Protein 7U2S (pdb70)

Organism: Paenibacillus xerothermodurans (NCBI:txid1977292)

B-factor: mean 15.53, std 8.17, range [4.32, 59.69]

CATH classification: 3.60.15.10

InterPro domains:
  IPR001279 Metallo-beta-lactamase [SM00849] (19-220)
  IPR036866 Ribonuclease Z/Hydroxyacylglutathione hydrolase-like [G3DSA:3.60.15.10] (3-243)
  IPR036866 Ribonuclease Z/Hydroxyacylglutathione hydrolase-like [SSF56281] (4-223)

Secondary structure (DSSP, 8-state):
--EEEEEEE-B-TT-SSS-B-EEEEEETTEEEEE---TTHHHHHHHHT--GGG--EEE--S-SHHHHTTHHHHHHIIIIII----EEEEEHHHHHHHIIIIIHHHH-BGGGTB-SGGGTSEEEEE-TTSEEEEETTEEEEEEE--SSTTS--EEEEETTTEEE--S----HHHHHHHHHHSS-SEEEEE-B-SSSPSSS-BHHHHTTS-HHHHTTEEEESB-GGGGGGTT-STT-EEPPTT-EEEE--/-EEEEEE-B-TT-SSS-B-EEEEEETTEEEEE---TTHHHHHHHHT--GGG--EEE--S-SHHHHTTHHHHHHIIIIII----EEEEEHHHHHHHIIIIIHHHH-BGGGTB-SGGGTSEEEEE-TTSEEEEETTEEEEEEE--SSTTS--EEEEETTTEEE--S----HHHHHHHHHHSS-SEEEEE-B-SSSPSSS-BHHHHTTS-HHHHTTEEEESB-GGGGGGTT-STT-EEPPTTPEEE---

Structure (mmCIF, N/CA/C/O backbone):
data_7U2S
#
_entry.id   7U2S
#
_cell.length_a   60.030
_cell.length_b   58.295
_cell.length_c   76.188
_cell.angle_alpha   90.000
_cell.angle_beta   101.900
_cell.angle_gamma   90.000
#
_symmetry.space_group_name_H-M   'P 1 21 1'
#
loop_
_entity.id
_entity.type
_entity.pdbx_description
1 polymer Apyc1
2 non-polymer 'ZINC ION'
3 water water
#
loop_
_atom_site.group_PDB
_atom_site.id
_atom_site.type_symbol
_atom_site.label_atom_id
_atom_site.label_alt_id
_atom_site.label_comp_id
_atom_site.label_asym_id
_atom_site.label_entity_id
_atom_site.label_seq_id
_atom_site.pdbx_PDB_ins_code
_atom_site.Cartn_x
_atom_site.Cartn_y
_atom_site.Cartn_z
_atom_site.occupancy
_atom_site.B_iso_or_equiv
_atom_site.auth_seq_id
_atom_site.auth_comp_id
_atom_site.auth_asym_id
_atom_site.auth_atom_id
_atom_site.pdbx_PDB_model_num
ATOM 1 N N . SER A 1 1 ? 50.97047 21.91524 12.63817 1.000 36.91382 1 SER A N 1
ATOM 2 C CA . SER A 1 1 ? 51.24142 20.50205 12.89831 1.000 27.89746 1 SER A CA 1
ATOM 3 C C . SER A 1 1 ? 49.98540 19.62778 12.75791 1.000 26.38810 1 SER A C 1
ATOM 4 O O . SER A 1 1 ? 50.02384 18.56853 12.14643 1.000 20.67302 1 SER A O 1
ATOM 7 N N . SER A 1 2 ? 48.86775 20.07521 13.32119 1.000 29.81812 2 SER A N 1
ATOM 8 C CA . SER A 1 2 ? 47.65149 19.27835 13.26020 1.000 20.77136 2 SER A CA 1
ATOM 9 C C . SER A 1 2 ? 47.13411 19.17307 11.82295 1.000 24.12321 2 SER A C 1
ATOM 10 O O . SER A 1 2 ? 47.38132 20.03468 10.96308 1.000 24.02672 2 SER A O 1
ATOM 13 N N . LEU A 1 3 ? 46.38947 18.10505 11.57562 1.000 20.21049 3 LEU A N 1
ATOM 14 C CA . LEU A 1 3 ? 45.83109 17.84120 10.26386 1.000 13.82712 3 LEU A CA 1
ATOM 15 C C . LEU A 1 3 ? 44.61038 16.96079 10.45471 1.000 14.33552 3 LEU A C 1
ATOM 16 O O . LEU A 1 3 ? 44.39880 16.37946 11.51809 1.000 14.68391 3 LEU A O 1
ATOM 21 N N . GLN A 1 4 ? 43.78750 16.89752 9.42766 1.000 11.24409 4 GLN A N 1
ATOM 22 C CA . GLN A 1 4 ? 42.67095 15.97462 9.40807 1.000 11.68837 4 GLN A CA 1
ATOM 23 C C . GLN A 1 4 ? 42.79706 15.05901 8.20722 1.000 9.88439 4 GLN A C 1
ATOM 24 O O . GLN A 1 4 ? 43.33597 15.44707 7.16856 1.000 9.26998 4 GLN A O 1
ATOM 30 N N . ILE A 1 5 ? 42.28680 13.83822 8.35385 1.000 8.53986 5 ILE A N 1
ATOM 31 C CA . ILE A 1 5 ? 42.24094 12.87255 7.26815 1.000 8.72038 5 ILE A CA 1
ATOM 32 C C . ILE A 1 5 ? 40.84449 12.27018 7.22240 1.000 8.14510 5 ILE A C 1
ATOM 33 O O . ILE A 1 5 ? 40.29410 11.85575 8.25585 1.000 8.88255 5 ILE A O 1
ATOM 38 N N . GLN A 1 6 ? 40.25657 12.27202 6.03391 1.000 7.45524 6 GLN A N 1
ATOM 39 C CA . GLN A 1 6 ? 38.98568 11.61217 5.76312 1.000 8.08367 6 GLN A CA 1
ATOM 40 C C . GLN A 1 6 ? 39.22729 10.61382 4.64410 1.000 7.59302 6 GLN A C 1
ATOM 41 O O . GLN A 1 6 ? 39.60139 11.00314 3.53672 1.000 7.09975 6 GLN A O 1
ATOM 47 N N . MET A 1 7 ? 39.05489 9.32749 4.93306 1.000 6.32008 7 MET A N 1
ATOM 48 C CA . MET A 1 7 ? 39.28799 8.32905 3.89627 1.000 6.50769 7 MET A CA 1
ATOM 49 C C . MET A 1 7 ? 38.09050 8.34666 2.95723 1.000 6.38541 7 MET A C 1
ATOM 50 O O . MET A 1 7 ? 36.95734 8.09144 3.38518 1.000 7.23756 7 MET A O 1
ATOM 55 N N . ILE A 1 8 ? 38.32167 8.69678 1.69252 1.000 6.87898 8 ILE A N 1
ATOM 56 C CA . ILE A 1 8 ? 37.20557 8.63079 0.75959 1.000 6.76974 8 ILE A CA 1
ATOM 57 C C . ILE A 1 8 ? 36.88782 7.17718 0.41774 1.000 7.24118 8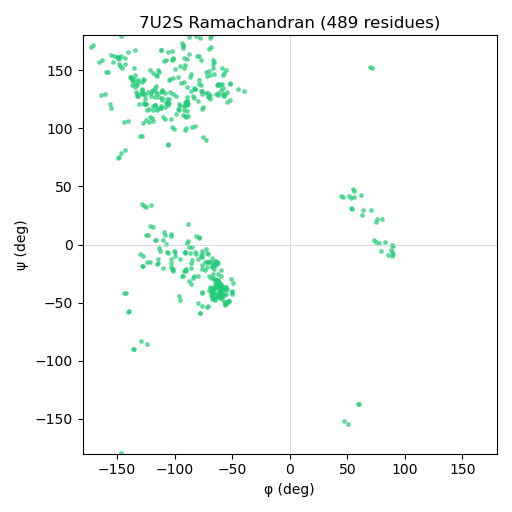 ILE A C 1
ATOM 58 O O . ILE A 1 8 ? 35.75352 6.87122 0.01441 1.000 8.74322 8 ILE A O 1
ATOM 63 N N . GLY A 1 9 ? 37.86133 6.28803 0.59793 1.000 6.69615 9 GLY A N 1
ATOM 64 C CA . GLY A 1 9 ? 37.62382 4.85446 0.61820 1.000 6.64692 9 GLY A CA 1
ATOM 65 C C . GLY A 1 9 ? 38.61369 4.20378 1.55826 1.000 5.53085 9 GLY A C 1
ATOM 66 O O . GLY A 1 9 ? 39.70136 4.73661 1.80802 1.000 4.86091 9 GLY A O 1
ATOM 67 N N . THR A 1 10 ? 38.23743 3.03537 2.08907 1.000 5.93544 10 THR A N 1
ATOM 68 C CA . THR A 1 10 ? 39.08143 2.32230 3.03814 1.000 6.10620 10 THR A CA 1
ATOM 69 C C . THR A 1 10 ? 39.38350 0.89872 2.60003 1.000 5.23223 10 THR A C 1
ATOM 70 O O . THR A 1 10 ? 39.93139 0.12137 3.39866 1.000 6.48028 10 THR A O 1
ATOM 74 N N . GLY A 1 11 ? 39.01670 0.53048 1.38155 1.000 5.84273 11 GLY A N 1
ATOM 75 C CA . GLY A 1 11 ? 39.07168 -0.85949 0.98186 1.000 8.10334 11 GLY A CA 1
ATOM 76 C C . GLY A 1 11 ? 40.36546 -1.30111 0.32626 1.000 6.10613 11 GLY A C 1
ATOM 77 O O . GLY A 1 11 ? 41.17008 -0.51289 -0.19952 1.000 6.03930 11 GLY A O 1
ATOM 78 N N . SER A 1 12 ? 40.55008 -2.62086 0.33951 1.000 7.33081 12 SER A N 1
ATOM 79 C CA . SER A 1 12 ? 41.59400 -3.24313 -0.45880 1.000 6.01977 12 SER A CA 1
ATOM 80 C C . SER A 1 12 ? 41.24053 -3.11678 -1.94145 1.000 7.49683 12 SER A C 1
ATOM 81 O O . SER A 1 12 ? 40.19894 -2.58833 -2.31108 1.000 7.63944 12 SER A O 1
ATOM 84 N N . ALA A 1 13 ? 42.11081 -3.63884 -2.80004 1.000 8.97356 13 ALA A N 1
ATOM 85 C CA . ALA A 1 13 ? 42.07744 -3.23899 -4.20100 1.000 9.99652 13 ALA A CA 1
ATOM 86 C C . ALA A 1 13 ? 40.79690 -3.65058 -4.90534 1.000 12.11062 13 ALA A C 1
ATOM 87 O O . ALA A 1 13 ? 40.38459 -2.97658 -5.85377 1.000 15.25311 13 ALA A O 1
ATOM 89 N N . PHE A 1 14 ? 40.16224 -4.74686 -4.47931 1.000 9.95716 14 PHE A N 1
ATOM 90 C CA . PHE A 1 14 ? 38.95864 -5.24568 -5.13883 1.000 12.75630 14 PHE A CA 1
ATOM 91 C C . PHE A 1 14 ? 37.77252 -5.31559 -4.19306 1.000 14.77687 14 PHE A C 1
ATOM 92 O O . PHE A 1 14 ? 36.78850 -6.00805 -4.48118 1.000 14.45218 14 PHE A O 1
ATOM 100 N N . ALA A 1 15 ? 37.85440 -4.64535 -3.05373 1.000 11.16330 15 ALA A N 1
ATOM 101 C CA . ALA A 1 15 ? 36.71252 -4.63885 -2.14943 1.000 10.92153 15 ALA A CA 1
ATOM 102 C C . ALA A 1 15 ? 35.51101 -4.01258 -2.84363 1.000 12.23833 15 ALA A C 1
ATOM 103 O O . ALA A 1 15 ? 35.63347 -3.01339 -3.56176 1.000 12.83995 15 ALA A O 1
ATOM 105 N N . LYS A 1 16 ? 34.33922 -4.61665 -2.64249 1.000 10.87010 16 LYS A N 1
ATOM 106 C CA . LYS A 1 16 ? 33.13582 -4.12363 -3.28406 1.000 12.24396 16 LYS A CA 1
ATOM 107 C C . LYS A 1 16 ? 32.23737 -3.34774 -2.33404 1.000 13.66950 16 LYS A C 1
ATOM 108 O O . LYS A 1 16 ? 31.33414 -2.65050 -2.79924 1.000 14.66699 16 LYS A O 1
ATOM 114 N N . LYS A 1 17 ? 32.49085 -3.42143 -1.03002 1.000 11.58571 17 LYS A N 1
ATOM 115 C CA . LYS A 1 17 ? 31.72809 -2.67782 -0.03467 1.000 10.05933 17 LYS A CA 1
ATOM 116 C C . LYS A 1 17 ? 32.43235 -1.41560 0.43411 1.000 11.66487 17 LYS A C 1
ATOM 117 O O . LYS A 1 17 ? 31.82436 -0.61371 1.15274 1.000 12.82064 17 LYS A O 1
ATOM 123 N N . PHE A 1 18 ? 33.69527 -1.23193 0.06801 1.000 10.89186 18 PHE A N 1
ATOM 124 C CA . PHE A 1 18 ? 34.46356 -0.04667 0.41226 1.000 9.22237 18 PHE A CA 1
ATOM 125 C C . PHE A 1 18 ? 35.14959 0.46131 -0.84380 1.000 8.65634 18 PHE A C 1
ATOM 126 O O . PHE A 1 18 ? 35.58037 -0.33766 -1.68023 1.000 9.78807 18 PHE A O 1
ATOM 134 N N . TYR A 1 19 ? 35.20320 1.78378 -0.99116 1.000 7.56488 19 TYR A N 1
ATOM 135 C CA . TYR A 1 19 ? 35.92450 2.38463 -2.10589 1.000 8.83801 19 TYR A CA 1
ATOM 136 C C . TYR A 1 19 ? 37.43482 2.20848 -1.92281 1.000 8.05598 19 TYR A C 1
ATOM 137 O O . TYR A 1 19 ? 37.92091 1.82828 -0.84821 1.000 6.47792 19 TYR A O 1
ATOM 146 N N . ASN A 1 20 ? 38.18609 2.49481 -2.99104 1.000 6.12592 20 ASN A N 1
ATOM 147 C CA . ASN A 1 20 ? 39.64105 2.33189 -2.95552 1.000 5.61135 20 ASN A CA 1
ATOM 148 C C . ASN A 1 20 ? 40.24363 3.15653 -1.82025 1.000 5.84056 20 ASN A C 1
ATOM 149 O O . ASN A 1 20 ? 39.78823 4.26471 -1.51778 1.000 5.74073 20 ASN A O 1
ATOM 154 N N . ASN A 1 21 ? 41.33012 2.63542 -1.24927 1.000 5.55891 21 ASN A N 1
ATOM 155 C CA . ASN A 1 21 ? 41.95871 3.25520 -0.08692 1.000 4.64899 21 ASN A CA 1
ATOM 156 C C . ASN A 1 21 ? 42.72666 4.49742 -0.51805 1.000 5.19648 21 ASN A C 1
ATOM 157 O O . ASN A 1 21 ? 43.87925 4.40959 -0.94513 1.000 6.36785 21 ASN A O 1
ATOM 162 N N . ASN A 1 22 ? 42.05015 5.64530 -0.45718 1.000 4.32687 22 ASN A N 1
ATOM 163 C CA . ASN A 1 22 ? 42.56699 6.93544 -0.89053 1.000 6.06717 22 ASN A CA 1
ATOM 164 C C . ASN A 1 22 ? 42.15515 7.92367 0.18339 1.000 6.20367 22 ASN A C 1
ATOM 165 O O . ASN A 1 22 ? 41.01808 7.86528 0.67241 1.000 7.09069 22 ASN A O 1
ATOM 170 N N . ALA A 1 23 ? 43.07064 8.81344 0.56385 1.000 6.82980 23 ALA A N 1
ATOM 171 C CA . ALA A 1 23 ? 42.88976 9.65555 1.74319 1.000 6.83381 23 ALA A CA 1
ATOM 172 C C . ALA A 1 23 ? 42.79147 11.12485 1.36370 1.000 7.56129 23 ALA A C 1
ATOM 173 O O . ALA A 1 23 ? 43.67445 11.64777 0.68042 1.000 8.22877 23 ALA A O 1
ATOM 175 N N . LEU A 1 24 ? 41.76532 11.80462 1.87020 1.000 6.31833 24 LEU A N 1
ATOM 176 C CA . LEU A 1 24 ? 41.66224 13.25676 1.73402 1.000 6.95835 24 LEU A CA 1
ATOM 177 C C . LEU A 1 24 ? 42.28613 13.88467 2.97138 1.000 8.80882 24 LEU A C 1
ATOM 178 O O . LEU A 1 24 ? 41.74954 13.75292 4.07471 1.000 10.23115 24 LEU A O 1
ATOM 183 N N . VAL A 1 25 ? 43.42911 14.54552 2.79288 1.000 7.41108 25 VAL A N 1
ATOM 184 C CA . VAL A 1 25 ? 44.14076 15.21138 3.88094 1.000 7.67925 25 VAL A CA 1
ATOM 185 C C . VAL A 1 25 ? 43.80649 16.69768 3.83544 1.000 9.97239 25 VAL A C 1
ATOM 186 O O . VAL A 1 25 ? 43.96580 17.34253 2.79325 1.000 9.77117 25 VAL A O 1
ATOM 190 N N . LYS A 1 26 ? 43.37396 17.25535 4.96280 1.000 8.24565 26 LYS A N 1
ATOM 191 C CA . LYS A 1 26 ? 43.07687 18.67895 5.06546 1.000 11.18174 26 LYS A CA 1
ATOM 192 C C . LYS A 1 26 ? 44.01928 19.30267 6.08248 1.000 10.60614 26 LYS A C 1
ATOM 193 O O . LYS A 1 26 ? 44.10491 18.82845 7.21754 1.000 13.02065 26 LYS A O 1
ATOM 199 N N . CYS A 1 27 ? 44.71993 20.36781 5.68619 1.000 10.24466 27 CYS A N 1
ATOM 200 C CA . CYS A 1 27 ? 45.68969 20.99809 6.58022 1.000 11.78627 27 CYS A CA 1
ATOM 201 C C . CYS A 1 27 ? 45.88145 22.44749 6.16953 1.000 14.48359 27 CYS A C 1
ATOM 202 O O . CYS A 1 27 ? 46.32616 22.70851 5.04808 1.000 13.16171 27 CYS A O 1
ATOM 205 N N . ASN A 1 28 ? 45.53723 23.37687 7.06744 1.000 13.25424 28 ASN A N 1
ATOM 206 C CA . ASN A 1 28 ? 45.80597 24.80320 6.86741 1.000 13.63356 28 ASN A CA 1
ATOM 207 C C . ASN A 1 28 ? 45.24812 25.28418 5.53006 1.000 16.36830 28 ASN A C 1
ATOM 208 O O . ASN A 1 28 ? 45.88417 26.04845 4.80572 1.000 15.42338 28 ASN A O 1
ATOM 213 N N . GLY A 1 29 ? 44.05639 24.80232 5.18294 1.000 15.94766 29 GLY A N 1
ATOM 214 C CA . GLY A 1 29 ? 43.37768 25.24325 3.98471 1.000 14.67608 29 GLY A CA 1
ATOM 215 C C . GLY A 1 29 ? 43.69969 24.46431 2.72622 1.000 16.91903 29 GLY A C 1
ATOM 216 O O . GLY A 1 29 ? 43.02256 24.66338 1.70763 1.000 19.39938 29 GLY A O 1
ATOM 217 N N . PHE A 1 30 ? 44.69749 23.58575 2.76229 1.000 12.97012 30 PHE A N 1
ATOM 218 C CA . PHE A 1 30 ? 45.09771 22.79364 1.60591 1.000 12.77443 30 PHE A CA 1
ATOM 219 C C . PHE A 1 30 ? 44.39837 21.44430 1.66577 1.000 14.09352 30 PHE A C 1
ATOM 220 O O . PHE A 1 30 ? 44.25342 20.86265 2.74111 1.000 12.83185 30 PHE A O 1
ATOM 228 N N . GLN A 1 31 ? 43.93388 20.95829 0.51707 1.000 10.44851 31 GLN A N 1
ATOM 229 C CA . GLN A 1 31 ? 43.36288 19.61740 0.43164 1.000 11.47914 31 GLN A CA 1
ATOM 230 C C . GLN A 1 31 ? 44.23475 18.75894 -0.46922 1.000 10.36062 31 GLN A C 1
ATOM 231 O O . GLN A 1 31 ? 44.32890 19.01101 -1.67673 1.000 11.27967 31 GLN A O 1
ATOM 237 N N . LEU A 1 32 ? 44.82397 17.72090 0.11560 1.000 8.24860 32 LEU A N 1
ATOM 238 C CA . LEU A 1 32 ? 45.68509 16.77138 -0.57467 1.000 8.36083 32 LEU A CA 1
ATOM 239 C C . LEU A 1 32 ? 44.97236 15.42677 -0.65356 1.000 9.26796 32 LEU A C 1
ATOM 240 O O . LEU A 1 32 ? 44.60673 14.86344 0.37777 1.000 11.19077 32 LEU A O 1
ATOM 245 N N . LEU A 1 33 ? 44.81554 14.88854 -1.85127 1.000 6.45561 33 LEU A N 1
ATOM 246 C CA . LEU A 1 33 ? 44.27505 13.54451 -2.01368 1.000 6.07225 33 LEU A CA 1
ATOM 247 C C . LEU A 1 33 ? 45.44668 12.58672 -2.15140 1.000 7.83536 33 LEU A C 1
ATOM 248 O O . LEU A 1 33 ? 46.19625 12.66741 -3.12760 1.000 8.51520 33 LEU A O 1
ATOM 253 N N . ILE A 1 34 ? 45.60077 11.67658 -1.19005 1.000 5.18638 34 ILE A N 1
ATOM 254 C CA . ILE A 1 34 ? 46.63249 10.65000 -1.27045 1.000 6.36160 34 ILE A CA 1
ATOM 255 C C . ILE A 1 34 ? 46.03519 9.47053 -2.01366 1.000 7.66293 34 ILE A C 1
ATOM 256 O O . ILE A 1 34 ? 45.12280 8.80473 -1.50515 1.000 5.84901 34 ILE A O 1
ATOM 261 N N . ASP A 1 35 ? 46.53798 9.25743 -3.23266 1.000 5.29125 35 ASP A N 1
ATOM 262 C CA . ASP A 1 35 ? 46.13110 8.23952 -4.19441 1.000 6.95755 35 ASP A CA 1
ATOM 263 C C . ASP A 1 35 ? 44.75298 8.49849 -4.78912 1.000 7.53286 35 ASP A C 1
ATOM 264 O O . ASP A 1 35 ? 43.89213 9.14836 -4.19065 1.000 6.44733 35 ASP A O 1
ATOM 269 N N . CYS A 1 36 ? 44.55960 7.99480 -6.00034 1.000 5.61975 36 CYS A N 1
ATOM 270 C CA . CYS A 1 36 ? 43.45206 8.41143 -6.84243 1.000 4.36247 36 CYS A CA 1
ATOM 271 C C . CYS A 1 36 ? 43.06698 7.19495 -7.68963 1.000 7.24739 36 CYS A C 1
ATOM 272 O O . CYS A 1 36 ? 43.35507 7.09848 -8.88050 1.000 7.01301 36 CYS A O 1
ATOM 275 N N . GLY A 1 37 ? 42.39215 6.24330 -7.04585 1.000 5.58741 37 GLY A N 1
ATOM 276 C CA . GLY A 1 37 ? 42.06620 4.98956 -7.69461 1.000 5.98455 37 GLY A CA 1
ATOM 277 C C . GLY A 1 37 ? 40.84036 5.08212 -8.58591 1.000 5.77283 37 GLY A C 1
ATOM 278 O O . GLY A 1 37 ? 40.18420 6.12241 -8.69772 1.000 5.89084 37 GLY A O 1
ATOM 279 N N . VAL A 1 38 ? 40.52442 3.94674 -9.21590 1.000 5.79094 38 VAL A N 1
ATOM 280 C CA . VAL A 1 38 ? 39.35156 3.86757 -10.08866 1.000 6.91982 38 VAL A CA 1
ATOM 281 C C . VAL A 1 38 ? 38.10016 4.42726 -9.41565 1.000 5.11988 38 VAL A C 1
ATOM 282 O O . VAL A 1 38 ? 37.23319 4.98229 -10.09759 1.000 8.08505 38 VAL A O 1
ATOM 286 N N . THR A 1 39 ? 37.97411 4.28578 -8.08809 1.000 6.76613 39 THR A N 1
ATOM 287 C CA . THR A 1 39 ? 36.76335 4.74693 -7.39936 1.000 6.11775 39 THR A CA 1
ATOM 288 C C . THR A 1 39 ? 36.84404 6.17632 -6.90372 1.000 7.21123 39 THR A C 1
ATOM 289 O O . THR A 1 39 ? 35.83345 6.67920 -6.40409 1.000 7.78469 39 THR A O 1
ATOM 293 N N . ALA A 1 40 ? 37.99556 6.84355 -7.00085 1.000 7.02784 40 ALA A N 1
ATOM 294 C CA . ALA A 1 40 ? 38.11893 8.15516 -6.36111 1.000 7.22018 40 ALA A CA 1
ATOM 295 C C . ALA A 1 40 ? 37.09899 9.15506 -6.88544 1.000 7.00348 40 ALA A C 1
ATOM 296 O O . ALA A 1 40 ? 36.47817 9.85241 -6.06209 1.000 7.22607 40 ALA A O 1
ATOM 298 N N . PRO A 1 41 ? 36.86077 9.28380 -8.19817 1.000 7.27549 41 PRO A N 1
ATOM 299 C CA . PRO A 1 41 ? 35.83014 10.24127 -8.64015 1.000 8.34703 41 PRO A CA 1
ATOM 300 C C . PRO A 1 41 ? 34.45705 9.93229 -8.07815 1.000 9.04952 41 PRO A C 1
ATOM 301 O O . PRO A 1 41 ? 33.75273 10.85132 -7.66978 1.000 9.12468 41 PRO A O 1
ATOM 305 N N . ARG A 1 42 ? 34.05987 8.66189 -8.03332 1.000 7.72186 42 ARG A N 1
ATOM 306 C CA . ARG A 1 42 ? 32.75081 8.32227 -7.47998 1.000 8.22243 42 ARG A CA 1
ATOM 307 C C . ARG A 1 42 ? 32.68514 8.57194 -5.98184 1.000 10.04152 42 ARG A C 1
ATOM 308 O O . ARG A 1 42 ? 31.64402 8.99696 -5.46726 1.000 10.27989 42 ARG A O 1
ATOM 316 N N . ALA A 1 43 ? 33.77023 8.30221 -5.26083 1.000 7.48375 43 ALA A N 1
ATOM 317 C CA . ALA A 1 43 ? 33.74240 8.52890 -3.81887 1.000 9.06468 43 ALA A CA 1
ATOM 318 C C . ALA A 1 43 ? 33.67170 10.01657 -3.49738 1.000 8.90436 43 ALA A C 1
ATOM 319 O O . ALA A 1 43 ? 32.91577 10.43030 -2.60951 1.000 9.79748 43 ALA A O 1
ATOM 321 N N . LEU A 1 44 ? 34.45443 10.83587 -4.20538 1.000 7.24931 44 LEU A N 1
ATOM 322 C CA . LEU A 1 44 ? 34.36976 12.28288 -4.00922 1.000 9.13181 44 LEU A CA 1
ATOM 323 C C . LEU A 1 44 ? 32.98430 12.81234 -4.36233 1.000 10.42656 44 LEU A C 1
ATOM 324 O O . LEU A 1 44 ? 32.44564 13.69940 -3.68114 1.000 10.70028 44 LEU A O 1
ATOM 329 N N . HIS A 1 45 ? 32.39567 12.28925 -5.43339 1.000 8.68209 45 HIS A N 1
ATOM 330 C CA . HIS A 1 45 ? 31.04882 12.69534 -5.81150 1.000 11.75444 45 HIS A CA 1
ATOM 331 C C . HIS A 1 45 ? 30.04794 12.37218 -4.70321 1.000 10.46061 45 HIS A C 1
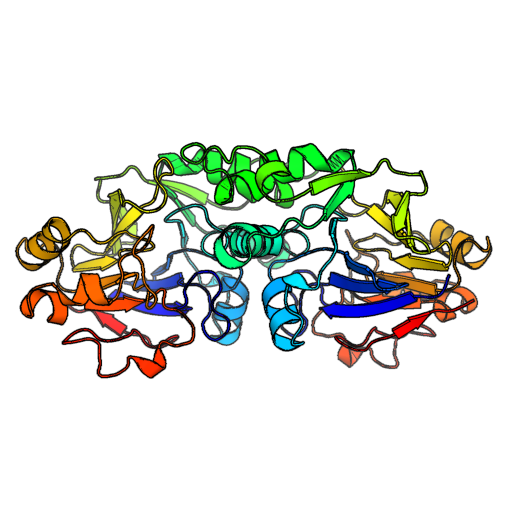ATOM 332 O O . HIS A 1 45 ? 29.20639 13.20491 -4.33688 1.000 13.36791 45 HIS A O 1
ATOM 339 N N . GLU A 1 46 ? 30.13370 11.16089 -4.15076 1.000 12.40914 46 GLU A N 1
ATOM 340 C CA . GLU A 1 46 ? 29.26060 10.76763 -3.04861 1.000 12.63688 46 GLU A CA 1
ATOM 341 C C . GLU A 1 46 ? 29.41181 11.70315 -1.85392 1.000 11.99354 46 GLU A C 1
ATOM 342 O O . GLU A 1 46 ? 28.42548 12.01065 -1.16308 1.000 15.55843 46 GLU A O 1
ATOM 348 N N . LEU A 1 47 ? 30.63497 12.17541 -1.60176 1.000 12.15277 47 LEU A N 1
ATOM 349 C CA . LEU A 1 47 ? 30.89761 13.07730 -0.48632 1.000 11.86897 47 LEU A CA 1
ATOM 350 C C . LEU A 1 47 ? 30.57644 14.53129 -0.79787 1.000 15.54126 47 LEU A C 1
ATOM 351 O O . LEU A 1 47 ? 30.66571 15.37085 0.10333 1.000 15.87755 47 LEU A O 1
ATOM 356 N N . GLY A 1 48 ? 30.22349 14.85258 -2.03590 1.000 12.31755 48 GLY A N 1
ATOM 357 C CA . GLY A 1 48 ? 29.97952 16.23689 -2.39200 1.000 15.52061 48 GLY A CA 1
ATOM 358 C C . GLY A 1 48 ? 31.22629 17.09204 -2.44322 1.000 17.77593 48 GLY A C 1
ATOM 359 O O . GLY A 1 48 ? 31.15451 18.29903 -2.19417 1.000 21.41655 48 GLY A O 1
ATOM 360 N N . VAL A 1 49 ? 32.37195 16.50207 -2.76127 1.000 13.68355 49 VAL A N 1
ATOM 361 C CA . VAL A 1 49 ? 33.62431 17.24598 -2.88834 1.000 15.97717 49 VAL A CA 1
ATOM 362 C C . VAL A 1 49 ? 33.90694 17.42377 -4.37735 1.000 17.49840 49 VAL A C 1
ATOM 363 O O . VAL A 1 49 ? 34.27851 16.44546 -5.04449 1.000 14.50672 49 VAL A O 1
ATOM 367 N N . PRO A 1 50 ? 33.76528 18.62217 -4.93315 1.000 18.47331 50 PRO A N 1
ATOM 368 C CA . PRO A 1 50 ? 34.16346 18.82134 -6.32772 1.000 17.96574 50 PRO A CA 1
ATOM 369 C C . PRO A 1 50 ? 35.66571 18.65864 -6.47852 1.000 14.39946 50 PRO A C 1
ATOM 370 O O . PRO A 1 50 ? 36.44556 18.97933 -5.57695 1.000 15.33910 50 PRO A O 1
ATOM 374 N N . ILE A 1 51 ? 36.07263 18.13886 -7.63656 1.000 13.73556 51 ILE A N 1
ATOM 375 C CA . ILE A 1 51 ? 37.49669 17.91965 -7.83667 1.000 16.00211 51 ILE A CA 1
ATOM 376 C C . ILE A 1 51 ? 38.23855 19.24083 -7.91088 1.000 15.22117 51 ILE A C 1
ATOM 377 O O . ILE A 1 51 ? 39.45239 19.27999 -7.68082 1.000 14.03796 51 ILE A O 1
ATOM 382 N N . THR A 1 52 ? 37.52935 20.33640 -8.18471 1.000 13.33557 52 THR A N 1
ATOM 383 C CA . THR A 1 52 ? 38.14638 21.65331 -8.15237 1.000 13.68499 52 THR A CA 1
ATOM 384 C C . THR A 1 52 ? 38.58980 22.04795 -6.75016 1.000 14.05433 52 THR A C 1
ATOM 385 O O . THR A 1 52 ? 39.38579 22.97844 -6.60858 1.000 15.11608 52 THR A O 1
ATOM 389 N N . GLY A 1 53 ? 38.08401 21.37854 -5.71537 1.000 12.51828 53 GLY A N 1
ATOM 390 C CA . GLY A 1 53 ? 38.53310 21.63291 -4.36361 1.000 14.64771 53 GLY A CA 1
ATOM 391 C C . GLY A 1 53 ? 39.77493 20.88498 -3.94702 1.000 14.80469 53 GLY A C 1
ATOM 392 O O . GLY A 1 53 ? 40.25239 21.06718 -2.82487 1.000 16.16358 53 GLY A O 1
ATOM 393 N N . ILE A 1 54 ? 40.31728 20.04701 -4.81975 1.000 11.25942 54 ILE A N 1
ATOM 394 C CA . ILE A 1 54 ? 41.52062 19.27911 -4.52671 1.000 12.53880 54 ILE A CA 1
ATOM 395 C C . ILE A 1 54 ? 42.71369 20.10671 -4.98983 1.000 11.48186 54 ILE A C 1
ATOM 396 O O . ILE A 1 54 ? 42.80640 20.46714 -6.16777 1.000 12.98753 54 ILE A O 1
ATOM 401 N N . ASP A 1 55 ? 43.61375 20.44072 -4.06150 1.000 9.35839 55 ASP A N 1
ATOM 402 C CA . ASP A 1 55 ? 44.76829 21.25245 -4.43709 1.000 11.47995 55 ASP A CA 1
ATOM 403 C C . ASP A 1 55 ? 45.88500 20.40935 -5.02186 1.000 11.31498 55 ASP A C 1
ATOM 404 O O . ASP A 1 55 ? 46.68471 20.91777 -5.81719 1.000 10.52365 55 ASP A O 1
ATOM 409 N N . GLY A 1 56 ? 45.95826 19.13838 -4.64547 1.000 9.50988 56 GLY A N 1
ATOM 410 C CA . GLY A 1 56 ? 46.96851 18.26908 -5.20667 1.000 8.07889 56 GLY A CA 1
ATOM 411 C C . GLY A 1 56 ? 46.65259 16.82430 -4.92134 1.000 6.88387 56 GLY A C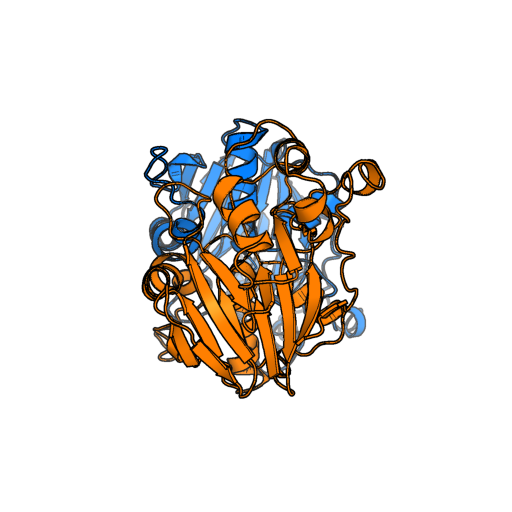 1
ATOM 412 O O . GLY A 1 56 ? 45.91337 16.50649 -3.98892 1.000 8.11073 56 GLY A O 1
ATOM 413 N N . ILE A 1 57 ? 47.21163 15.95531 -5.75531 1.000 7.07819 57 ILE A N 1
ATOM 414 C CA . ILE A 1 57 ? 47.08802 14.50695 -5.63053 1.000 6.14674 57 ILE A CA 1
ATOM 415 C C . ILE A 1 57 ? 48.49005 13.97103 -5.44156 1.000 7.62318 57 ILE A C 1
ATOM 416 O O . ILE A 1 57 ? 49.39440 14.37476 -6.17621 1.000 7.63174 57 ILE A O 1
ATOM 421 N N . LEU A 1 58 ? 48.67938 13.07718 -4.46912 1.000 7.50736 58 LEU A N 1
ATOM 422 C CA . LEU A 1 58 ? 49.96773 12.41768 -4.27691 1.000 6.59172 58 LEU A CA 1
ATOM 423 C C . LEU A 1 58 ? 49.80010 10.92235 -4.52031 1.000 6.36170 58 LEU A C 1
ATOM 424 O O . LEU A 1 58 ? 48.88331 10.29937 -3.97236 1.000 6.98721 58 LEU A O 1
ATOM 429 N N . ILE A 1 59 ? 50.68606 10.34868 -5.33228 1.000 5.83044 59 ILE A N 1
ATOM 430 C CA . ILE A 1 59 ? 50.62249 8.93263 -5.71564 1.000 7.44476 59 ILE A CA 1
ATOM 431 C C . ILE A 1 59 ? 51.68115 8.14869 -4.94292 1.000 7.63687 59 ILE A C 1
ATOM 432 O O . ILE A 1 59 ? 52.84418 8.56003 -4.89208 1.000 7.22381 59 ILE A O 1
ATOM 437 N N . THR A 1 60 ? 51.28950 7.01566 -4.32921 1.000 5.62128 60 THR A N 1
ATOM 438 C CA . THR A 1 60 ? 52.24823 6.22926 -3.55546 1.000 5.30146 60 THR A CA 1
ATOM 439 C C . THR A 1 60 ? 52.76734 5.00663 -4.29524 1.000 7.08197 60 THR A C 1
ATOM 440 O O . THR A 1 60 ? 53.83682 4.51368 -3.93855 1.000 7.77095 60 THR A O 1
ATOM 444 N N . HIS A 1 61 ? 52.05034 4.52451 -5.31166 1.000 6.70451 61 HIS A N 1
ATOM 445 C CA . HIS A 1 61 ? 52.53815 3.44678 -6.17647 1.000 7.58806 61 HIS A CA 1
ATOM 446 C C . HIS A 1 61 ? 51.54845 3.27891 -7.32047 1.000 7.50367 61 HIS A C 1
ATOM 447 O O . HIS A 1 61 ? 50.47999 3.88788 -7.32765 1.000 8.79102 61 HIS A O 1
ATOM 454 N N . ILE A 1 62 ? 51.94295 2.48333 -8.31506 1.000 6.46910 62 ILE A N 1
ATOM 455 C CA . ILE A 1 62 ? 51.16795 2.31674 -9.54103 1.000 7.33495 62 ILE A CA 1
ATOM 456 C C . ILE A 1 62 ? 50.39820 0.99937 -9.44103 1.000 8.41665 62 ILE A C 1
ATOM 457 O O . ILE A 1 62 ? 50.93315 -0.09645 -9.66770 1.000 10.15072 62 ILE A O 1
ATOM 462 N N . HIS A 1 63 ? 49.12790 1.12003 -9.08636 1.000 7.29510 63 HIS A N 1
ATOM 463 C CA . HIS A 1 63 ? 48.12176 0.07940 -9.18715 1.000 8.31304 63 HIS A CA 1
ATOM 464 C C . HIS A 1 63 ? 46.81374 0.80516 -9.45048 1.000 6.09751 63 HIS A C 1
ATOM 465 O O . HIS A 1 63 ? 46.68687 1.99585 -9.15324 1.000 6.71616 63 HIS A O 1
ATOM 472 N N . ALA A 1 64 ? 45.83225 0.08064 -9.99345 1.000 5.81331 64 ALA A N 1
ATOM 473 C CA . ALA A 1 64 ? 44.61335 0.74044 -10.44711 1.000 6.33496 64 ALA A CA 1
ATOM 474 C C . ALA A 1 64 ? 43.84522 1.38582 -9.30518 1.000 5.62424 64 ALA A C 1
ATOM 475 O O . ALA A 1 64 ? 43.18912 2.40666 -9.52180 1.000 5.45329 64 ALA A O 1
ATOM 477 N N . ASP A 1 65 ? 43.92847 0.83326 -8.08428 1.000 5.17302 65 ASP A N 1
ATOM 478 C CA . ASP A 1 65 ? 43.23152 1.43476 -6.94875 1.000 5.35691 65 ASP A CA 1
ATOM 479 C C . ASP A 1 65 ? 43.97377 2.64227 -6.38379 1.000 6.18490 65 ASP A C 1
ATOM 480 O O . ASP A 1 65 ? 43.53311 3.24308 -5.38925 1.000 6.47291 65 ASP A O 1
ATOM 485 N N . HIS A 1 66 ? 45.04194 3.06183 -7.04975 1.000 6.09240 66 HIS A N 1
ATOM 486 C CA . HIS A 1 66 ? 45.77006 4.25996 -6.67251 1.000 4.68739 66 HIS A CA 1
ATOM 487 C C . HIS A 1 66 ? 45.97265 5.22968 -7.81922 1.000 6.13446 66 HIS A C 1
ATOM 488 O O . HIS A 1 66 ? 46.23211 6.40008 -7.55023 1.000 5.85356 66 HIS A O 1
ATOM 495 N N . VAL A 1 67 ? 45.83867 4.80408 -9.07835 1.000 7.06709 67 VAL A N 1
ATOM 496 C CA . VAL A 1 67 ? 46.05955 5.72369 -10.19290 1.000 5.13587 67 VAL A CA 1
ATOM 497 C C . VAL A 1 67 ? 44.91089 5.69801 -11.19608 1.000 4.62711 67 VAL A C 1
ATOM 498 O O . VAL A 1 67 ? 44.89076 6.52173 -12.11056 1.000 6.11894 67 VAL A O 1
ATOM 502 N N . GLY A 1 68 ? 43.96350 4.75970 -11.05658 1.000 5.48471 68 GLY A N 1
ATOM 503 C CA . GLY A 1 68 ? 42.94647 4.56158 -12.10043 1.000 6.15280 68 GLY A CA 1
ATOM 504 C C . GLY A 1 68 ? 41.89473 5.65406 -12.20620 1.000 6.33280 68 GLY A C 1
ATOM 505 O O . GLY A 1 68 ? 41.08332 5.61186 -13.13880 1.000 5.70887 68 GLY A O 1
ATOM 506 N N . GLY A 1 69 ? 41.88054 6.60672 -11.28682 1.000 5.04549 69 GLY A N 1
ATOM 507 C CA . GLY A 1 69 ? 40.98251 7.73776 -11.34652 1.000 6.16452 69 GLY A CA 1
ATOM 508 C C . GLY A 1 69 ? 41.61400 8.99662 -11.89098 1.000 5.19030 69 GLY A C 1
ATOM 509 O O . GLY A 1 69 ? 40.92065 10.00593 -12.07484 1.000 6.20906 69 GLY A O 1
ATOM 510 N N . ILE A 1 70 ? 42.92739 8.98446 -12.12732 1.000 4.31755 70 ILE A N 1
ATOM 511 C CA . ILE A 1 70 ? 43.60820 10.20828 -12.54453 1.000 4.61446 70 ILE A CA 1
ATOM 512 C C . ILE A 1 70 ? 43.11375 10.67658 -13.90863 1.000 8.03543 70 ILE A C 1
ATOM 513 O O . ILE A 1 70 ? 42.94070 11.88046 -14.13087 1.000 6.93093 70 ILE A O 1
ATOM 518 N N . GLU A 1 71 ? 42.84050 9.74297 -14.83096 1.000 6.27528 71 GLU A N 1
ATOM 519 C CA . GLU A 1 71 ? 42.40026 10.13525 -16.16716 1.000 5.85250 71 GLU A CA 1
ATOM 520 C C . GLU A 1 71 ? 41.13607 10.98139 -16.12041 1.000 7.82302 71 GLU A C 1
ATOM 521 O O . GLU A 1 71 ? 41.04418 11.99945 -16.82399 1.000 7.99585 71 GLU A O 1
ATOM 527 N N . GLU A 1 72 ? 40.15005 10.58063 -15.30908 1.000 6.48146 72 GLU A N 1
ATOM 528 C CA . GLU A 1 72 ? 38.91920 11.36538 -15.20586 1.000 6.78125 72 GLU A CA 1
ATOM 529 C C . GLU A 1 72 ? 39.20593 12.74906 -14.63829 1.000 8.77450 72 GLU A C 1
ATOM 530 O O . GLU A 1 72 ? 38.69700 13.75420 -15.14824 1.000 8.01586 72 GLU A O 1
ATOM 536 N N . PHE A 1 73 ? 40.01212 12.81498 -13.57309 1.000 8.00042 73 PHE A N 1
ATOM 537 C CA . PHE A 1 73 ? 40.44074 14.10871 -13.03262 1.000 7.98993 73 PHE A CA 1
ATOM 538 C C . PHE A 1 73 ? 41.06165 14.96458 -14.12561 1.000 8.06019 73 PHE A C 1
ATOM 539 O O . PHE A 1 73 ? 40.75207 16.15058 -14.27113 1.000 8.61573 73 PHE A O 1
ATOM 547 N N . ALA A 1 74 ? 41.97711 14.36688 -14.88662 1.000 6.56056 74 ALA A N 1
ATOM 548 C CA . ALA A 1 74 ? 42.73230 15.11577 -15.87951 1.000 7.24296 74 ALA A CA 1
ATOM 549 C C . ALA A 1 74 ? 41.81050 15.68213 -16.95496 1.000 7.00765 74 ALA A C 1
ATOM 550 O O . ALA A 1 74 ? 41.93562 16.84755 -17.35528 1.000 8.22019 74 ALA A O 1
ATOM 552 N N . PHE A 1 75 ? 40.88630 14.86063 -17.45497 1.000 7.70149 75 PHE A N 1
ATOM 553 C CA . PHE A 1 75 ? 39.99363 15.31866 -18.51133 1.000 8.16581 75 PHE A CA 1
ATOM 554 C C . PHE A 1 75 ? 39.04589 16.39493 -17.99559 1.000 8.61889 75 PHE A C 1
ATOM 555 O O . PHE A 1 75 ? 38.81498 17.41005 -18.66629 1.000 10.54879 75 PHE A O 1
ATOM 563 N N . ARG A 1 76 ? 38.45987 16.18398 -16.81600 1.000 7.86230 76 ARG A N 1
ATOM 564 C CA . ARG A 1 76 ? 37.48642 17.16044 -16.33645 1.000 8.66861 76 ARG A CA 1
ATOM 565 C C . ARG A 1 76 ? 38.16449 18.47559 -15.98122 1.000 9.77738 76 ARG A C 1
ATOM 566 O O . ARG A 1 76 ? 37.64343 19.55303 -16.29429 1.000 10.79591 76 ARG A O 1
ATOM 574 N N . LEU A 1 77 ? 39.33178 18.41263 -15.34071 1.000 9.04803 77 LEU A N 1
ATOM 575 C CA . LEU A 1 77 ? 40.03805 19.64647 -15.00157 1.000 10.38474 77 LEU A CA 1
ATOM 576 C C . LEU A 1 77 ? 40.45537 20.41225 -16.24818 1.000 12.21865 77 LEU A C 1
ATOM 577 O O . LEU A 1 77 ? 40.41197 21.64702 -16.26535 1.000 11.86634 77 LEU A O 1
ATOM 582 N N . LYS A 1 78 ? 40.82840 19.70394 -17.31239 1.000 9.50921 78 LYS A N 1
ATOM 583 C CA . LYS A 1 78 ? 41.23331 20.39537 -18.53427 1.000 11.32809 78 LYS A CA 1
ATOM 584 C C . LYS A 1 78 ? 40.03784 20.94016 -19.30947 1.000 12.49482 78 LYS A C 1
ATOM 585 O O . LYS A 1 78 ? 40.00156 22.12702 -19.65643 1.000 15.29916 78 LYS A O 1
ATOM 591 N N . TYR A 1 79 ? 39.05988 20.08724 -19.61090 1.000 12.44775 79 TYR A N 1
ATOM 592 C CA . TYR A 1 79 ? 38.02510 20.46977 -20.56601 1.000 13.24530 79 TYR A CA 1
ATOM 593 C C . TYR A 1 79 ? 36.79580 21.09062 -19.92069 1.000 16.45163 79 TYR A C 1
ATOM 594 O O . TYR A 1 79 ? 36.10180 21.88072 -20.57609 1.000 19.23366 79 TYR A O 1
ATOM 603 N N . LYS A 1 80 ? 36.49161 20.76417 -18.66460 1.000 13.30154 80 LYS A N 1
ATOM 604 C CA . LYS A 1 80 ? 35.34294 21.39138 -18.02024 1.000 13.94977 80 LYS A CA 1
ATOM 605 C C . LYS A 1 80 ? 35.72794 22.58855 -17.17040 1.000 16.42948 80 LYS A C 1
ATOM 606 O O . LYS A 1 80 ? 35.05731 23.62710 -17.22973 1.000 19.17729 80 LYS A O 1
ATOM 612 N N . TYR A 1 81 ? 36.79233 22.47116 -16.37289 1.000 16.56018 81 TYR A N 1
ATOM 613 C CA . TYR A 1 81 ? 37.10810 23.51219 -15.40609 1.000 15.97566 81 TYR A CA 1
ATOM 614 C C . TYR A 1 81 ? 38.26029 24.41896 -15.82723 1.000 18.19121 81 TYR A C 1
ATOM 615 O O . TYR A 1 81 ? 38.36832 25.53296 -15.30330 1.000 20.09972 81 TYR A O 1
ATOM 624 N N . GLY A 1 82 ? 39.10536 23.98893 -16.75795 1.000 16.71124 82 GLY A N 1
ATOM 625 C CA . GLY A 1 82 ? 40.27152 24.76352 -17.13187 1.000 16.75736 82 GLY A CA 1
ATOM 626 C C . GLY A 1 82 ? 41.13983 25.08786 -15.93383 1.000 20.26830 82 GLY A C 1
ATOM 627 O O . GLY A 1 82 ? 41.54780 26.23912 -15.74869 1.000 22.26089 82 GLY A O 1
ATOM 628 N N . MET A 1 83 ? 41.42880 24.07908 -15.10751 1.000 15.47367 83 MET A N 1
ATOM 629 C CA . MET A 1 83 ? 42.14326 24.28600 -13.85698 1.000 15.65000 83 MET A CA 1
ATOM 630 C C . MET A 1 83 ? 43.34700 23.36341 -13.77370 1.000 13.85037 83 MET A C 1
ATOM 631 O O . MET A 1 83 ? 43.28238 22.20202 -14.19050 1.000 13.34999 83 MET A O 1
ATOM 636 N N . THR A 1 84 ? 44.43663 23.88625 -13.21647 1.000 13.62981 84 THR A N 1
ATOM 637 C CA . THR A 1 84 ? 45.66868 23.13770 -13.00749 1.000 13.58042 84 THR A CA 1
ATOM 638 C C . THR A 1 84 ? 45.82521 22.85988 -11.51627 1.000 14.67043 84 THR A C 1
ATOM 639 O O . THR A 1 84 ? 45.92955 23.80194 -10.72036 1.000 16.85953 84 THR A O 1
ATOM 643 N N . ILE A 1 85 ? 45.84627 21.58223 -11.14175 1.000 12.46381 85 ILE A N 1
ATOM 644 C CA . ILE A 1 85 ? 46.17878 21.17857 -9.78091 1.000 10.33165 85 ILE A CA 1
ATOM 645 C C . ILE A 1 85 ? 47.51660 20.44536 -9.79680 1.000 10.01591 85 ILE A C 1
ATOM 646 O O . ILE A 1 85 ? 48.04271 20.07125 -10.84865 1.000 11.45765 85 ILE A O 1
ATOM 651 N N . LYS A 1 86 ? 48.07022 20.24424 -8.60955 1.000 9.12683 86 LYS A N 1
ATOM 652 C CA . LYS A 1 86 ? 49.38004 19.62694 -8.48511 1.000 10.35757 86 LYS A CA 1
ATOM 653 C C . LYS A 1 86 ? 49.25720 18.11646 -8.44763 1.000 8.89888 86 LYS A C 1
ATOM 654 O O . LYS A 1 86 ? 48.31200 17.56045 -7.88299 1.000 9.75129 86 LYS A O 1
ATOM 660 N N . LEU A 1 87 ? 50.22924 17.45316 -9.05272 1.000 6.67449 87 LEU A N 1
ATOM 661 C CA . LEU A 1 87 ? 50.30070 15.99905 -9.00711 1.000 7.19344 87 LEU A CA 1
ATOM 662 C C . LEU A 1 87 ? 51.67800 15.66032 -8.46741 1.000 8.58156 87 LEU A C 1
ATOM 663 O O . LEU A 1 87 ? 52.68330 15.83832 -9.16569 1.000 9.54518 87 LEU A O 1
ATOM 668 N N . PHE A 1 88 ? 51.71595 15.20907 -7.21994 1.000 6.79961 88 PHE A N 1
ATOM 669 C CA . PHE A 1 88 ? 52.96057 14.88032 -6.52968 1.000 6.15048 88 PHE A CA 1
ATOM 670 C C . PHE A 1 88 ? 53.28885 13.41647 -6.77975 1.000 7.84527 88 PHE A C 1
ATOM 671 O O . PHE A 1 88 ? 52.48647 12.53858 -6.44832 1.000 6.79738 88 PHE A O 1
ATOM 679 N N . VAL A 1 89 ? 54.46520 13.15292 -7.34473 1.000 7.36024 89 VAL A N 1
ATOM 680 C CA . VAL A 1 89 ? 54.85292 11.79845 -7.74093 1.000 6.96682 89 VAL A CA 1
ATOM 681 C C . VAL A 1 89 ? 56.26158 11.51476 -7.23417 1.000 8.79310 89 VAL A C 1
ATOM 682 O O . VAL A 1 89 ? 57.17926 12.31599 -7.48526 1.000 8.07724 89 VAL A O 1
ATOM 686 N N . PRO A 1 90 ? 56.47573 10.40587 -6.52874 1.000 8.09628 90 PRO A N 1
ATOM 687 C CA . PRO A 1 90 ? 57.83961 9.99978 -6.16843 1.000 7.44606 90 PRO A CA 1
ATOM 688 C C . PRO A 1 90 ? 58.71121 9.97114 -7.41609 1.000 8.72344 90 PRO A C 1
ATOM 689 O O . PRO A 1 90 ? 58.26656 9.55923 -8.49060 1.000 8.07589 90 PRO A O 1
ATOM 693 N N . ALA A 1 91 ? 59.95165 10.45426 -7.27341 1.000 8.66296 91 ALA A N 1
ATOM 694 C CA . ALA A 1 91 ? 60.80481 10.65308 -8.44157 1.000 10.58714 91 ALA A CA 1
ATOM 695 C C . ALA A 1 91 ? 60.95698 9.37430 -9.25587 1.000 10.31910 91 ALA A C 1
ATOM 696 O O . ALA A 1 91 ? 60.98453 9.42502 -10.49353 1.000 12.39067 91 ALA A O 1
ATOM 698 N N . ALA A 1 92 ? 61.02818 8.21561 -8.58521 1.000 9.84202 92 ALA A N 1
ATOM 699 C CA . ALA A 1 92 ? 61.19417 6.94222 -9.28098 1.000 9.64419 92 ALA A CA 1
ATOM 700 C C . ALA A 1 92 ? 59.95642 6.52299 -10.05302 1.000 8.68138 92 ALA A C 1
ATOM 701 O O . ALA A 1 92 ? 60.05304 5.62221 -10.90301 1.000 10.50917 92 ALA A O 1
ATOM 703 N N . LEU A 1 93 ? 58.80334 7.14169 -9.78323 1.000 8.06893 93 LEU A N 1
ATOM 704 C CA . LEU A 1 93 ? 57.56160 6.79086 -10.45963 1.000 6.58591 93 LEU A CA 1
ATOM 705 C C . LEU A 1 93 ? 57.10543 7.81534 -11.48658 1.000 7.01534 93 LEU A C 1
ATOM 706 O O . LEU A 1 93 ? 56.16147 7.52931 -12.22918 1.000 8.24206 93 LEU A O 1
ATOM 711 N N . VAL A 1 94 ? 57.77315 8.97186 -11.58871 1.000 8.21702 94 VAL A N 1
ATOM 712 C CA . VAL A 1 94 ? 57.33150 10.01738 -12.51903 1.000 9.66356 94 VAL A CA 1
ATOM 713 C C . VAL A 1 94 ? 57.23678 9.47323 -13.94066 1.000 9.64973 94 VAL A C 1
ATOM 714 O O . VAL A 1 94 ? 56.22305 9.64995 -14.63358 1.000 10.58062 94 VAL A O 1
ATOM 718 N N . ASN A 1 95 ? 58.30312 8.82217 -14.40669 1.000 10.01154 95 ASN A N 1
ATOM 719 C CA . ASN A 1 95 ? 58.30888 8.34455 -15.78848 1.000 12.51158 95 ASN A CA 1
ATOM 720 C C . ASN A 1 95 ? 57.36034 7.17086 -16.00547 1.000 8.84335 95 ASN A C 1
ATOM 721 O O . ASN A 1 95 ? 56.50574 7.26111 -16.90560 1.000 9.83609 95 ASN A O 1
ATOM 726 N N . PRO A 1 96 ? 57.41083 6.07944 -15.23493 1.000 9.86726 96 PRO A N 1
ATOM 727 C CA . PRO A 1 96 ? 56.46535 4.98333 -15.50788 1.000 9.36450 96 PRO A CA 1
ATOM 728 C C . PRO A 1 96 ? 55.00121 5.36484 -15.31730 1.000 8.72933 96 PRO A C 1
ATOM 729 O O . PRO A 1 96 ? 54.14232 4.82203 -16.01741 1.000 8.23666 96 PRO A O 1
ATOM 733 N N . LEU A 1 97 ? 54.68257 6.28552 -14.40846 1.000 7.63494 97 LEU A N 1
ATOM 734 C CA . LEU A 1 97 ? 53.28421 6.67220 -14.23896 1.000 8.66714 97 LEU A CA 1
ATOM 735 C C . LEU A 1 97 ? 52.68172 7.19693 -15.53842 1.000 8.38736 97 LEU A C 1
ATOM 736 O O . LEU A 1 97 ? 51.53717 6.87456 -15.87777 1.000 8.63584 97 LEU A O 1
ATOM 741 N N . TRP A 1 98 ? 53.42112 8.02742 -16.27123 1.000 6.41244 98 TRP A N 1
ATOM 742 C CA . TRP A 1 98 ? 52.96063 8.41134 -17.59805 1.000 6.86767 98 TRP A CA 1
ATOM 743 C C . TRP A 1 98 ? 53.21586 7.29645 -18.60367 1.000 9.28285 98 TRP A C 1
ATOM 744 O O . TRP A 1 98 ? 52.28032 6.78967 -19.23383 1.000 8.75984 98 TRP A O 1
ATOM 755 N N . ASP A 1 99 ? 54.48920 6.90888 -18.75445 1.000 7.65168 99 ASP A N 1
ATOM 756 C CA . ASP A 1 99 ? 54.90997 6.09581 -19.89469 1.000 10.71579 99 ASP A CA 1
ATOM 757 C C . ASP A 1 99 ? 54.11713 4.79742 -19.98967 1.000 8.18703 99 ASP A C 1
ATOM 758 O O . ASP A 1 99 ? 53.81684 4.32683 -21.09250 1.000 10.58484 99 ASP A O 1
ATOM 763 N N . HIS A 1 100 ? 53.81739 4.17598 -18.84343 1.000 7.39910 100 HIS A N 1
ATOM 764 C CA . HIS A 1 100 ? 53.30776 2.80858 -18.81530 1.000 9.42020 100 HIS A CA 1
ATOM 765 C C . HIS A 1 100 ? 51.90545 2.70306 -18.23411 1.000 7.23741 100 HIS A C 1
ATOM 766 O O . HIS A 1 100 ? 51.39771 1.58284 -18.07844 1.000 7.02257 100 HIS A O 1
ATOM 773 N N . SER A 1 101 ? 51.26346 3.82223 -17.90029 1.000 6.65026 101 SER A N 1
ATOM 774 C CA . SER A 1 101 ? 49.96688 3.76059 -17.23894 1.000 6.06564 101 SER A CA 1
ATOM 775 C C . SER A 1 101 ? 49.00061 4.80599 -17.76823 1.000 7.38565 101 SER A C 1
ATOM 776 O O . SER A 1 101 ? 47.90402 4.46295 -18.23208 1.000 6.54504 101 SER A O 1
ATOM 779 N N . LEU A 1 102 ? 49.37798 6.08496 -17.69231 1.000 6.80282 102 LEU A N 1
ATOM 780 C CA . LEU A 1 102 ? 48.42176 7.13081 -18.02330 1.000 6.26709 102 LEU A CA 1
ATOM 781 C C . LEU A 1 102 ? 48.47916 7.54099 -19.48445 1.000 6.60942 102 LEU A C 1
ATOM 782 O O . LEU A 1 102 ? 47.49058 8.07246 -20.01038 1.000 7.33544 102 LEU A O 1
ATOM 787 N N . ARG A 1 103 ? 49.61390 7.30331 -20.14920 1.000 5.91954 103 ARG A N 1
ATOM 788 C CA . ARG A 1 103 ? 49.79852 7.80349 -21.50711 1.000 7.24582 103 ARG A CA 1
ATOM 789 C C . ARG A 1 103 ? 48.75645 7.23414 -22.46416 1.000 7.13379 103 ARG A C 1
ATOM 790 O O . ARG A 1 103 ? 48.24974 7.94803 -23.34082 1.000 6.78358 103 ARG A O 1
ATOM 798 N N . GLY A 1 104 ? 48.41720 5.95305 -22.31362 1.000 6.32225 104 GLY A N 1
ATOM 799 C CA . GLY A 1 104 ? 47.53458 5.32315 -23.28784 1.000 7.54727 104 GLY A CA 1
ATOM 800 C C . GLY A 1 104 ? 46.25480 6.10197 -23.51032 1.000 7.01288 104 GLY A C 1
ATOM 801 O O . GLY A 1 104 ? 45.86897 6.38488 -24.65019 1.000 8.83932 104 GLY A O 1
ATOM 802 N N . GLY A 1 105 ? 45.58733 6.48321 -22.42178 1.000 5.90492 105 GLY A N 1
ATOM 803 C CA . GLY A 1 105 ? 44.33138 7.20576 -22.51644 1.000 6.69937 105 GLY A CA 1
ATOM 804 C C . GLY A 1 105 ? 44.47622 8.71111 -22.61038 1.000 8.15055 105 GLY A C 1
ATOM 805 O O . GLY A 1 105 ? 43.65739 9.37034 -23.25592 1.000 9.37437 105 GLY A O 1
ATOM 806 N N . LEU A 1 106 ? 45.51630 9.26977 -21.98524 1.000 6.89167 106 LEU A N 1
ATOM 807 C CA . LEU A 1 106 ? 45.64539 10.72466 -21.93931 1.000 7.22743 106 LEU A CA 1
ATOM 808 C C . LEU A 1 106 ? 46.45545 11.32113 -23.09077 1.000 8.83580 106 LEU A C 1
ATOM 809 O O . LEU A 1 106 ? 46.28648 12.51212 -23.38945 1.000 9.81229 106 LEU A O 1
ATOM 814 N N . GLU A 1 107 ? 47.31912 10.55179 -23.75122 1.000 7.59202 107 GLU A N 1
ATOM 815 C CA . GLU A 1 107 ? 48.04591 11.11745 -24.88508 1.000 8.02848 107 GLU A CA 1
ATOM 816 C C . GLU A 1 107 ? 47.06414 11.57923 -25.95400 1.000 9.18274 107 GLU A C 1
ATOM 817 O O . GLU A 1 107 ? 46.12390 10.85696 -26.30005 1.000 10.16008 107 GLU A O 1
ATOM 823 N N . ASN A 1 108 ? 47.27436 12.80148 -26.45923 1.000 8.76215 108 ASN A N 1
ATOM 824 C CA . ASN A 1 108 ? 46.45023 13.34563 -27.53306 1.000 9.35493 108 ASN A CA 1
ATOM 825 C C . ASN A 1 108 ? 47.39263 14.22104 -28.35530 1.000 10.51924 108 ASN A C 1
ATOM 826 O O . ASN A 1 108 ? 47.41743 15.44689 -28.22329 1.000 10.60219 108 ASN A O 1
ATOM 831 N N . LYS A 1 109 ? 48.19408 13.55635 -29.19157 1.000 10.80500 109 LYS A N 1
ATOM 832 C CA . LYS A 1 109 ? 49.24816 14.25547 -29.91081 1.000 12.12658 109 LYS A CA 1
ATOM 833 C C . LYS A 1 109 ? 48.68248 15.32776 -30.82198 1.000 13.65129 109 LYS A C 1
ATOM 834 O O . LYS A 1 109 ? 49.31001 16.37313 -31.00503 1.000 14.52449 109 LYS A O 1
ATOM 840 N N . ALA A 1 110 ? 47.50229 15.10031 -31.40085 1.000 12.64030 110 ALA A N 1
ATOM 841 C CA . ALA A 1 110 ? 46.97865 16.08377 -32.34070 1.000 13.56591 110 ALA A CA 1
ATOM 842 C C . ALA A 1 110 ? 46.50882 17.35985 -31.64935 1.000 13.44619 110 ALA A C 1
ATOM 843 O O . ALA A 1 110 ? 46.31781 18.37931 -32.32545 1.000 14.80800 110 ALA A O 1
ATOM 845 N N . GLU A 1 111 ? 46.33386 17.33364 -30.32544 1.000 12.44870 111 GLU A N 1
ATOM 846 C CA . GLU A 1 111 ? 46.03115 18.52727 -29.54603 1.000 12.35168 111 GLU A CA 1
ATOM 847 C C . GLU A 1 111 ? 47.25062 19.03675 -28.78708 1.000 14.63094 111 GLU A C 1
ATOM 848 O O . GLU A 1 111 ? 47.12148 19.94864 -27.96371 1.000 17.86157 111 GLU A O 1
ATOM 854 N N . GLY A 1 112 ? 48.42884 18.47659 -29.05582 1.000 13.06387 112 GLY A N 1
ATOM 855 C CA . GLY A 1 112 ? 49.63155 18.89795 -28.37000 1.000 15.60090 112 GLY A CA 1
ATOM 856 C C . GLY A 1 112 ? 49.73501 18.40242 -26.95099 1.000 17.60424 112 GLY A C 1
ATOM 857 O O . GLY A 1 112 ? 50.50172 18.95947 -26.16041 1.000 19.19468 112 GLY A O 1
ATOM 858 N N . LEU A 1 113 ? 48.99135 17.36628 -26.59900 1.000 12.88621 113 LEU A N 1
ATOM 859 C CA . LEU A 1 113 ? 48.95902 16.87089 -25.22485 1.000 11.14383 113 LEU A CA 1
ATOM 860 C C . LEU A 1 113 ? 49.76343 15.57177 -25.19680 1.000 12.14979 113 LEU A C 1
ATOM 861 O O . LEU A 1 113 ? 49.21762 14.47523 -25.34400 1.000 12.29159 113 LEU A O 1
ATOM 866 N N . GLU A 1 114 ? 51.07687 15.70302 -25.00238 1.000 12.85840 114 GLU A N 1
ATOM 867 C CA . GLU A 1 114 ? 51.99305 14.58128 -25.13071 1.000 11.93990 114 GLU A CA 1
ATOM 868 C C . GLU A 1 114 ? 52.65464 14.17426 -23.82370 1.000 13.60224 114 GLU A C 1
ATOM 869 O O . GLU A 1 114 ? 53.42090 13.20953 -23.81549 1.000 16.04361 114 GLU A O 1
ATOM 875 N N . GLN A 1 115 ? 52.40913 14.88378 -22.72497 1.000 11.33944 115 GLN A N 1
ATOM 876 C CA . GLN A 1 115 ? 53.07443 14.53285 -21.48137 1.000 10.94783 115 GLN A CA 1
ATOM 877 C C . GLN A 1 115 ? 52.13901 14.81913 -20.31404 1.000 10.35667 115 GLN A C 1
ATOM 878 O O . GLN A 1 115 ? 51.16297 15.56583 -20.43731 1.000 10.52240 115 GLN A O 1
ATOM 884 N N . LEU A 1 116 ? 52.46200 14.21088 -19.17042 1.000 10.10445 116 LEU A N 1
ATOM 885 C CA . LEU A 1 116 ? 51.63532 14.35003 -17.97905 1.000 8.60044 116 LEU A CA 1
ATOM 886 C C . LEU A 1 116 ? 51.52621 15.80636 -17.54518 1.000 9.01600 116 LEU A C 1
ATOM 887 O O . LEU A 1 116 ? 50.46533 16.23355 -17.06215 1.000 9.37335 116 LEU A O 1
ATOM 892 N N . ALA A 1 117 ? 52.59249 16.58755 -17.74480 1.000 9.88114 117 ALA A N 1
ATOM 893 C CA . ALA A 1 117 ? 52.60136 18.00335 -17.38598 1.000 11.00803 117 ALA A CA 1
ATOM 894 C C . ALA A 1 117 ? 51.58473 18.81809 -18.17479 1.000 10.82245 117 ALA A C 1
ATOM 895 O O . ALA A 1 117 ? 51.29913 19.96356 -17.79111 1.000 11.25833 117 ALA A O 1
ATOM 897 N N . ASP A 1 118 ? 51.04154 18.27061 -19.26476 1.000 10.14441 118 ASP A N 1
ATOM 898 C CA . ASP A 1 118 ? 49.98767 18.95110 -20.00274 1.000 10.18534 118 ASP A CA 1
ATOM 899 C C . ASP A 1 118 ? 48.64300 18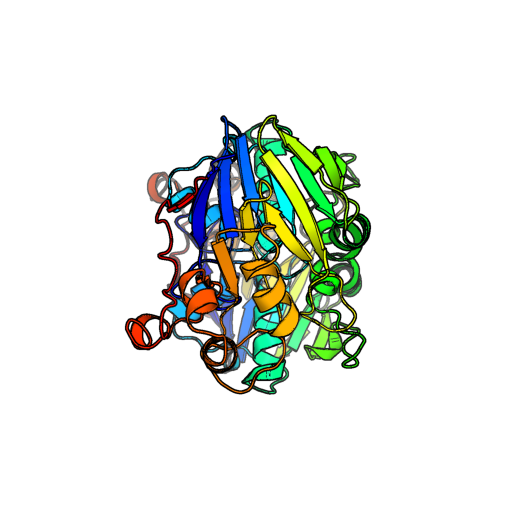.85906 -19.30155 1.000 9.54857 118 ASP A C 1
ATOM 900 O O . ASP A 1 118 ? 47.69118 19.52839 -19.72317 1.000 12.08506 118 ASP A O 1
ATOM 905 N N . TYR A 1 119 ? 48.54918 18.05873 -18.23903 1.000 9.14891 119 TYR A N 1
ATOM 906 C CA . TYR A 1 119 ? 47.30958 17.88407 -17.50655 1.000 7.99619 119 TYR A CA 1
ATOM 907 C C . TYR A 1 119 ? 47.39475 18.24785 -16.03462 1.000 8.59978 119 TYR A C 1
ATOM 908 O O . TYR A 1 119 ? 46.34579 18.37875 -15.39095 1.000 11.02724 119 TYR A O 1
ATOM 917 N N . PHE A 1 120 ? 48.59847 18.38998 -15.48185 1.000 8.71962 120 PHE A N 1
ATOM 918 C CA . PHE A 1 120 ? 48.81377 18.71453 -14.07748 1.000 9.41468 120 PHE A CA 1
ATOM 919 C C . PHE A 1 120 ? 50.10866 19.49914 -13.97052 1.000 9.08080 120 PHE A C 1
ATOM 920 O O . PHE A 1 120 ? 50.96260 19.42593 -14.85716 1.000 10.69146 120 PHE A O 1
ATOM 928 N N . ASP A 1 121 ? 50.27611 20.20328 -12.84115 1.000 10.77142 121 ASP A N 1
ATOM 929 C CA . ASP A 1 121 ? 51.59141 20.68798 -12.41940 1.000 11.60018 121 ASP A CA 1
ATOM 930 C C . ASP A 1 121 ? 52.26333 19.51483 -11.71725 1.000 11.13922 121 ASP A C 1
ATOM 931 O O . ASP A 1 121 ? 51.92659 19.18026 -10.58412 1.000 11.15389 121 ASP A O 1
ATOM 936 N N . VAL A 1 122 ? 53.17835 18.84306 -12.40888 1.000 12.03595 122 VAL A N 1
ATOM 937 C CA . VAL A 1 122 ? 53.81072 17.64384 -11.86835 1.000 9.42040 122 VAL A CA 1
ATOM 938 C C . VAL A 1 122 ? 54.97286 18.03925 -10.97050 1.000 10.09150 122 VAL A C 1
ATOM 939 O O . VAL A 1 122 ? 55.85702 18.80985 -11.36993 1.000 12.33332 122 VAL A O 1
ATOM 943 N N . VAL A 1 123 ? 54.97228 17.51199 -9.74870 1.000 10.22451 123 VAL A N 1
ATOM 944 C CA . VAL A 1 123 ? 55.98094 17.83831 -8.74685 1.000 10.55543 123 VAL A CA 1
ATOM 945 C C . VAL A 1 123 ? 56.62653 16.52460 -8.34821 1.000 9.14774 123 VAL A C 1
ATOM 946 O O . VAL A 1 123 ? 56.00179 15.70424 -7.66712 1.000 8.92222 123 VAL A O 1
ATOM 950 N N . ALA A 1 124 ? 57.84966 16.30203 -8.81391 1.000 11.02060 124 ALA A N 1
ATOM 951 C CA . ALA A 1 124 ? 58.60726 15.10780 -8.47572 1.000 10.79392 124 ALA A CA 1
ATOM 952 C C . ALA A 1 124 ? 59.15527 15.21632 -7.05892 1.000 11.60367 124 ALA A C 1
ATOM 953 O O . ALA A 1 124 ? 59.78410 16.21845 -6.69623 1.000 14.84784 124 ALA A O 1
ATOM 955 N N . LEU A 1 125 ? 58.93103 14.18090 -6.25434 1.000 8.89035 125 LEU A N 1
ATOM 956 C CA . LEU A 1 125 ? 59.36833 14.16764 -4.86135 1.000 9.92146 125 LEU A CA 1
ATOM 957 C C . LEU A 1 125 ? 60.46396 13.12579 -4.66203 1.000 10.43929 125 LEU A C 1
ATOM 958 O O . LEU A 1 125 ? 60.22369 11.93027 -4.83920 1.000 10.47334 125 LEU A O 1
ATOM 963 N N . GLU A 1 126 ? 61.65972 13.57327 -4.27906 1.000 12.35937 126 GLU A N 1
ATOM 964 C CA . GLU A 1 126 ? 62.71349 12.63436 -3.91310 1.000 12.80127 126 GLU A CA 1
ATOM 965 C C . GLU A 1 126 ? 62.38941 11.99131 -2.56857 1.000 12.95556 126 GLU A C 1
ATOM 966 O O . GLU A 1 126 ? 61.81763 12.62971 -1.68484 1.000 12.02256 126 GLU A O 1
ATOM 972 N N . GLU A 1 127 ? 62.75144 10.72209 -2.40766 1.000 15.40855 127 GLU A N 1
ATOM 973 C CA . GLU A 1 127 ? 62.47063 10.08211 -1.12957 1.000 15.57947 127 GLU A CA 1
ATOM 974 C C . GLU A 1 127 ? 63.48312 10.52669 -0.07721 1.000 16.78385 127 GLU A C 1
ATOM 975 O O . GLU A 1 127 ? 64.56627 11.02317 -0.38981 1.000 14.35941 127 GLU A O 1
ATOM 981 N N . ALA A 1 128 ? 63.09367 10.37461 1.19086 1.000 15.82268 128 ALA A N 1
ATOM 982 C CA . ALA A 1 128 ? 63.97818 10.62337 2.33545 1.000 17.68660 128 ALA A CA 1
ATOM 983 C C . ALA A 1 128 ? 64.41126 12.08636 2.41260 1.000 17.71026 128 ALA A C 1
ATOM 984 O O . ALA A 1 128 ? 65.50758 12.40633 2.88175 1.000 20.66067 128 ALA A O 1
ATOM 986 N N . VAL A 1 129 ? 63.54948 12.96477 1.92312 1.000 15.55661 129 VAL A N 1
ATOM 987 C CA . VAL A 1 129 ? 63.68024 14.41502 2.03825 1.000 15.71781 129 VAL A CA 1
ATOM 988 C C . VAL A 1 129 ? 62.33214 14.92219 2.51662 1.000 12.89538 129 VAL A C 1
ATOM 989 O O . VAL A 1 129 ? 61.29640 14.43592 2.05842 1.000 13.07955 129 VAL A O 1
ATOM 993 N N . VAL A 1 130 ? 62.31473 15.89919 3.41764 1.000 10.17655 130 VAL A N 1
ATOM 994 C CA . VAL A 1 130 ? 61.02357 16.45250 3.81919 1.000 10.81125 130 VAL A CA 1
ATOM 995 C C . VAL A 1 130 ? 60.58667 17.49050 2.79485 1.000 9.76210 130 VAL A C 1
ATOM 996 O O . VAL A 1 130 ? 61.37432 18.35209 2.38132 1.000 9.17435 130 VAL A O 1
ATOM 1000 N N . HIS A 1 131 ? 59.32441 17.41532 2.38906 1.000 8.28734 131 HIS A N 1
ATOM 1001 C CA . HIS A 1 131 ? 58.74797 18.31408 1.40406 1.000 8.92298 131 HIS A CA 1
ATOM 1002 C C . HIS A 1 131 ? 57.63599 19.11031 2.05934 1.000 9.24499 131 HIS A C 1
ATOM 1003 O O . HIS A 1 131 ? 56.65153 18.52970 2.52938 1.000 10.81398 131 HIS A O 1
ATOM 1010 N N . GLU A 1 132 ? 57.76578 20.42890 2.06765 1.000 9.98155 132 GLU A N 1
ATOM 1011 C CA . GLU A 1 132 ? 56.67483 21.28022 2.53811 1.000 8.75134 132 GLU A CA 1
ATOM 1012 C C . GLU A 1 132 ? 55.81415 21.60266 1.32988 1.000 13.85157 132 GLU A C 1
ATOM 1013 O O . GLU A 1 132 ? 56.14880 22.48240 0.53425 1.000 18.25976 132 GLU A O 1
ATOM 1019 N N . ILE A 1 133 ? 54.70174 20.89179 1.18057 1.000 10.59499 133 ILE A N 1
ATOM 1020 C CA . ILE A 1 133 ? 53.87902 21.12333 -0.00192 1.000 13.12835 133 ILE A CA 1
ATOM 1021 C C . ILE A 1 133 ? 52.88753 22.26608 0.18900 1.000 15.59471 133 ILE A C 1
ATOM 1022 O O . ILE A 1 133 ? 52.37190 22.79723 -0.80405 1.000 14.11199 133 ILE A O 1
ATOM 1027 N N . HIS A 1 134 ? 52.64921 22.68941 1.42715 1.000 11.55265 134 HIS A N 1
ATOM 1028 C CA . HIS A 1 134 ? 51.86897 23.87935 1.74964 1.000 13.06798 134 HIS A CA 1
ATOM 1029 C C . HIS A 1 134 ? 52.30948 24.29979 3.14215 1.000 13.78467 134 HIS A C 1
ATOM 1030 O O . HIS A 1 134 ? 52.74699 23.44459 3.91647 1.000 12.52161 134 HIS A O 1
ATOM 1037 N N . PRO A 1 135 ? 52.30322 25.59169 3.46370 1.000 12.63614 135 PRO A N 1
ATOM 1038 C CA . PRO A 1 135 ? 52.73047 25.97956 4.81597 1.000 13.46522 135 PRO A CA 1
ATOM 1039 C C . PRO A 1 135 ? 51.99661 25.19185 5.88955 1.000 15.06866 135 PRO A C 1
ATOM 1040 O O . PRO A 1 135 ? 50.76575 25.16489 5.91427 1.000 15.85291 135 PRO A O 1
ATOM 1044 N N . GLY A 1 136 ? 52.75200 24.52313 6.75848 1.000 13.33604 136 GLY A N 1
ATOM 1045 C CA . GLY A 1 136 ? 52.18036 23.68997 7.79078 1.000 15.54607 136 GLY A CA 1
ATOM 1046 C C . GLY A 1 136 ? 51.95217 22.23970 7.40543 1.000 15.84253 136 GLY A C 1
ATOM 1047 O O . GLY A 1 136 ? 51.60262 21.43281 8.27589 1.000 13.79502 136 GLY A O 1
ATOM 1048 N N . LEU A 1 137 ? 52.11896 21.87762 6.13332 1.000 11.69987 137 LEU A N 1
ATOM 1049 C CA . LEU A 1 137 ? 51.86329 20.51762 5.66011 1.000 9.65865 137 LEU A CA 1
ATOM 1050 C C . LEU A 1 137 ? 53.14433 19.95237 5.05004 1.000 10.41891 137 LEU A C 1
ATOM 1051 O O . LEU A 1 137 ? 53.56654 20.37577 3.96934 1.000 9.12034 137 LEU A O 1
ATOM 1056 N N . THR A 1 138 ? 53.75644 18.98355 5.72133 1.000 9.53506 138 THR A N 1
ATOM 1057 C CA . THR A 1 138 ? 54.95293 18.34661 5.19095 1.000 9.08534 138 THR A CA 1
ATOM 1058 C C . THR A 1 138 ? 54.70522 16.87354 4.90565 1.000 7.51531 138 THR A C 1
ATOM 1059 O O . THR A 1 138 ? 53.93950 16.19770 5.60493 1.000 7.27165 138 THR A O 1
ATOM 1063 N N . VAL A 1 139 ? 55.36078 16.38731 3.85483 1.000 7.39471 139 VAL A N 1
ATOM 1064 C CA . VAL A 1 139 ? 55.31600 14.98760 3.45072 1.000 8.40904 139 VAL A CA 1
ATOM 1065 C C . VAL A 1 139 ? 56.74072 14.47995 3.30782 1.000 8.78793 139 VAL A C 1
ATOM 1066 O O . VAL A 1 139 ? 57.59015 15.13031 2.68445 1.000 8.29752 139 VAL A O 1
ATOM 1070 N N . GLU A 1 140 ? 57.01372 13.33458 3.91666 1.000 7.50436 140 GLU A N 1
ATOM 1071 C CA . GLU A 1 140 ? 58.29259 12.66243 3.77191 1.000 8.63502 140 GLU A CA 1
ATOM 1072 C C . GLU A 1 140 ? 58.00567 11.25399 3.29130 1.000 8.74054 140 GLU A C 1
ATOM 1073 O O . GLU A 1 140 ? 57.27479 10.51095 3.95641 1.000 8.70182 140 GLU A O 1
ATOM 1079 N N . LEU A 1 141 ? 58.54282 10.90325 2.12822 1.000 6.10742 141 LEU A N 1
ATOM 1080 C CA . LEU A 1 141 ? 58.38314 9.55873 1.59098 1.000 8.64781 141 LEU A CA 1
ATOM 1081 C C . LEU A 1 141 ? 59.33785 8.58838 2.26762 1.000 9.85962 141 LEU A C 1
ATOM 1082 O O . LEU A 1 141 ? 60.49373 8.91951 2.54513 1.000 11.69713 141 LEU A O 1
ATOM 1087 N N . VAL A 1 142 ? 58.84965 7.37350 2.50746 1.000 7.44961 142 VAL A N 1
ATOM 1088 C CA . VAL A 1 142 ? 59.64837 6.27548 3.03777 1.000 12.46538 142 VAL A CA 1
ATOM 1089 C C . VAL A 1 142 ? 59.38524 5.07176 2.13681 1.000 10.66477 142 VAL A C 1
ATOM 1090 O O . VAL A 1 142 ? 58.24233 4.64225 2.00931 1.000 9.33151 142 VAL A O 1
ATOM 1094 N N . ARG A 1 143 ? 60.42853 4.52652 1.51063 1.000 9.33506 143 ARG A N 1
ATOM 1095 C CA . ARG A 1 143 ? 60.23394 3.35938 0.65796 1.000 10.90457 143 ARG A CA 1
ATOM 1096 C C . ARG A 1 143 ? 59.58270 2.22809 1.44886 1.000 11.69968 143 ARG A C 1
ATOM 1097 O O . ARG A 1 143 ? 60.04133 1.87666 2.53574 1.000 13.94984 143 ARG A O 1
ATOM 1105 N N . SER A 1 144 ? 58.49459 1.68194 0.91477 1.000 9.10682 144 SER A N 1
ATOM 1106 C CA . SER A 1 144 ? 57.81235 0.53272 1.49214 1.000 9.63544 144 SER A CA 1
ATOM 1107 C C . SER A 1 144 ? 58.16746 -0.72192 0.70310 1.000 10.33948 144 SER A C 1
ATOM 1108 O O . SER A 1 144 ? 58.68902 -0.65694 -0.40883 1.000 12.11439 144 SER A O 1
ATOM 1111 N N . GLN A 1 145 ? 57.84189 -1.87730 1.27146 1.000 9.62063 145 GLN A N 1
ATOM 1112 C CA . GLN A 1 145 ? 57.87749 -3.12166 0.51821 1.000 10.75752 145 GLN A CA 1
ATOM 1113 C C . GLN A 1 145 ? 56.43997 -3.53857 0.24488 1.000 10.00801 145 GLN A C 1
ATOM 1114 O O . GLN A 1 145 ? 55.63116 -3.64420 1.17404 1.000 10.90195 145 GLN A O 1
ATOM 1120 N N . HIS A 1 146 ? 56.11260 -3.70041 -1.03051 1.000 10.39517 146 HIS A N 1
ATOM 1121 C CA . HIS A 1 146 ? 54.78028 -4.10160 -1.46300 1.000 9.21583 146 HIS A CA 1
ATOM 1122 C C . HIS A 1 146 ? 54.98855 -5.16534 -2.53359 1.000 9.77755 146 HIS A C 1
ATOM 1123 O O . HIS A 1 146 ? 55.09439 -6.35410 -2.20946 1.000 11.82593 146 HIS A O 1
ATOM 1130 N N . ILE A 1 147 ? 55.09829 -4.76976 -3.79160 1.000 10.17100 147 ILE A N 1
ATOM 1131 C CA . ILE A 1 147 ? 55.48138 -5.69837 -4.84753 1.000 9.45400 147 ILE A CA 1
ATOM 1132 C C . ILE A 1 147 ? 56.99559 -5.63753 -5.00307 1.000 9.55894 147 ILE A C 1
ATOM 1133 O O . ILE A 1 147 ? 57.54831 -4.58043 -5.31158 1.000 9.89563 147 ILE A O 1
ATOM 1138 N N . ALA A 1 148 ? 57.67021 -6.76136 -4.78347 1.000 8.98177 148 ALA A N 1
ATOM 1139 C CA . ALA A 1 148 ? 59.11953 -6.79315 -4.94219 1.000 10.07518 148 ALA A CA 1
ATOM 1140 C C . ALA A 1 148 ? 59.50999 -6.33971 -6.34212 1.000 10.50779 148 ALA A C 1
ATOM 1141 O O . ALA A 1 148 ? 58.95156 -6.80789 -7.33666 1.000 10.88796 148 ALA A O 1
ATOM 1143 N N . GLY A 1 149 ? 60.45072 -5.39869 -6.41630 1.000 9.81894 149 GLY A N 1
ATOM 1144 C CA . GLY A 1 149 ? 60.91480 -4.90689 -7.69661 1.000 11.56465 149 GLY A CA 1
ATOM 1145 C C . GLY A 1 149 ? 60.14878 -3.72079 -8.24623 1.000 12.06530 149 GLY A C 1
ATOM 1146 O O . GLY A 1 149 ? 60.50209 -3.22975 -9.32749 1.000 13.26463 149 GLY A O 1
ATOM 1147 N N . LYS A 1 150 ? 59.12013 -3.25448 -7.54823 1.000 10.98016 150 LYS A N 1
ATOM 1148 C CA . LYS A 1 150 ? 58.32003 -2.10611 -7.95833 1.000 9.65865 150 LYS A CA 1
ATOM 1149 C C . LYS A 1 150 ? 58.34210 -1.07132 -6.84467 1.000 11.98195 150 LYS A C 1
ATOM 1150 O O . LYS A 1 150 ? 58.10774 -1.40539 -5.67972 1.000 13.18311 150 LYS A O 1
ATOM 1156 N N . ALA A 1 151 ? 58.62043 0.17982 -7.20378 1.000 9.22091 151 ALA A N 1
ATOM 1157 C CA . ALA A 1 151 ? 58.74856 1.23701 -6.20804 1.000 8.56953 151 ALA A CA 1
ATOM 1158 C C . ALA A 1 151 ? 57.39657 1.58959 -5.60189 1.000 10.51440 151 ALA A C 1
ATOM 1159 O O . ALA A 1 151 ? 56.44244 1.89775 -6.31734 1.000 10.15796 151 ALA A O 1
ATOM 1161 N N . SER A 1 152 ? 57.32526 1.56441 -4.27603 1.000 8.06283 152 SER A N 1
ATOM 1162 C CA . SER A 1 152 ? 56.13712 1.97024 -3.54583 1.000 7.53826 152 SER A CA 1
ATOM 1163 C C . SER A 1 152 ? 56.57365 2.68566 -2.27923 1.000 7.44042 152 SER A C 1
ATOM 1164 O O . SER A 1 152 ? 57.67225 2.45665 -1.77026 1.000 9.04945 152 SER A O 1
ATOM 1167 N N . TYR A 1 153 ? 55.69279 3.54739 -1.76058 1.000 6.81531 153 TYR A N 1
ATOM 1168 C CA . TYR A 1 153 ? 56.06179 4.44012 -0.67219 1.000 6.99156 153 TYR A CA 1
ATOM 1169 C C . TYR A 1 153 ? 55.00042 4.50723 0.40957 1.000 8.12914 153 TYR A C 1
ATOM 1170 O O . TYR A 1 153 ? 53.79482 4.48436 0.12525 1.000 8.41194 153 TYR A O 1
ATOM 1179 N N . SER A 1 154 ? 55.47940 4.55448 1.65233 1.000 6.35957 154 SER A N 1
ATOM 1180 C CA . SER A 1 154 ? 54.72424 5.06626 2.78501 1.000 6.42753 154 SER A CA 1
ATOM 1181 C C . SER A 1 154 ? 55.05791 6.54596 2.95054 1.000 6.75545 154 SER A C 1
ATOM 1182 O O . SER A 1 154 ? 55.95785 7.07271 2.30523 1.000 6.53785 154 SER A O 1
ATOM 1185 N N . LEU A 1 155 ?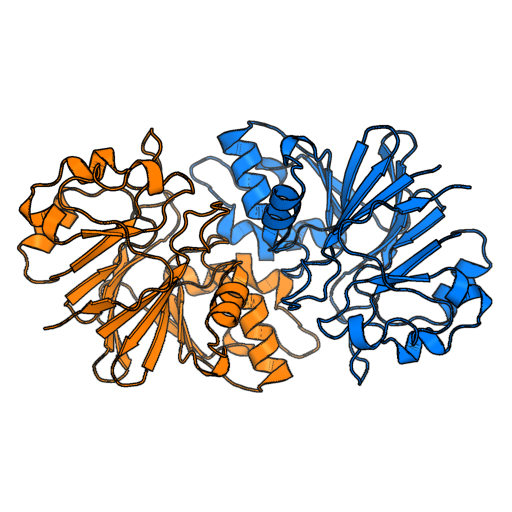 54.32047 7.22859 3.82138 1.000 8.45409 155 LEU A N 1
ATOM 1186 C CA . LEU A 1 155 ? 54.48013 8.67438 3.97230 1.000 9.00350 155 LEU A CA 1
ATOM 1187 C C . LEU A 1 155 ? 54.45963 9.04437 5.44122 1.000 8.18284 155 LEU A C 1
ATOM 1188 O O . LEU A 1 155 ? 53.65308 8.50414 6.20344 1.000 9.31996 155 LEU A O 1
ATOM 1193 N N . LEU A 1 156 ? 55.29254 10.00845 5.82974 1.000 6.51615 156 LEU A N 1
ATOM 1194 C CA . LEU A 1 156 ? 55.16932 10.64189 7.13959 1.000 9.57811 156 LEU A CA 1
ATOM 1195 C C . LEU A 1 156 ? 54.62464 12.04687 6.93270 1.000 7.04595 156 LEU A C 1
ATOM 1196 O O . LEU A 1 156 ? 55.22997 12.84613 6.20659 1.000 7.29078 156 LEU A O 1
ATOM 1201 N N . LEU A 1 157 ? 53.48648 12.33828 7.56100 1.000 6.48603 157 LEU A N 1
ATOM 1202 C CA . LEU A 1 157 ? 52.79175 13.60332 7.39738 1.000 7.30108 157 LEU A CA 1
ATOM 1203 C C . LEU A 1 157 ? 53.01520 14.46277 8.63281 1.000 7.05564 157 LEU A C 1
ATOM 1204 O O . LEU A 1 157 ? 52.72973 14.02754 9.74769 1.000 7.45889 157 LEU A O 1
ATOM 1209 N N . ASN A 1 158 ? 53.51227 15.68404 8.42290 1.000 7.32524 158 ASN A N 1
ATOM 1210 C CA . ASN A 1 158 ? 53.67813 16.67183 9.49960 1.000 7.95629 158 ASN A CA 1
ATOM 1211 C C . ASN A 1 158 ? 54.49195 16.13925 10.67254 1.000 9.62173 158 ASN A C 1
ATOM 1212 O O . ASN A 1 158 ? 54.26567 16.53315 11.81943 1.000 9.77896 158 ASN A O 1
ATOM 1217 N N . ASN A 1 159 ? 55.42845 15.22583 10.40297 1.000 8.46204 159 ASN A N 1
ATOM 1218 C CA . ASN A 1 159 ? 56.20170 14.57443 11.46703 1.000 8.99438 159 ASN A CA 1
ATOM 1219 C C . ASN A 1 159 ? 55.28464 14.10324 12.59753 1.000 8.83597 159 ASN A C 1
ATOM 1220 O O . ASN A 1 159 ? 55.59786 14.25207 13.78279 1.000 10.56391 159 ASN A O 1
ATOM 1225 N N . LEU A 1 160 ? 54.12838 13.54757 12.22646 1.000 7.48970 160 LEU A N 1
ATOM 1226 C CA . LEU A 1 160 ? 53.08458 13.26545 13.20698 1.000 7.98158 160 LEU A CA 1
ATOM 1227 C C . LEU A 1 160 ? 52.33231 11.98125 12.90126 1.000 9.38004 160 LEU A C 1
ATOM 1228 O O . LEU A 1 160 ? 52.02267 11.21033 13.81400 1.000 10.10981 160 LEU A O 1
ATOM 1233 N N . LEU A 1 161 ? 52.00591 11.74545 11.62980 1.000 7.41264 161 LEU A N 1
ATOM 1234 C CA . LEU A 1 161 ? 51.17943 10.60900 11.24145 1.000 7.31099 161 LEU A CA 1
ATOM 1235 C C . LEU A 1 161 ? 51.92029 9.80228 10.18696 1.000 8.40352 161 LEU A C 1
ATOM 1236 O O . LEU A 1 161 ? 52.32547 10.34313 9.15266 1.000 7.80300 161 LEU A O 1
ATOM 1241 N N . PHE A 1 162 ? 52.10030 8.51568 10.44516 1.000 8.13639 162 PHE A N 1
ATOM 1242 C CA . PHE A 1 162 ? 52.71469 7.61986 9.47578 1.000 6.76731 162 PHE A CA 1
ATOM 1243 C C . PHE A 1 162 ? 51.60154 6.91534 8.71412 1.000 7.31874 162 PHE A C 1
ATOM 1244 O O . PHE A 1 162 ? 50.77590 6.21801 9.31501 1.000 7.59657 162 PHE A O 1
ATOM 1252 N N . TYR A 1 163 ? 51.58253 7.09580 7.39926 1.000 6.27825 163 TYR A N 1
ATOM 1253 C CA . TYR A 1 163 ? 50.55680 6.53190 6.52317 1.000 6.58993 163 TYR A CA 1
ATOM 1254 C C . TYR A 1 163 ? 51.23191 5.44414 5.69751 1.000 6.55865 163 TYR A C 1
ATOM 1255 O O . TYR A 1 163 ? 52.06286 5.74788 4.83961 1.000 6.29308 163 TYR A O 1
ATOM 1264 N N . SER A 1 164 ? 50.89659 4.17964 5.96380 1.000 6.33549 164 SER A N 1
ATOM 1265 C CA . SER A 1 164 ? 51.68210 3.09838 5.36570 1.000 6.11952 164 SER A CA 1
ATOM 1266 C C . SER A 1 164 ? 51.45744 2.99081 3.86411 1.000 6.60235 164 SER A C 1
ATOM 1267 O O . SER A 1 164 ? 52.35372 2.54626 3.13074 1.000 7.87835 164 SER A O 1
ATOM 1270 N N . SER A 1 165 ? 50.30213 3.40714 3.38578 1.000 5.92385 165 SER A N 1
ATOM 1271 C CA . SER A 1 165 ? 49.77466 2.95892 2.08565 1.000 4.96324 165 SER A CA 1
ATOM 1272 C C . SER A 1 165 ? 49.89783 1.43100 1.98698 1.000 6.08689 165 SER A C 1
ATOM 1273 O O . SER A 1 165 ? 49.84177 0.72606 2.99963 1.000 6.41022 165 SER A O 1
ATOM 1276 N N . ASP A 1 166 ? 50.02553 0.88285 0.77910 1.000 5.08209 166 ASP A N 1
ATOM 1277 C CA . ASP A 1 166 ? 50.21858 -0.56112 0.64231 1.000 6.60142 166 ASP A CA 1
ATOM 1278 C C . ASP A 1 166 ? 51.60271 -0.93968 1.16743 1.000 7.15212 166 ASP A C 1
ATOM 1279 O O . ASP A 1 166 ? 52.61708 -0.35586 0.76088 1.000 8.78912 166 ASP A O 1
ATOM 1284 N N . ALA A 1 167 ? 51.64495 -1.87515 2.11659 1.000 8.42365 167 ALA A N 1
ATOM 1285 C CA . ALA A 1 167 ? 52.89425 -2.11441 2.82875 1.000 8.12949 167 ALA A CA 1
ATOM 1286 C C . ALA A 1 167 ? 52.88705 -3.48077 3.49562 1.000 6.42477 167 ALA A C 1
ATOM 1287 O O . ALA A 1 167 ? 51.95082 -3.81393 4.22805 1.000 7.91885 167 ALA A O 1
ATOM 1289 N N . ARG A 1 168 ? 53.94932 -4.25121 3.25789 1.000 7.33435 168 ARG A N 1
ATOM 1290 C CA . ARG A 1 168 ? 54.19965 -5.43857 4.05612 1.000 9.08638 168 ARG A CA 1
ATOM 1291 C C . ARG A 1 168 ? 54.52789 -5.06298 5.49484 1.000 9.60972 168 ARG A C 1
ATOM 1292 O O . ARG A 1 168 ? 54.95765 -3.94459 5.79869 1.000 10.74914 168 ARG A O 1
ATOM 1300 N N . PHE A 1 169 ? 54.34844 -6.03698 6.38397 1.000 10.50243 169 PHE A N 1
ATOM 1301 C CA . PHE A 1 169 ? 54.58293 -5.83623 7.80346 1.000 10.05939 169 PHE A CA 1
ATOM 1302 C C . PHE A 1 169 ? 56.07857 -5.70386 8.07575 1.000 14.27724 169 PHE A C 1
ATOM 1303 O O . PHE A 1 169 ? 56.87528 -6.53811 7.63008 1.000 13.13376 169 PHE A O 1
ATOM 1311 N N . ASN A 1 170 ? 56.45746 -4.65606 8.81250 1.000 12.50629 170 ASN A N 1
ATOM 1312 C CA . ASN A 1 170 ? 57.84442 -4.41374 9.23106 1.000 14.31909 170 ASN A CA 1
ATOM 1313 C C . ASN A 1 170 ? 57.81640 -4.13752 10.73147 1.000 15.82848 170 ASN A C 1
ATOM 1314 O O . ASN A 1 170 ? 57.61115 -2.99354 11.14806 1.000 15.96803 170 ASN A O 1
ATOM 1319 N N . TYR A 1 171 ? 58.02063 -5.19578 11.52433 1.000 14.03289 171 TYR A N 1
ATOM 1320 C CA . TYR A 1 171 ? 57.90864 -5.09462 12.98178 1.000 19.47398 171 TYR A CA 1
ATOM 1321 C C . TYR A 1 171 ? 58.84800 -4.03510 13.53523 1.000 16.66879 171 TYR A C 1
ATOM 1322 O O . TYR A 1 171 ? 58.43452 -3.17137 14.31816 1.000 18.07334 171 TYR A O 1
ATOM 1331 N N . ALA A 1 172 ? 60.11924 -4.08063 13.12730 1.000 18.14872 172 ALA A N 1
ATOM 1332 C CA . ALA A 1 172 ? 61.12307 -3.20194 13.72104 1.000 16.93904 172 ALA A CA 1
ATOM 1333 C C . ALA A 1 172 ? 60.88965 -1.74731 13.33689 1.000 19.53526 172 ALA A C 1
ATOM 1334 O O . ALA A 1 172 ? 61.11087 -0.84437 14.15044 1.000 17.35055 172 ALA A O 1
ATOM 1336 N N . GLN A 1 173 ? 60.44433 -1.49972 12.10200 1.000 16.26031 173 GLN A N 1
ATOM 1337 C CA . GLN A 1 173 ? 60.19652 -0.12634 11.67754 1.000 15.49866 173 GLN A CA 1
ATOM 1338 C C . GLN A 1 173 ? 59.03512 0.47895 12.45199 1.000 14.92417 173 GLN A C 1
ATOM 1339 O O . GLN A 1 173 ? 59.10044 1.63855 12.88385 1.000 15.28866 173 GLN A O 1
ATOM 1345 N N . LEU A 1 174 ? 57.96348 -0.29483 12.63992 1.000 15.20136 174 LEU A N 1
ATOM 1346 C CA . LEU A 1 174 ? 56.80707 0.21783 13.36734 1.000 16.41524 174 LEU A CA 1
ATOM 1347 C C . LEU A 1 174 ? 57.13529 0.47252 14.83975 1.000 19.07944 174 LEU A C 1
ATOM 1348 O O . LEU A 1 174 ? 56.74392 1.50967 15.38921 1.000 18.92829 174 LEU A O 1
ATOM 1353 N N . VAL A 1 175 ? 57.87143 -0.43899 15.49351 1.000 15.59332 175 VAL A N 1
ATOM 1354 C CA . VAL A 1 175 ? 58.25437 -0.20083 16.88757 1.000 17.76276 175 VAL A CA 1
ATOM 1355 C C . VAL A 1 175 ? 59.20765 0.98719 16.99006 1.000 18.29385 175 VAL A C 1
ATOM 1356 O O . VAL A 1 175 ? 59.15227 1.76997 17.94657 1.000 21.10542 175 VAL A O 1
ATOM 1360 N N . GLU A 1 176 ? 60.09019 1.14615 16.01036 1.000 16.47395 176 GLU A N 1
ATOM 1361 C CA . GLU A 1 176 ? 60.94654 2.32150 15.98369 1.000 19.13259 176 GLU A CA 1
ATOM 1362 C C . GLU A 1 176 ? 60.12956 3.60479 15.83194 1.000 17.88809 176 GLU A C 1
ATOM 1363 O O . GLU A 1 176 ? 60.40927 4.60312 16.49818 1.000 20.73806 176 GLU A O 1
ATOM 1369 N N . LEU A 1 177 ? 59.10484 3.59542 14.97166 1.000 19.31126 177 LEU A N 1
ATOM 1370 C CA . LEU A 1 177 ? 58.22038 4.75528 14.87063 1.000 22.03475 177 LEU A CA 1
ATOM 1371 C C . LEU A 1 177 ? 57.55637 5.06865 16.20058 1.000 19.55946 177 LEU A C 1
ATOM 1372 O O . LEU A 1 177 ? 57.39574 6.23959 16.56160 1.000 25.78059 177 LEU A O 1
ATOM 1377 N N . SER A 1 178 ? 57.13865 4.03289 16.92852 1.000 23.58113 178 SER A N 1
ATOM 1378 C CA . SER A 1 178 ? 56.40142 4.23926 18.16867 1.000 25.78507 178 SER A CA 1
ATOM 1379 C C . SER A 1 178 ? 57.25667 4.89447 19.24019 1.000 25.71166 178 SER A C 1
ATOM 1380 O O . SER A 1 178 ? 56.72395 5.53836 20.15284 1.000 31.63659 178 SER A O 1
ATOM 1383 N N . THR A 1 179 ? 58.57657 4.73358 19.16070 1.000 21.84617 179 THR A N 1
ATOM 1384 C CA . THR A 1 179 ? 59.46014 5.20269 20.21063 1.000 21.62407 179 THR A CA 1
ATOM 1385 C C . THR A 1 179 ? 60.40858 6.30879 19.77842 1.000 22.42043 179 THR A C 1
ATOM 1386 O O . THR A 1 179 ? 60.97047 6.98408 20.64730 1.000 25.89739 179 THR A O 1
ATOM 1390 N N . SER A 1 180 ? 60.59990 6.52048 18.47606 1.000 20.39708 180 SER A N 1
ATOM 1391 C CA . SER A 1 180 ? 61.53870 7.53817 18.02087 1.000 20.52824 180 SER A CA 1
ATOM 1392 C C . SER A 1 180 ? 60.98660 8.94560 18.16823 1.000 25.14999 180 SER A C 1
ATOM 1393 O O . SER A 1 180 ? 61.76218 9.91011 18.15248 1.000 24.80415 180 SER A O 1
ATOM 1396 N N . GLY A 1 181 ? 59.67130 9.08796 18.32080 1.000 19.09973 181 GLY A N 1
ATOM 1397 C CA . GLY A 1 181 ? 59.06183 10.39002 18.31522 1.000 22.94316 181 GLY A CA 1
ATOM 1398 C C . GLY A 1 181 ? 58.68578 10.89294 16.94370 1.000 19.04772 181 GLY A C 1
ATOM 1399 O O . GLY A 1 181 ? 58.06678 11.95788 16.84719 1.000 24.19434 181 GLY A O 1
ATOM 1400 N N . ARG A 1 182 ? 59.03277 10.16052 15.87943 1.000 17.97227 182 ARG A N 1
ATOM 1401 C CA . ARG A 1 182 ? 58.74614 10.64165 14.53377 1.000 14.26865 182 ARG A CA 1
ATOM 1402 C C . ARG A 1 182 ? 57.25857 10.59025 14.20319 1.000 13.93500 182 ARG A C 1
ATOM 1403 O O . ARG A 1 182 ? 56.82601 11.27157 13.26906 1.000 13.97360 182 ARG A O 1
ATOM 1411 N N . CYS A 1 183 ? 56.46504 9.80657 14.93427 1.000 16.30747 183 CYS A N 1
ATOM 1412 C CA . CYS A 1 183 ? 55.02270 9.88207 14.76003 1.000 14.43628 183 CYS A CA 1
ATOM 1413 C C . CYS A 1 183 ? 54.30611 9.55749 16.06322 1.000 16.13316 183 CYS A C 1
ATOM 1414 O O . CYS A 1 183 ? 54.86737 8.96461 16.99199 1.000 17.15275 183 CYS A O 1
ATOM 1417 N N . LYS A 1 184 ? 53.04036 9.98070 16.10815 1.000 11.29263 184 LYS A N 1
ATOM 1418 C CA . LYS A 1 184 ? 52.12666 9.72676 17.20843 1.000 12.22246 184 LYS A CA 1
ATOM 1419 C C . LYS A 1 184 ? 50.97850 8.83364 16.79020 1.000 12.37301 184 LYS A C 1
ATOM 1420 O O . LYS A 1 184 ? 50.28376 8.28717 17.65711 1.000 14.27244 184 LYS A O 1
ATOM 1426 N N . TYR A 1 185 ? 50.77234 8.68780 15.48229 1.000 10.71010 185 TYR A N 1
ATOM 1427 C CA . TYR A 1 185 ? 49.67050 7.94015 14.90837 1.000 10.76249 185 TYR A CA 1
ATOM 1428 C C . TYR A 1 185 ? 50.19264 7.15199 13.72490 1.000 10.07128 185 TYR A C 1
ATOM 1429 O O . TYR A 1 185 ? 51.04424 7.64664 12.98376 1.000 8.93961 185 TYR A O 1
ATOM 1438 N N . ILE A 1 186 ? 49.64839 5.95280 13.53104 1.000 8.37639 186 ILE A N 1
ATOM 1439 C CA . ILE A 1 186 ? 49.96130 5.10419 12.38626 1.000 7.00460 186 ILE A CA 1
ATOM 1440 C C . ILE A 1 186 ? 48.65271 4.65880 11.75075 1.000 8.48466 186 ILE A C 1
ATOM 1441 O O . ILE A 1 186 ? 47.74626 4.18769 12.44702 1.000 9.08253 186 ILE A O 1
ATOM 1446 N N . LEU A 1 187 ? 48.54934 4.82156 10.43995 1.000 7.44833 187 LEU A N 1
ATOM 1447 C CA . LEU A 1 187 ? 47.45541 4.28474 9.64090 1.000 8.71356 187 LEU A CA 1
ATOM 1448 C C . LEU A 1 187 ? 48.05176 3.19913 8.76654 1.000 7.18750 187 LEU A C 1
ATOM 1449 O O . LEU A 1 187 ? 48.95347 3.48697 7.97028 1.000 6.80393 187 LEU A O 1
ATOM 1454 N N . HIS A 1 188 ? 47.58166 1.95873 8.92628 1.000 6.37171 188 HIS A N 1
ATOM 1455 C CA . HIS A 1 188 ? 48.28928 0.82730 8.34400 1.000 5.85158 188 HIS A CA 1
ATOM 1456 C C . HIS A 1 188 ? 47.39155 -0.06920 7.51178 1.000 6.70556 188 HIS A C 1
ATOM 1457 O O . HIS A 1 188 ? 46.31321 -0.48053 7.96581 1.000 7.73745 188 HIS A O 1
ATOM 1464 N N . ASP A 1 189 ? 47.89904 -0.42275 6.32844 1.000 6.88926 189 ASP A N 1
ATOM 1465 C CA . ASP A 1 189 ? 47.40806 -1.52085 5.49278 1.000 6.49922 189 ASP A CA 1
ATOM 1466 C C . ASP A 1 189 ? 47.14645 -2.76754 6.33027 1.000 7.41596 189 ASP A C 1
ATOM 1467 O O . ASP A 1 189 ? 47.98258 -3.15912 7.14958 1.000 7.82961 189 ASP A O 1
ATOM 1472 N N . CYS A 1 190 ? 45.98944 -3.39787 6.12190 1.000 7.61013 190 CYS A N 1
ATOM 1473 C CA . CYS A 1 190 ? 45.58636 -4.55854 6.91892 1.000 9.65164 190 CYS A CA 1
ATOM 1474 C C . CYS A 1 190 ? 44.82764 -5.55865 6.05167 1.000 9.69940 190 CYS A C 1
ATOM 1475 O O . CYS A 1 190 ? 43.65618 -5.34562 5.71630 1.000 11.40287 190 CYS A O 1
ATOM 1478 N N . GLN A 1 191 ? 45.48746 -6.66049 5.71018 1.000 8.92442 191 GLN A N 1
ATOM 1479 C CA . GLN A 1 191 ? 44.85555 -7.76651 5.00727 1.000 12.34886 191 GLN A CA 1
ATOM 1480 C C . GLN A 1 191 ? 44.26651 -8.72629 6.03012 1.000 14.27345 191 GLN A C 1
ATOM 1481 O O . GLN A 1 191 ? 44.96842 -9.17408 6.94244 1.000 13.75330 191 GLN A O 1
ATOM 1487 N N . LEU A 1 192 ? 42.97491 -9.03511 5.87703 1.000 12.07538 192 LEU A N 1
ATOM 1488 C CA . LEU A 1 192 ? 42.27783 -9.84624 6.87121 1.000 15.13676 192 LEU A CA 1
ATOM 1489 C C . LEU A 1 192 ? 42.48607 -11.33413 6.64617 1.000 20.95807 192 LEU A C 1
ATOM 1490 O O . LEU A 1 192 ? 42.43331 -12.11533 7.60256 1.000 28.84170 192 LEU A O 1
ATOM 1495 N N . ALA A 1 193 ? 42.69961 -11.74637 5.40714 1.000 19.61114 193 ALA A N 1
ATOM 1496 C CA . ALA A 1 193 ? 42.86054 -13.15834 5.10555 1.000 26.88118 193 ALA A CA 1
ATOM 1497 C C . ALA A 1 193 ? 44.33373 -13.54066 5.14872 1.000 27.78580 193 ALA A C 1
ATOM 1498 O O . ALA A 1 193 ? 45.22111 -12.71485 4.91408 1.000 26.98906 193 ALA A O 1
ATOM 1500 N N . GLU A 1 194 ? 44.58083 -14.79554 5.47256 1.000 32.22710 194 GLU A N 1
ATOM 1501 C CA . GLU A 1 194 ? 45.85157 -15.49731 5.44823 1.000 34.19590 194 GLU A CA 1
ATOM 1502 C C . GLU A 1 194 ? 46.03835 -16.16555 4.08984 1.000 38.14325 194 GLU A C 1
ATOM 1503 O O . GLU A 1 194 ? 45.05510 -16.49202 3.41683 1.000 41.09501 194 GLU A O 1
ATOM 1509 N N . PRO A 1 195 ? 47.28531 -16.40712 3.64719 1.000 37.69224 195 PRO A N 1
ATOM 1510 C CA . PRO A 1 195 ? 48.54874 -16.04925 4.29938 1.000 33.28708 195 PRO A CA 1
ATOM 1511 C C . PRO A 1 195 ? 49.08701 -14.69489 3.83979 1.000 29.30449 195 PRO A C 1
ATOM 1512 O O . PRO A 1 195 ? 48.54456 -14.12066 2.89802 1.000 29.42264 195 PRO A O 1
ATOM 1516 N N . ALA A 1 196 ? 50.13875 -14.20665 4.49317 1.000 26.74916 196 ALA A N 1
ATOM 1517 C CA . ALA A 1 196 ? 50.72623 -12.91447 4.15522 1.000 25.06259 196 ALA A CA 1
ATOM 1518 C C . ALA A 1 196 ? 51.56886 -13.00572 2.88808 1.000 26.38599 196 ALA A C 1
ATOM 1519 O O . ALA A 1 196 ? 52.41490 -13.89555 2.75591 1.000 27.30796 196 ALA A O 1
ATOM 1521 N N . ALA A 1 197 ? 51.35205 -12.06777 1.96531 1.000 21.67284 197 ALA A N 1
ATOM 1522 C CA . ALA A 1 197 ? 52.22279 -11.94440 0.80255 1.000 21.66565 197 ALA A CA 1
ATOM 1523 C C . ALA A 1 197 ? 52.69620 -10.50639 0.62495 1.000 17.73025 197 ALA A C 1
ATOM 1524 O O . ALA A 1 197 ? 53.79494 -10.16066 1.07212 1.000 21.04705 197 ALA A O 1
ATOM 1526 N N . VAL A 1 198 ? 51.89152 -9.64988 -0.00755 1.000 13.13201 198 VAL A N 1
ATOM 1527 C CA . VAL A 1 198 ? 52.34475 -8.30099 -0.33360 1.000 12.24628 198 VAL A CA 1
ATOM 1528 C C . VAL A 1 198 ? 51.66023 -7.23484 0.51964 1.000 11.01225 198 VAL A C 1
ATOM 1529 O O . VAL A 1 198 ? 51.82508 -6.03199 0.25457 1.000 10.89281 198 VAL A O 1
ATOM 1533 N N . HIS A 1 199 ? 50.92887 -7.63816 1.56467 1.000 10.08113 199 HIS A N 1
ATOM 1534 C CA . HIS A 1 199 ? 50.29752 -6.72705 2.51316 1.000 10.43071 199 HIS A CA 1
ATOM 1535 C C . HIS A 1 199 ? 50.47652 -7.25772 3.92689 1.000 9.30677 199 HIS A C 1
ATOM 1536 O O . HIS A 1 199 ? 50.36990 -8.46435 4.15560 1.000 12.58872 199 HIS A O 1
ATOM 1543 N N . ALA A 1 200 ? 50.67340 -6.34661 4.87976 1.000 8.75051 200 ALA A N 1
ATOM 1544 C CA . ALA A 1 200 ? 50.62894 -6.73489 6.28683 1.000 10.79735 200 ALA A CA 1
ATOM 1545 C C . ALA A 1 200 ? 49.27300 -7.34111 6.61368 1.000 9.42990 200 ALA A C 1
ATOM 1546 O O . ALA A 1 200 ? 48.23782 -6.85046 6.16965 1.000 10.42966 200 ALA A O 1
ATOM 1548 N N . THR A 1 201 ? 49.26749 -8.41800 7.38190 1.000 10.63383 201 THR A N 1
ATOM 1549 C CA . THR A 1 201 ? 48.00162 -9.00958 7.76812 1.000 11.60872 201 THR A CA 1
ATOM 1550 C C . THR A 1 201 ? 47.64992 -8.60611 9.19423 1.000 14.10824 201 THR A C 1
ATOM 1551 O O . THR A 1 201 ? 48.50583 -8.17708 9.97481 1.000 13.37328 201 THR A O 1
ATOM 1555 N N . LEU A 1 202 ? 46.36140 -8.73594 9.52157 1.000 12.25487 202 LEU A N 1
ATOM 1556 C CA . LEU A 1 202 ? 45.91891 -8.46168 10.88526 1.000 11.50384 202 LEU A CA 1
ATOM 1557 C C . LEU A 1 202 ? 46.69424 -9.29698 11.89916 1.000 15.08025 202 LEU A C 1
ATOM 1558 O O . LEU A 1 202 ? 47.12292 -8.78257 12.94102 1.000 13.57465 202 LEU A O 1
ATOM 1563 N N . ASN A 1 203 ? 46.91660 -10.58193 11.60700 1.000 13.03263 203 ASN A N 1
ATOM 1564 C CA . ASN A 1 203 ? 47.64488 -11.41542 12.56079 1.000 17.09418 203 ASN A CA 1
ATOM 1565 C C . ASN A 1 203 ? 49.07847 -10.93084 12.75174 1.000 15.23739 203 ASN A C 1
ATOM 1566 O O . ASN A 1 203 ? 49.63082 -11.03613 13.85191 1.000 17.42210 203 ASN A O 1
ATOM 1571 N N . GLU A 1 204 ? 49.70969 -10.41967 11.69379 1.000 14.29697 204 GLU A N 1
ATOM 1572 C CA . GLU A 1 204 ? 51.04973 -9.86014 11.85358 1.000 13.64068 204 GLU A CA 1
ATOM 1573 C C . GLU A 1 204 ? 51.01177 -8.62669 12.73966 1.000 14.52292 204 GLU A C 1
ATOM 1574 O O . GLU A 1 204 ? 51.82117 -8.48533 13.66590 1.000 13.82370 204 GLU A O 1
ATOM 1580 N N . LEU A 1 205 ? 50.05942 -7.72935 12.47482 1.000 12.39760 205 LEU A N 1
ATOM 1581 C CA . LEU A 1 205 ? 49.94798 -6.50371 13.25509 1.000 11.69134 205 LEU A CA 1
ATOM 1582 C C . LEU A 1 205 ? 49.63511 -6.79226 14.71877 1.000 13.27866 205 LEU A C 1
ATOM 1583 O O . LEU A 1 205 ? 50.05454 -6.03544 15.59968 1.000 14.61400 205 LEU A O 1
ATOM 1588 N N . LEU A 1 206 ? 48.91630 -7.88383 15.00270 1.000 13.56665 206 LEU A N 1
ATOM 1589 C CA . LEU A 1 206 ? 48.63743 -8.25902 16.38365 1.000 15.65814 206 LEU A CA 1
ATOM 1590 C C . LEU A 1 206 ? 49.86963 -8.77629 17.11948 1.000 15.92499 206 LEU A C 1
ATOM 1591 O O . LEU A 1 206 ? 49.79021 -8.99299 18.33213 1.000 17.39200 206 LEU A O 1
ATOM 1596 N N . THR A 1 207 ? 50.99910 -8.98749 16.43243 1.000 15.26807 207 THR A N 1
ATOM 1597 C CA . THR A 1 207 ? 52.22103 -9.32491 17.15726 1.000 17.10802 207 THR A CA 1
ATOM 1598 C C . THR A 1 207 ? 52.91915 -8.09681 17.72729 1.000 19.19921 207 THR A C 1
ATOM 1599 O O . THR A 1 207 ? 53.87696 -8.25126 18.49841 1.000 20.96402 207 THR A O 1
ATOM 1603 N N . LEU A 1 208 ? 52.46453 -6.89505 17.37474 1.000 16.36729 208 LEU A N 1
ATOM 1604 C CA . LEU A 1 208 ? 53.09128 -5.68169 17.86959 1.000 15.18474 208 LEU A CA 1
ATOM 1605 C C . LEU A 1 208 ? 52.81529 -5.49897 19.35982 1.000 17.24001 208 LEU A C 1
ATOM 1606 O O . LEU A 1 208 ? 51.76117 -5.90067 19.85787 1.000 17.23995 208 LEU A O 1
ATOM 1611 N N . PRO A 1 209 ? 53.73877 -4.87068 20.08715 1.000 16.91386 209 PRO A N 1
ATOM 1612 C CA . PRO A 1 209 ? 53.45042 -4.51283 21.47566 1.000 18.83134 209 PRO A CA 1
ATOM 1613 C C . PRO A 1 209 ? 52.18732 -3.67060 21.57310 1.000 18.95562 209 PRO A C 1
ATOM 1614 O O . PRO A 1 209 ? 51.83718 -2.91714 20.65891 1.000 17.65890 209 PRO A O 1
ATOM 1618 N N . GLU A 1 210 ? 51.51049 -3.80814 22.71661 1.000 20.28126 210 GLU A N 1
ATOM 1619 C CA . GLU A 1 210 ? 50.25623 -3.09605 22.94974 1.000 21.66302 210 GLU A CA 1
ATOM 1620 C C . GLU A 1 210 ? 50.41526 -1.59373 22.74684 1.000 17.42905 210 GLU A C 1
ATOM 1621 O O . GLU A 1 210 ? 49.52527 -0.93748 22.19389 1.000 17.29584 210 GLU A O 1
ATOM 1627 N N . ALA A 1 211 ? 51.55437 -1.03239 23.16893 1.000 19.88787 211 ALA A N 1
ATOM 1628 C CA . ALA A 1 211 ? 51.74792 0.40865 23.04682 1.000 16.87357 211 ALA A CA 1
ATOM 1629 C C . ALA A 1 211 ? 51.75259 0.85078 21.58439 1.000 19.48446 211 ALA A C 1
ATOM 1630 O O . ALA A 1 211 ? 51.25871 1.94109 21.26303 1.000 20.11687 211 ALA A O 1
ATOM 1632 N N . VAL A 1 212 ? 52.27567 0.01024 20.68632 1.000 16.74214 212 VAL A N 1
ATOM 1633 C CA . VAL A 1 212 ? 52.23613 0.31155 19.25876 1.000 16.79132 212 VAL A CA 1
ATOM 1634 C C . VAL A 1 212 ? 50.83982 0.07251 18.69188 1.000 14.02529 212 VAL A C 1
ATOM 1635 O O . VAL A 1 212 ? 50.35235 0.85356 17.86977 1.000 13.60216 212 VAL A O 1
ATOM 1639 N N . GLN A 1 213 ? 50.17136 -1.00674 19.10677 1.000 14.62687 213 GLN A N 1
ATOM 1640 C CA . GLN A 1 213 ? 48.79872 -1.22751 18.65367 1.000 15.50166 213 GLN A CA 1
ATOM 1641 C C . GLN A 1 213 ? 47.91403 -0.03286 18.97329 1.000 15.56596 213 GLN A C 1
ATOM 1642 O O . GLN A 1 213 ? 47.05092 0.34338 18.16912 1.000 13.27968 213 GLN A O 1
ATOM 1648 N N . GLU A 1 214 ? 48.11226 0.56943 20.15143 1.000 13.10917 214 GLU A N 1
ATOM 1649 C CA . GLU A 1 214 ? 47.31739 1.72456 20.56126 1.000 16.28102 214 GLU A CA 1
ATOM 1650 C C . GLU A 1 214 ? 47.49090 2.91849 19.62992 1.000 16.28567 214 GLU A C 1
ATOM 1651 O O . GLU A 1 214 ? 46.68831 3.85868 19.68725 1.000 17.34098 214 GLU A O 1
ATOM 1657 N N . MET A 1 215 ? 48.53114 2.91513 18.80261 1.000 12.33123 215 MET A N 1
ATOM 1658 C CA . MET A 1 215 ? 48.79529 3.99841 17.87159 1.000 13.89848 215 MET A CA 1
ATOM 1659 C C . MET A 1 215 ? 48.15412 3.79230 16.51280 1.000 12.17523 215 MET A C 1
ATOM 1660 O O . MET A 1 215 ? 48.21552 4.70060 15.68139 1.000 12.60257 215 MET A O 1
ATOM 1665 N N . ILE A 1 216 ? 47.55337 2.63339 16.25981 1.000 10.69748 216 ILE A N 1
ATOM 1666 C CA . ILE A 1 216 ? 47.28431 2.17738 14.89925 1.000 9.74397 216 ILE A CA 1
ATOM 1667 C C . ILE A 1 216 ? 45.79056 2.18471 14.62129 1.000 10.51054 216 ILE A C 1
ATOM 1668 O O . ILE A 1 216 ? 44.99245 1.67440 15.42167 1.000 12.37035 216 ILE A O 1
ATOM 1673 N N . MET A 1 217 ? 45.41719 2.73882 13.47070 1.000 8.60657 217 MET A N 1
ATOM 1674 C CA . MET A 1 217 ? 44.14285 2.43260 12.84717 1.000 9.00406 217 MET A CA 1
ATOM 1675 C C . MET A 1 217 ? 44.40112 1.70964 11.53806 1.000 9.50350 217 MET A C 1
ATOM 1676 O O . MET A 1 217 ? 45.44042 1.89950 10.90248 1.000 8.82236 217 MET A O 1
ATOM 1681 N N . LEU A 1 218 ? 43.46163 0.84622 11.16654 1.000 8.82734 218 LEU A N 1
ATOM 1682 C CA . LEU A 1 218 ? 43.63978 -0.09736 10.07299 1.000 7.42230 218 LEU A CA 1
ATOM 1683 C C . LEU A 1 218 ? 42.86050 0.35216 8.84199 1.000 7.70254 218 LEU A C 1
ATOM 1684 O O . LEU A 1 218 ? 41.74561 0.86757 8.95170 1.000 9.01745 218 LEU A O 1
ATOM 1689 N N . MET A 1 219 ? 43.45440 0.16137 7.67223 1.000 6.85588 219 MET A N 1
ATOM 1690 C CA . MET A 1 219 ? 42.85234 0.60754 6.41970 1.000 6.31255 219 MET A CA 1
ATOM 1691 C C . MET A 1 219 ? 43.22506 -0.38408 5.32051 1.000 6.05086 219 MET A C 1
ATOM 1692 O O . MET A 1 219 ? 43.90164 -1.38374 5.56838 1.000 7.07012 219 MET A O 1
ATOM 1697 N N . HIS A 1 220 ? 42.76335 -0.10330 4.09291 1.000 7.46141 220 HIS A N 1
ATOM 1698 C CA . HIS A 1 220 ? 43.01449 -0.97600 2.93575 1.000 6.12847 220 HIS A CA 1
ATOM 1699 C C . HIS A 1 220 ? 42.52516 -2.40339 3.20941 1.000 6.20560 220 HIS A C 1
ATOM 1700 O O . HIS A 1 220 ? 43.17687 -3.38279 2.84290 1.000 8.74365 220 HIS A O 1
ATOM 1707 N N . TYR A 1 221 ? 41.35849 -2.52642 3.83995 1.000 6.41635 221 TYR A N 1
ATOM 1708 C CA . TYR A 1 221 ? 40.85856 -3.81206 4.32083 1.000 7.95487 221 TYR A CA 1
ATOM 1709 C C . TYR A 1 221 ? 39.77682 -4.38595 3.40712 1.000 10.15386 221 TYR A C 1
ATOM 1710 O O . TYR A 1 221 ? 39.12473 -3.67341 2.64397 1.000 7.81815 221 TYR A O 1
ATOM 1719 N N . ASP A 1 222 ? 39.57693 -5.70186 3.50073 1.000 9.52846 222 ASP A N 1
ATOM 1720 C CA A ASP A 1 222 ? 38.64727 -6.35556 2.58705 0.509 11.25167 222 ASP A CA 1
ATOM 1721 C CA B ASP A 1 222 ? 38.66016 -6.37954 2.60483 0.491 11.25889 222 ASP A CA 1
ATOM 1722 C C . ASP A 1 222 ? 37.22701 -6.32047 3.14674 1.000 12.24893 222 ASP A C 1
ATOM 1723 O O . ASP A 1 222 ? 36.96412 -5.83622 4.25449 1.000 10.52615 222 ASP A O 1
ATOM 1732 N N . ASP A 1 223 ? 36.29074 -6.83837 2.34891 1.000 12.49291 223 ASP A N 1
ATOM 1733 C CA . ASP A 1 223 ? 34.87126 -6.67388 2.62892 1.000 12.62619 223 ASP A CA 1
ATOM 1734 C C . ASP A 1 223 ? 34.42830 -7.34076 3.92247 1.000 15.89303 223 ASP A C 1
ATOM 1735 O O . ASP A 1 223 ? 33.35706 -7.00052 4.42760 1.000 16.40643 223 ASP A O 1
ATOM 1740 N N . GLU A 1 224 ? 35.21625 -8.26598 4.46798 1.000 14.59616 224 GLU A N 1
ATOM 1741 C CA . GLU A 1 224 ? 34.87889 -8.94647 5.71851 1.000 14.62800 224 GLU A CA 1
ATOM 1742 C C . GLU A 1 224 ? 35.22317 -8.13102 6.96207 1.000 16.23801 224 GLU A C 1
ATOM 1743 O O . GLU A 1 224 ? 35.09864 -8.65401 8.07384 1.000 14.02014 224 GLU A O 1
ATOM 1749 N N . MET A 1 225 ? 35.63838 -6.87001 6.80998 1.000 12.29743 225 MET A N 1
ATOM 1750 C CA . MET A 1 225 ? 36.12682 -6.09784 7.95113 1.000 10.95547 225 MET A CA 1
ATOM 1751 C C . MET A 1 225 ? 35.17463 -6.13669 9.14338 1.000 13.15014 225 MET A C 1
ATOM 1752 O O . MET A 1 225 ? 35.62324 -6.23522 10.29036 1.000 13.80912 225 MET A O 1
ATOM 1757 N N . GLU A 1 226 ? 33.86028 -6.05182 8.90483 1.000 13.08350 226 GLU A N 1
ATOM 1758 C CA . GLU A 1 226 ? 32.94285 -5.94486 10.03719 1.000 15.73964 226 GLU A CA 1
ATOM 1759 C C . GLU A 1 226 ? 33.01166 -7.16984 10.94706 1.000 14.94057 226 GLU A C 1
ATOM 1760 O O . GLU A 1 226 ? 32.70991 -7.06316 12.14507 1.000 15.85593 226 GLU A O 1
ATOM 1766 N N . GLN A 1 227 ? 33.42866 -8.32682 10.41124 1.000 14.53365 227 GLN A N 1
ATOM 1767 C CA . GLN A 1 227 ? 33.58923 -9.52630 11.22928 1.000 15.32335 227 GLN A CA 1
ATOM 1768 C C . GLN A 1 227 ? 34.70505 -9.38305 12.25692 1.000 15.56675 227 GLN A C 1
ATOM 1769 O O . GLN A 1 227 ? 34.76146 -10.16933 13.20735 1.000 15.86691 227 GLN A O 1
ATOM 1775 N N . PHE A 1 228 ? 35.59437 -8.41000 12.08560 1.000 13.61888 228 PHE A N 1
ATOM 1776 C CA . PHE A 1 228 ? 36.75468 -8.25673 12.94719 1.000 12.85958 228 PHE A CA 1
ATOM 1777 C C . PHE A 1 228 ? 36.65122 -7.06743 13.88368 1.000 12.57401 228 PHE A C 1
ATOM 1778 O O . PHE A 1 228 ? 37.57323 -6.83823 14.67611 1.000 12.94515 228 PHE A O 1
ATOM 1786 N N . ILE A 1 229 ? 35.55161 -6.31053 13.83325 1.000 12.59819 229 ILE A N 1
ATOM 1787 C CA . ILE A 1 229 ? 35.36479 -5.22527 14.78667 1.000 12.67103 229 ILE A CA 1
ATOM 1788 C C . ILE A 1 229 ? 35.30836 -5.81089 16.18948 1.000 13.18975 229 ILE A C 1
ATOM 1789 O O . ILE A 1 229 ? 34.56583 -6.76651 16.45918 1.000 14.34335 229 ILE A O 1
ATOM 1794 N N . GLY A 1 230 ? 36.12424 -5.25643 17.08358 1.000 13.56976 230 GLY A N 1
ATOM 1795 C CA . GLY A 1 230 ? 36.27768 -5.80168 18.41548 1.000 15.00975 230 GLY A CA 1
ATOM 1796 C C . GLY A 1 230 ? 37.24592 -6.95883 18.51781 1.000 16.53958 230 GLY A C 1
ATOM 1797 O O . GLY A 1 230 ? 37.40743 -7.51728 19.61185 1.000 20.23275 230 GLY A O 1
ATOM 1798 N N . LYS A 1 231 ? 37.89032 -7.33884 17.41733 1.000 13.26996 231 LYS A N 1
ATOM 1799 C CA . LYS A 1 231 ? 38.80057 -8.47653 17.35178 1.000 13.84212 231 LYS A CA 1
ATOM 1800 C C . LYS A 1 231 ? 40.12364 -8.05657 16.73522 1.000 14.55498 231 LYS A C 1
ATOM 1801 O O . LYS A 1 231 ? 40.76314 -8.81657 16.00124 1.000 15.60781 231 LYS A O 1
ATOM 1807 N N . SER A 1 232 ? 40.54815 -6.82734 17.01915 1.000 13.98083 232 SER A N 1
ATOM 1808 C CA . SER A 1 232 ? 41.77235 -6.27380 16.45707 1.000 12.79998 232 SER A CA 1
ATOM 1809 C C . SER A 1 232 ? 42.69486 -5.74237 17.55026 1.000 14.16043 232 SER A C 1
ATOM 1810 O O . SER A 1 232 ? 43.41218 -4.75838 17.33774 1.000 13.66438 232 SER A O 1
ATOM 1813 N N . GLY A 1 233 ? 42.69171 -6.38040 18.72053 1.000 14.87455 233 GLY A N 1
ATOM 1814 C CA . GLY A 1 233 ? 43.58147 -5.93600 19.78364 1.000 14.69173 233 GLY A CA 1
ATOM 1815 C C . GLY A 1 233 ? 43.28162 -4.50266 20.17167 1.000 16.89530 233 GLY A C 1
ATOM 1816 O O . GLY A 1 233 ? 42.12105 -4.09032 20.26112 1.000 15.38888 233 GLY A O 1
ATOM 1817 N N . LYS A 1 234 ? 44.34072 -3.71688 20.37500 1.000 13.46881 234 LYS A N 1
ATOM 1818 C CA . LYS A 1 234 ? 44.18099 -2.30795 20.69973 1.000 16.08026 234 LYS A CA 1
ATOM 1819 C C . LYS A 1 234 ? 44.10679 -1.43038 19.45981 1.000 15.75523 234 LYS A C 1
ATOM 1820 O O . LYS A 1 234 ? 44.02155 -0.20350 19.59067 1.000 16.58534 234 LYS A O 1
ATOM 1826 N N . MET A 1 235 ? 44.12773 -2.02840 18.27169 1.000 11.29319 235 MET A N 1
ATOM 1827 C CA . MET A 1 235 ? 43.94413 -1.28990 17.03600 1.000 12.33266 235 MET A CA 1
ATOM 1828 C C . MET A 1 235 ? 42.45848 -1.20298 16.73683 1.000 13.26064 235 MET A C 1
ATOM 1829 O O . MET A 1 235 ? 41.64575 -1.91155 17.33288 1.000 12.83998 235 MET A O 1
ATOM 1834 N N . SER A 1 236 ? 42.09332 -0.28918 15.84275 1.000 11.18283 236 SER A N 1
ATOM 1835 C CA . SER A 1 236 ? 40.72323 -0.26107 15.34634 1.000 9.92679 236 SER A CA 1
ATOM 1836 C C . SER A 1 236 ? 40.73584 0.05647 13.85758 1.000 13.84187 236 SER A C 1
ATOM 1837 O O . SER A 1 236 ? 41.75579 0.46061 13.29559 1.000 11.48986 236 SER A O 1
ATOM 1840 N N . PHE A 1 237 ? 39.59938 -0.17791 13.21286 1.000 10.21862 237 PHE A N 1
ATOM 1841 C CA . PHE A 1 237 ? 39.47221 0.02439 11.77902 1.000 9.58382 237 PHE A CA 1
ATOM 1842 C C . PHE A 1 237 ? 39.03639 1.44901 11.47405 1.000 9.12886 237 PHE A C 1
ATOM 1843 O O . PHE A 1 237 ? 38.13988 1.98844 12.12679 1.000 10.29332 237 PHE A O 1
ATOM 1851 N N . MET A 1 238 ? 39.67805 2.06085 10.48078 1.000 8.72947 238 MET A N 1
ATOM 1852 C CA . MET A 1 238 ? 39.21412 3.36182 10.02054 1.000 8.59617 238 MET A CA 1
ATOM 1853 C C . MET A 1 238 ? 37.81053 3.23747 9.45205 1.000 9.09829 238 MET A C 1
ATOM 1854 O O . MET A 1 238 ? 37.50411 2.29946 8.71140 1.000 10.28651 238 MET A O 1
ATOM 1859 N N . GLN A 1 239 ? 36.96060 4.19325 9.79412 1.000 8.31405 239 GLN A N 1
ATOM 1860 C CA . GLN A 1 239 ? 35.61222 4.23697 9.25437 1.000 11.42751 239 GLN A CA 1
ATOM 1861 C C . GLN A 1 239 ? 35.63109 5.04343 7.96583 1.000 9.01947 239 GLN A C 1
ATOM 1862 O O . GLN A 1 239 ? 36.04654 6.20587 7.96963 1.000 7.44022 239 GLN A O 1
ATOM 1868 N N . GLN A 1 240 ? 35.20525 4.42511 6.86366 1.000 7.91184 240 GLN A N 1
ATOM 1869 C CA . GLN A 1 240 ? 35.13363 5.13603 5.59532 1.000 7.76794 240 GLN A CA 1
ATOM 1870 C C . GLN A 1 240 ? 34.30558 6.40404 5.75130 1.000 9.54117 240 GLN A C 1
ATOM 1871 O O . GLN A 1 240 ? 33.23342 6.38294 6.36090 1.000 9.95416 240 GLN A O 1
ATOM 1877 N N . HIS A 1 241 ? 34.85631 7.51850 5.25739 1.000 7.70138 241 HIS A N 1
ATOM 1878 C CA . HIS A 1 241 ? 34.23809 8.83799 5.18280 1.000 9.91344 241 HIS A CA 1
ATOM 1879 C C . HIS A 1 241 ? 34.17229 9.54930 6.53002 1.000 10.12033 241 HIS A C 1
ATOM 1880 O O . HIS A 1 241 ? 33.65511 10.66679 6.58666 1.000 11.57077 241 HIS A O 1
ATOM 1887 N N . LYS A 1 242 ? 34.69519 8.96619 7.60699 1.000 8.26334 242 LYS A N 1
ATOM 1888 C CA . LYS A 1 242 ? 34.81417 9.69853 8.86361 1.000 11.68133 242 LYS A CA 1
ATOM 1889 C C . LYS A 1 242 ? 35.99801 10.65353 8.79849 1.000 9.55273 242 LYS A C 1
ATOM 1890 O O . LYS A 1 242 ? 37.08160 10.28683 8.33460 1.000 10.54773 242 LYS A O 1
ATOM 1896 N N . THR A 1 243 ? 35.80813 11.87647 9.29144 1.000 10.19252 243 THR A N 1
ATOM 1897 C CA . THR A 1 243 ? 36.91462 12.82360 9.37094 1.000 9.18121 243 THR A CA 1
ATOM 1898 C C . THR A 1 243 ? 37.61878 12.65301 10.71014 1.000 10.27131 243 THR A C 1
ATOM 1899 O O . THR A 1 243 ? 37.02214 12.90298 11.76361 1.000 12.56399 243 THR A O 1
ATOM 1903 N N . TYR A 1 244 ? 38.87174 12.21842 10.66719 1.000 8.65447 244 TYR A N 1
ATOM 1904 C CA . TYR A 1 244 ? 39.68982 12.07116 11.86521 1.000 8.10718 244 TYR A CA 1
ATOM 1905 C C . TYR A 1 244 ? 40.57071 13.29991 12.03637 1.000 11.64582 244 TYR A C 1
ATOM 1906 O O . TYR A 1 244 ? 41.04194 13.87842 11.05285 1.000 10.78534 244 TYR A O 1
ATOM 1915 N N . SER A 1 245 ? 40.79615 13.70279 13.28288 1.000 9.93278 245 SER A N 1
ATOM 1916 C CA . SER A 1 245 ? 41.66918 14.83348 13.56014 1.000 11.38017 245 SER A CA 1
ATOM 1917 C C . SER A 1 245 ? 42.88033 14.37232 14.35291 1.000 12.85912 245 SER A C 1
ATOM 1918 O O . SER A 1 245 ? 42.75167 13.59640 15.30372 1.000 17.02504 245 SER A O 1
ATOM 1921 N N . PHE A 1 246 ? 44.05540 14.86445 13.96061 1.000 11.89561 246 PHE A N 1
ATOM 1922 C CA . PHE A 1 246 ? 45.32079 14.45248 14.54920 1.000 13.39196 246 PHE A CA 1
ATOM 1923 C C . PHE A 1 246 ? 46.06718 15.68219 15.03265 1.000 14.66046 246 PHE A C 1
ATOM 1924 O O . PHE A 1 246 ? 46.22554 16.64880 14.28175 1.000 16.79089 246 PHE A O 1
ATOM 1932 N N . THR A 1 247 ? 46.51276 15.65251 16.28635 1.000 17.85365 247 THR A N 1
ATOM 1933 C CA . THR A 1 247 ? 47.12045 16.81150 16.92292 1.000 18.21567 247 THR A CA 1
ATOM 1934 C C . THR A 1 247 ? 48.39604 16.41786 17.65848 1.000 21.36548 247 THR A C 1
ATOM 1935 O O . THR A 1 247 ? 48.68855 15.23683 17.86469 1.000 21.04011 247 THR A O 1
ATOM 1939 N N . GLU A 1 248 ? 49.15468 17.43925 18.05079 1.000 24.77918 248 GLU A N 1
ATOM 1940 C CA . GLU A 1 248 ? 50.25483 17.30114 19.01278 1.000 33.38570 248 GLU A CA 1
ATOM 1941 C C . GLU A 1 248 ? 51.36162 16.38126 18.51361 1.000 36.88647 248 GLU A C 1
ATOM 1942 O O . GLU A 1 248 ? 52.54685 16.72077 18.60369 1.000 40.74052 248 GLU A O 1
ATOM 1948 N N . LEU B 1 3 ? 21.50305 -13.18849 -30.92654 1.000 22.67289 3 LEU B N 1
ATOM 1949 C CA . LEU B 1 3 ? 22.35542 -12.84795 -29.78939 1.000 17.30827 3 LEU B CA 1
ATOM 1950 C C . LEU B 1 3 ? 21.60790 -11.97690 -28.78530 1.000 15.97833 3 LEU B C 1
ATOM 1951 O O . LEU B 1 3 ? 20.57702 -11.38604 -29.10348 1.000 17.67853 3 LEU B O 1
ATOM 1956 N N . GLN B 1 4 ? 22.11783 -11.94192 -27.55971 1.000 13.46197 4 GLN B N 1
ATOM 1957 C CA . GLN B 1 4 ? 21.58628 -11.10546 -26.49999 1.000 14.89740 4 GLN B CA 1
ATOM 1958 C C . GLN B 1 4 ? 22.65889 -10.12502 -26.06279 1.000 13.45604 4 GLN B C 1
ATOM 1959 O O . GLN B 1 4 ? 23.85193 -10.43222 -26.10961 1.000 13.91243 4 GLN B O 1
ATOM 1965 N N . ILE B 1 5 ? 22.23504 -8.93489 -25.65149 1.000 10.52616 5 ILE B N 1
ATOM 1966 C CA . ILE B 1 5 ? 23.15363 -7.94982 -25.09175 1.000 11.30724 5 ILE B CA 1
ATOM 1967 C C . ILE B 1 5 ? 22.54102 -7.37927 -23.82630 1.000 11.39432 5 ILE B C 1
ATOM 1968 O O . ILE B 1 5 ? 21.37592 -6.96947 -23.82115 1.000 12.97249 5 ILE B O 1
ATOM 1973 N N . GLN B 1 6 ? 23.33174 -7.35096 -22.75947 1.000 9.51520 6 GLN B N 1
ATOM 1974 C CA . GLN B 1 6 ? 22.96366 -6.71420 -21.50384 1.000 10.30392 6 GLN B CA 1
ATOM 1975 C C . GLN B 1 6 ? 24.04127 -5.69406 -21.18722 1.000 8.84830 6 GLN B C 1
ATOM 1976 O O . GLN B 1 6 ? 25.20301 -6.05865 -20.98695 1.000 9.38919 6 GLN B O 1
ATOM 1982 N N . MET B 1 7 ? 23.67495 -4.41924 -21.17080 1.000 7.93915 7 MET B N 1
ATOM 1983 C CA . MET B 1 7 ? 24.66756 -3.40528 -20.84737 1.000 7.91457 7 MET B CA 1
ATOM 1984 C C . MET B 1 7 ? 24.93844 -3.43564 -19.34888 1.000 9.28877 7 MET B C 1
ATOM 1985 O O . MET B 1 7 ? 24.02790 -3.21168 -18.54373 1.000 8.59901 7 MET B O 1
ATOM 1990 N N . ILE B 1 8 ? 26.18038 -3.73284 -18.95836 1.000 6.27405 8 ILE B N 1
ATOM 1991 C CA . ILE B 1 8 ? 26.47079 -3.69964 -17.53246 1.000 7.45150 8 ILE B CA 1
ATOM 1992 C C . ILE B 1 8 ? 26.60698 -2.26565 -17.05352 1.000 8.55331 8 ILE B C 1
ATOM 1993 O O . ILE B 1 8 ? 26.47231 -2.00603 -15.84987 1.000 8.69211 8 ILE B O 1
ATOM 1998 N N . GLY B 1 9 ? 26.88732 -1.35601 -17.97919 1.000 5.76649 9 GLY B N 1
ATOM 1999 C CA . GLY B 1 9 ? 26.75280 0.07460 -17.76144 1.000 6.73633 9 GLY B CA 1
ATOM 2000 C C . GLY B 1 9 ? 26.36708 0.71349 -19.07962 1.000 6.00345 9 GLY B C 1
ATOM 2001 O O . GLY B 1 9 ? 26.63775 0.17285 -20.15952 1.000 5.94320 9 GLY B O 1
ATOM 2002 N N . THR B 1 10 ? 25.68389 1.85663 -18.99065 1.000 8.30399 10 THR B N 1
ATOM 2003 C CA . THR B 1 10 ? 25.22280 2.57761 -20.17222 1.000 7.57981 10 THR B CA 1
ATOM 2004 C C . THR B 1 10 ? 25.74029 4.00779 -20.19451 1.000 7.24988 10 THR B C 1
ATOM 2005 O O . THR B 1 10 ? 25.29929 4.80537 -21.03336 1.000 8.38983 10 THR B O 1
ATOM 2009 N N . GLY B 1 11 ? 26.63406 4.35968 -19.27882 1.000 7.22737 11 GLY B N 1
ATOM 2010 C CA . GLY B 1 11 ? 26.96619 5.74549 -19.07584 1.000 8.17008 11 GLY B CA 1
ATOM 2011 C C . GLY B 1 11 ? 28.10776 6.24421 -19.93436 1.000 8.38467 11 GLY B C 1
ATOM 2012 O O . GLY B 1 11 ? 28.94344 5.48368 -20.44198 1.000 7.91238 11 GLY B O 1
ATOM 2013 N N . SER B 1 12 ? 28.14049 7.56784 -20.06728 1.000 7.25312 12 SER B N 1
ATOM 2014 C CA . SER B 1 12 ? 29.30490 8.24696 -20.60334 1.000 9.03537 12 SER B CA 1
ATOM 2015 C C . SER B 1 12 ? 30.45344 8.14112 -19.59934 1.000 8.74897 12 SER B C 1
ATOM 2016 O O . SER B 1 12 ? 30.29817 7.62826 -18.49221 1.000 8.94744 12 SER B O 1
ATOM 2019 N N . ALA B 1 13 ? 31.60993 8.68744 -19.97489 1.000 8.99163 13 ALA B N 1
ATOM 2020 C CA . ALA B 1 13 ? 32.85335 8.33164 -19.29663 1.000 11.22813 13 ALA B CA 1
ATOM 2021 C C . ALA B 1 13 ? 32.85513 8.71384 -17.82702 1.000 12.67839 13 ALA B C 1
ATOM 2022 O O . ALA B 1 13 ? 33.50191 8.02898 -17.02408 1.000 16.71698 13 ALA B O 1
ATOM 2024 N N . PHE B 1 14 ? 32.16761 9.79696 -17.45466 1.000 9.47591 14 PHE B N 1
ATOM 2025 C CA . PHE B 1 14 ? 32.21476 10.30520 -16.08719 1.000 14.23391 14 PHE B CA 1
ATOM 2026 C C . PHE B 1 14 ? 30.84574 10.28550 -15.43375 1.000 14.79078 14 PHE B C 1
ATOM 2027 O O . PHE B 1 14 ? 30.64537 10.94037 -14.40269 1.000 16.73152 14 PHE B O 1
ATOM 2035 N N . ALA B 1 15 ? 29.89546 9.56428 -16.02599 1.000 13.09023 15 ALA B N 1
ATOM 2036 C CA . ALA B 1 15 ? 28.55633 9.48762 -15.45751 1.000 12.96563 15 ALA B CA 1
ATOM 2037 C C . ALA B 1 15 ? 28.58890 8.85659 -14.07181 1.000 11.30223 15 ALA B C 1
ATOM 2038 O O . ALA B 1 15 ? 29.29056 7.87006 -13.83263 1.000 12.10849 15 ALA B O 1
ATOM 2040 N N . LYS B 1 16 ? 27.80832 9.42361 -13.15326 1.000 11.47380 16 LYS B N 1
ATOM 2041 C CA . LYS B 1 16 ? 27.77649 8.89823 -11.79751 1.000 13.00981 16 LYS B CA 1
ATOM 2042 C C . LYS B 1 16 ? 26.52896 8.07177 -11.49730 1.000 12.27938 16 LYS B C 1
ATOM 2043 O O . LYS B 1 16 ? 26.53536 7.30993 -10.52523 1.000 15.24821 16 LYS B O 1
ATOM 2049 N N . LYS B 1 17 ? 25.48602 8.16054 -12.32174 1.000 11.80249 17 LYS B N 1
ATOM 2050 C CA . LYS B 1 17 ? 24.29113 7.35521 -12.12829 1.000 11.36810 17 LYS B CA 1
ATOM 2051 C C . LYS B 1 17 ? 24.30069 6.08505 -12.95590 1.000 11.83476 17 LYS B C 1
ATOM 2052 O O . LYS B 1 17 ? 23.44453 5.21394 -12.74199 1.000 13.77210 17 LYS B O 1
ATOM 2058 N N . PHE B 1 18 ? 25.22341 5.97683 -13.90999 1.000 9.71021 18 PHE B N 1
ATOM 2059 C CA . PHE B 1 18 ? 25.29822 4.83663 -14.80810 1.000 9.02467 18 PHE B CA 1
ATOM 2060 C C . PHE B 1 18 ? 26.74264 4.37746 -14.86157 1.000 10.87962 18 PHE B C 1
ATOM 2061 O O . PHE B 1 18 ? 27.64979 5.20748 -14.91587 1.000 10.40498 18 PHE B O 1
ATOM 2069 N N . TYR B 1 19 ? 26.94955 3.06202 -14.81856 1.000 7.78637 19 TYR B N 1
ATOM 2070 C CA . TYR B 1 19 ? 28.28658 2.49743 -14.94086 1.000 7.84385 19 TYR B CA 1
ATOM 2071 C C . TYR B 1 19 ? 28.82745 2.70653 -16.35743 1.000 8.38541 19 TYR B C 1
ATOM 2072 O O . TYR B 1 19 ? 28.10156 3.09866 -17.28074 1.000 6.89454 19 TYR B O 1
ATOM 2081 N N . ASN B 1 20 ? 30.12600 2.42170 -16.53050 1.000 6.10490 20 ASN B N 1
ATOM 2082 C CA . ASN B 1 20 ? 30.76818 2.61405 -17.82977 1.000 7.82022 20 ASN B CA 1
ATOM 2083 C C . ASN B 1 20 ? 30.05701 1.80564 -18.91064 1.000 7.51238 20 ASN B C 1
ATOM 2084 O O . ASN B 1 20 ? 29.55594 0.70122 -18.66802 1.000 6.46006 20 ASN B O 1
ATOM 2089 N N . ASN B 1 21 ? 30.03407 2.36671 -20.11827 1.000 6.44396 21 ASN B N 1
ATOM 2090 C CA . ASN B 1 21 ? 29.34052 1.76437 -21.24565 1.000 6.64211 21 ASN B CA 1
ATOM 2091 C C . ASN B 1 21 ? 30.10160 0.53909 -21.73864 1.000 5.74682 21 ASN B C 1
ATOM 2092 O O . ASN B 1 21 ? 31.01967 0.63536 -22.56911 1.000 7.02981 21 ASN B O 1
ATOM 2097 N N . ASN B 1 22 ? 29.74812 -0.60814 -21.16383 1.000 5.91714 22 ASN B N 1
ATOM 2098 C CA . ASN B 1 22 ? 30.37375 -1.89712 -21.42436 1.000 5.96609 22 ASN B CA 1
ATOM 2099 C C . ASN B 1 22 ? 29.25186 -2.91321 -21.60726 1.000 7.81480 22 ASN B C 1
ATOM 2100 O O . ASN B 1 22 ? 28.27434 -2.90847 -20.84749 1.000 8.26937 22 ASN B O 1
ATOM 2105 N N . ALA B 1 23 ? 29.37371 -3.76722 -22.61713 1.000 8.64889 23 ALA B N 1
ATOM 2106 C CA . ALA B 1 23 ? 28.28361 -4.63673 -23.04608 1.000 7.50023 23 ALA B CA 1
ATOM 2107 C C . ALA B 1 23 ? 28.60001 -6.10266 -22.79875 1.000 8.93358 23 ALA B C 1
ATOM 2108 O O . ALA B 1 23 ? 29.63350 -6.60758 -23.25222 1.000 10.14110 23 ALA B O 1
ATOM 2110 N N . LEU B 1 24 ? 27.69284 -6.79342 -22.11767 1.000 7.26573 24 LEU B N 1
ATOM 2111 C CA . LEU B 1 24 ? 27.77511 -8.24412 -21.97164 1.000 8.09350 24 LEU B CA 1
ATOM 2112 C C . LEU B 1 24 ? 27.00521 -8.88720 -23.12044 1.000 9.90729 24 LEU B C 1
ATOM 2113 O O . LEU B 1 24 ? 25.77613 -8.79996 -23.17878 1.000 11.96878 24 LEU B O 1
ATOM 2118 N N . VAL B 1 25 ? 27.72602 -9.53373 -24.03615 1.000 7.95424 25 VAL B N 1
ATOM 2119 C CA . VAL B 1 25 ? 27.13548 -10.17872 -25.20551 1.000 9.77840 25 VAL B CA 1
ATOM 2120 C C . VAL B 1 25 ? 27.05492 -11.67220 -24.93309 1.000 11.07742 25 VAL B C 1
ATOM 2121 O O . VAL B 1 25 ? 28.05011 -12.29222 -24.55160 1.000 11.65918 25 VAL B O 1
ATOM 2125 N N . LYS B 1 26 ? 25.88194 -12.25766 -25.13703 1.000 10.79922 26 LYS B N 1
ATOM 2126 C CA . LYS B 1 26 ? 25.68180 -13.68264 -24.93139 1.000 13.12993 26 LYS B CA 1
ATOM 2127 C C . LYS B 1 26 ? 25.23028 -14.28897 -26.24750 1.000 11.26380 26 LYS B C 1
ATOM 2128 O O . LYS B 1 26 ? 24.26849 -13.81074 -26.84920 1.000 15.73413 26 LYS B O 1
ATOM 2134 N N . CYS B 1 27 ? 25.91573 -15.34218 -26.68974 1.000 12.10057 27 CYS B N 1
ATOM 2135 C CA . CYS B 1 27 ? 25.58111 -15.98437 -27.95930 1.000 14.27285 27 CYS B CA 1
ATOM 2136 C C . CYS B 1 27 ? 26.06990 -17.42102 -27.92747 1.000 15.75375 27 CYS B C 1
ATOM 2137 O O . CYS B 1 27 ? 27.26900 -17.65663 -27.74183 1.000 14.90188 27 CYS B O 1
ATOM 2140 N N . ASN B 1 28 ? 25.14436 -18.37298 -28.09737 1.000 15.32417 28 ASN B N 1
ATOM 2141 C CA . ASN B 1 28 ? 25.48545 -19.79663 -28.21128 1.000 17.60358 28 ASN B CA 1
ATOM 2142 C C . ASN B 1 28 ? 26.37894 -20.25215 -27.05765 1.000 16.81249 28 ASN B C 1
ATOM 2143 O O . ASN B 1 28 ? 27.34574 -20.99386 -27.24861 1.000 20.50626 28 ASN B O 1
ATOM 2148 N N . GLY B 1 29 ? 26.05573 -19.79100 -25.84479 1.000 18.56603 29 GLY B N 1
ATOM 2149 C CA . GLY B 1 29 ? 26.77006 -20.19377 -24.64681 1.000 20.39228 29 GLY B CA 1
ATOM 2150 C C . GLY B 1 29 ? 28.02495 -19.40410 -24.33327 1.000 22.59118 29 GLY B C 1
ATOM 2151 O O . GLY B 1 29 ? 28.58313 -19.57161 -23.23748 1.000 21.17796 29 GLY B O 1
ATOM 2152 N N . PHE B 1 30 ? 28.47716 -18.54681 -25.24690 1.000 15.66695 30 PHE B N 1
ATOM 2153 C CA . PHE B 1 30 ? 29.67064 -17.72966 -25.06378 1.000 12.85759 30 PHE B CA 1
ATOM 2154 C C . PHE B 1 30 ? 29.27320 -16.38881 -24.46694 1.000 15.71056 30 PHE B C 1
ATOM 2155 O O . PHE B 1 30 ? 28.24406 -15.81671 -24.83260 1.000 14.53495 30 PHE B O 1
ATOM 2163 N N . GLN B 1 31 ? 30.07948 -15.88778 -23.53694 1.000 10.69627 31 GLN B N 1
ATOM 2164 C CA . GLN B 1 31 ? 29.84355 -14.56486 -22.96660 1.000 11.30954 31 GLN B CA 1
ATOM 2165 C C . GLN B 1 31 ? 31.04221 -13.68708 -23.27472 1.000 11.70189 31 GLN B C 1
ATOM 2166 O O . GLN B 1 31 ? 32.15139 -13.95829 -22.80464 1.000 9.77189 31 GLN B O 1
ATOM 2172 N N . LEU B 1 32 ? 30.81046 -12.64694 -24.06759 1.000 8.72753 32 LEU B N 1
ATOM 2173 C CA . LEU B 1 32 ? 31.82238 -11.68431 -24.47344 1.000 8.50893 32 LEU B CA 1
ATOM 2174 C C . LEU B 1 32 ? 31.51177 -10.35573 -23.80471 1.000 11.02602 32 LEU B C 1
ATOM 2175 O O . LEU B 1 32 ? 30.39439 -9.84699 -23.92618 1.000 11.03054 32 LEU B O 1
ATOM 2180 N N . LEU B 1 33 ? 32.48542 -9.79478 -23.10337 1.000 8.24158 33 LEU B N 1
ATOM 2181 C CA . LEU B 1 33 ? 32.34916 -8.46331 -22.53002 1.000 6.30405 33 LEU B CA 1
ATOM 2182 C C . LEU B 1 33 ? 33.00089 -7.46639 -23.47656 1.000 7.98057 33 LEU B C 1
ATOM 2183 O O . LEU B 1 33 ? 34.21139 -7.53475 -23.70182 1.000 8.32650 33 LEU B O 1
ATOM 2188 N N . ILE B 1 34 ? 32.21350 -6.54950 -24.03495 1.000 6.57646 34 ILE B N 1
ATOM 2189 C CA . ILE B 1 34 ? 32.75989 -5.50684 -24.89945 1.000 6.66271 34 ILE B CA 1
ATOM 2190 C C . ILE B 1 34 ? 33.11315 -4.33155 -24.00879 1.000 7.48867 34 ILE B C 1
ATOM 2191 O O . ILE B 1 34 ? 32.22317 -3.65357 -23.48291 1.000 6.91195 34 ILE B O 1
ATOM 2196 N N . ASP B 1 35 ? 34.41657 -4.11175 -23.84620 1.000 6.17711 35 ASP B N 1
ATOM 2197 C CA . ASP B 1 35 ? 35.03646 -3.06919 -23.03537 1.000 7.56983 35 ASP B CA 1
ATOM 2198 C C . ASP B 1 35 ? 34.89049 -3.33845 -21.54701 1.000 5.04706 35 ASP B C 1
ATOM 2199 O O . ASP B 1 35 ? 33.96394 -4.01633 -21.08845 1.000 6.54033 35 ASP B O 1
ATOM 2204 N N . CYS B 1 36 ? 35.85044 -2.83381 -20.79325 1.000 6.22825 36 CYS B N 1
ATOM 2205 C CA . CYS B 1 36 ? 36.08771 -3.28922 -19.44266 1.000 4.35858 36 CYS B CA 1
ATOM 2206 C C . CYS B 1 36 ? 36.62990 -2.07726 -18.68436 1.000 6.47974 36 CYS B C 1
ATOM 2207 O O . CYS B 1 36 ? 37.81777 -1.95676 -18.36678 1.000 6.42948 36 CYS B O 1
ATOM 2210 N N . GLY B 1 37 ? 35.71896 -1.14733 -18.38810 1.000 5.70036 37 GLY B N 1
ATOM 2211 C CA . GLY B 1 37 ? 36.07847 0.09972 -17.75328 1.000 6.19696 37 GLY B CA 1
ATOM 2212 C C . GLY B 1 37 ? 36.32220 -0.02194 -16.25979 1.000 5.80392 37 GLY B C 1
ATOM 2213 O O . GLY B 1 37 ? 36.16608 -1.07795 -15.63961 1.000 6.60744 37 GLY B O 1
ATOM 2214 N N . VAL B 1 38 ? 36.70682 1.11221 -15.66857 1.000 6.02195 38 VAL B N 1
ATOM 2215 C CA . VAL B 1 38 ? 36.93470 1.16416 -14.22496 1.000 6.06198 38 VAL B CA 1
ATOM 2216 C C . VAL B 1 38 ? 35.74636 0.60369 -13.43926 1.000 6.01630 38 VAL B C 1
ATOM 2217 O O . VAL B 1 38 ? 35.93010 0.05908 -12.34521 1.000 8.81534 38 VAL B O 1
ATOM 2221 N N . THR B 1 39 ? 34.52547 0.71126 -13.96744 1.000 6.72563 39 THR B N 1
ATOM 2222 C CA . THR B 1 39 ? 33.35303 0.22591 -13.22845 1.000 8.02723 39 THR B CA 1
ATOM 2223 C C . THR B 1 39 ? 32.99174 -1.21985 -13.53090 1.000 6.48666 39 THR B C 1
ATOM 2224 O O . THR B 1 39 ? 32.09096 -1.75904 -12.87044 1.000 9.65403 39 THR B O 1
ATOM 2228 N N . ALA B 1 40 ? 33.63873 -1.85817 -14.50350 1.000 6.47722 40 ALA B N 1
ATOM 2229 C CA . ALA B 1 40 ? 33.14576 -3.16144 -14.94614 1.000 5.84339 40 ALA B CA 1
ATOM 2230 C C . ALA B 1 40 ? 33.15712 -4.19473 -13.82573 1.000 6.76637 40 ALA B C 1
ATOM 2231 O O . ALA B 1 40 ? 32.15226 -4.90838 -13.67381 1.000 8.27424 40 ALA B O 1
ATOM 2233 N N . PRO B 1 41 ? 34.20459 -4.31861 -12.99648 1.000 6.98665 41 PRO B N 1
ATOM 2234 C CA . PRO B 1 41 ? 34.11819 -5.30133 -11.89936 1.000 8.73726 41 PRO B CA 1
ATOM 2235 C C . PRO B 1 41 ? 32.97587 -5.02171 -10.93951 1.000 7.67031 41 PRO B C 1
ATOM 2236 O O . PRO B 1 41 ? 32.28116 -5.95844 -10.53216 1.000 7.56502 41 PRO B O 1
ATOM 2240 N N . ARG B 1 42 ? 32.73573 -3.75713 -10.58191 1.000 8.12480 42 ARG B N 1
ATOM 2241 C CA . ARG B 1 42 ? 31.61972 -3.46533 -9.68653 1.000 6.90697 42 ARG B CA 1
ATOM 2242 C C . ARG B 1 42 ? 30.28483 -3.76713 -10.35252 1.000 9.49658 42 ARG B C 1
ATOM 2243 O O . ARG B 1 42 ? 29.38184 -4.30633 -9.70495 1.000 9.30935 42 ARG B O 1
ATOM 2251 N N . ALA B 1 43 ? 30.15136 -3.45140 -11.63995 1.000 8.04407 43 ALA B N 1
ATOM 2252 C CA . ALA B 1 43 ? 28.89012 -3.70109 -12.33161 1.000 9.89601 43 ALA B CA 1
ATOM 2253 C C . ALA B 1 43 ? 28.60155 -5.19492 -12.42748 1.000 8.59158 43 ALA B C 1
ATOM 2254 O O . ALA B 1 43 ? 27.47497 -5.63541 -12.16656 1.000 10.29349 43 ALA B O 1
ATOM 2256 N N . LEU B 1 44 ? 29.60654 -5.99023 -12.81060 1.000 7.25558 44 LEU B N 1
ATOM 2257 C CA . LEU B 1 44 ? 29.41890 -7.43718 -12.86104 1.000 8.71684 44 LEU B CA 1
ATOM 2258 C C . LEU B 1 44 ? 29.07392 -7.99810 -11.49241 1.000 8.89657 44 LEU B C 1
ATOM 2259 O O . LEU B 1 44 ? 28.22935 -8.89638 -11.37133 1.000 10.00178 44 LEU B O 1
ATOM 2264 N N . HIS B 1 45 ? 29.73925 -7.50238 -10.45174 1.000 9.49809 45 HIS B N 1
ATOM 2265 C CA . HIS B 1 45 ? 29.48326 -8.01234 -9.11343 1.000 9.70928 45 HIS B CA 1
ATOM 2266 C C . HIS B 1 45 ? 28.04979 -7.73323 -8.69806 1.000 9.83536 45 HIS B C 1
ATOM 2267 O O . HIS B 1 45 ? 27.36798 -8.60691 -8.14841 1.000 13.40876 45 HIS B O 1
ATOM 2274 N N . GLU B 1 46 ? 27.56845 -6.52549 -8.98254 1.000 10.13205 46 GLU B N 1
ATOM 2275 C CA . GLU B 1 46 ? 26.18310 -6.17858 -8.68527 1.000 11.44325 46 GLU B CA 1
ATOM 2276 C C . GLU B 1 46 ? 25.20844 -7.07892 -9.44218 1.000 13.54819 46 GLU B C 1
ATOM 2277 O O . GLU B 1 46 ? 24.15630 -7.45500 -8.91023 1.000 13.72751 46 GLU B O 1
ATOM 2283 N N . LEU B 1 47 ? 25.54113 -7.43354 -10.68241 1.000 10.66648 47 LEU B N 1
ATOM 2284 C CA . LEU B 1 47 ? 24.71822 -8.33399 -11.48760 1.000 11.57308 47 LEU B CA 1
ATOM 2285 C C . LEU B 1 47 ? 24.85417 -9.79580 -11.08915 1.000 12.47766 47 LEU B C 1
ATOM 2286 O O . LEU B 1 47 ? 24.05936 -10.61795 -11.55891 1.000 14.84616 47 LEU B O 1
ATOM 2291 N N . GLY B 1 48 ? 25.82177 -10.14312 -10.24522 1.000 11.95899 48 GLY B N 1
ATOM 2292 C CA . GLY B 1 48 ? 25.99765 -11.53466 -9.86966 1.000 13.80305 48 GLY B CA 1
ATOM 2293 C C . GLY B 1 48 ? 26.72931 -12.36462 -10.89436 1.000 15.01853 48 GLY B C 1
ATOM 2294 O O . GLY B 1 48 ? 26.59076 -13.59452 -10.90727 1.000 14.07202 48 GLY B O 1
ATOM 2295 N N . VAL B 1 49 ? 27.50378 -11.72867 -11.77362 1.000 11.24571 49 VAL B N 1
ATOM 2296 C CA . VAL B 1 49 ? 28.23755 -12.42418 -12.81877 1.000 12.05430 49 VAL B CA 1
ATOM 2297 C C . VAL B 1 49 ? 29.67863 -12.59259 -12.34227 1.000 13.28033 49 VAL B C 1
ATOM 2298 O O . VAL B 1 49 ? 30.39446 -11.58679 -12.21342 1.000 11.05252 49 VAL B O 1
ATOM 2302 N N . PRO B 1 50 ? 30.13700 -13.80803 -12.06777 1.000 13.31741 50 PRO B N 1
ATOM 2303 C CA . PRO B 1 50 ? 31.54765 -13.99149 -11.72430 1.000 12.84082 50 PRO B CA 1
ATOM 2304 C C . PRO B 1 50 ? 32.40217 -13.74738 -12.95067 1.000 12.77469 50 PRO B C 1
ATOM 2305 O O . PRO B 1 50 ? 31.99717 -14.04521 -14.07730 1.000 12.38748 50 PRO B O 1
ATOM 2309 N N . ILE B 1 51 ? 33.59675 -13.19596 -12.72726 1.000 13.20678 51 ILE B N 1
ATOM 2310 C CA . ILE B 1 51 ? 34.44934 -12.92449 -13.87940 1.000 12.54923 51 ILE B CA 1
ATOM 2311 C C . ILE B 1 51 ? 34.87803 -14.22057 -14.55072 1.000 10.80181 51 ILE B C 1
ATOM 2312 O O . ILE B 1 51 ? 35.20688 -14.21826 -15.74174 1.000 12.51951 51 ILE B O 1
ATOM 2317 N N . THR B 1 52 ? 34.82491 -15.34347 -13.82887 1.000 11.67307 52 THR B N 1
ATOM 2318 C CA . THR B 1 52 ? 35.08721 -16.65044 -14.41985 1.000 12.36436 52 THR B CA 1
ATOM 2319 C C . THR B 1 52 ? 34.04098 -17.05228 -15.44875 1.000 14.18082 52 THR B C 1
ATOM 2320 O O . THR B 1 52 ? 34.26879 -18.00939 -16.19508 1.000 17.05087 52 THR B O 1
ATOM 2324 N N . GLY B 1 53 ? 32.90603 -16.36628 -15.49476 1.000 11.67334 53 GLY B N 1
ATOM 2325 C CA . GLY B 1 53 ? 31.89276 -16.60438 -16.50451 1.000 14.69144 53 GLY B CA 1
ATOM 2326 C C . GLY B 1 53 ? 32.07772 -15.81684 -17.78048 1.000 13.28948 53 GLY B C 1
ATOM 2327 O O . GLY B 1 53 ? 31.28463 -15.95418 -18.71779 1.000 13.94172 53 GLY B O 1
ATOM 2328 N N . ILE B 1 54 ? 33.09959 -14.97832 -17.84060 1.000 10.65607 54 ILE B N 1
ATOM 2329 C CA . ILE B 1 54 ? 33.39882 -14.18000 -19.02400 1.000 10.93478 54 ILE B CA 1
ATOM 2330 C C . ILE B 1 54 ? 34.38207 -14.97445 -19.87520 1.000 11.29793 54 ILE B C 1
ATOM 2331 O O . ILE B 1 54 ? 35.50052 -15.25920 -19.43427 1.000 13.32175 54 ILE B O 1
ATOM 2336 N N . ASP B 1 55 ? 33.96222 -15.36913 -21.08202 1.000 10.17296 55 ASP B N 1
ATOM 2337 C CA . ASP B 1 55 ? 34.85708 -16.13634 -21.94036 1.000 10.19964 55 ASP B CA 1
ATOM 2338 C C . ASP B 1 55 ? 35.86680 -15.24902 -22.65219 1.000 9.35066 55 ASP B C 1
ATOM 2339 O O . ASP B 1 55 ? 36.96456 -15.71026 -22.97949 1.000 11.12280 55 ASP B O 1
ATOM 2344 N N . GLY B 1 56 ? 35.52549 -13.98853 -22.88975 1.000 8.77176 56 GLY B N 1
ATOM 2345 C CA . GLY B 1 56 ? 36.48068 -13.07340 -23.48109 1.000 7.44225 56 GLY B CA 1
ATOM 2346 C C . GLY B 1 56 ? 36.04469 -11.64579 -23.27223 1.000 8.12334 56 GLY B C 1
ATOM 2347 O O . GLY B 1 56 ? 34.86553 -11.36194 -23.04309 1.000 8.79910 56 GLY B O 1
ATOM 2348 N N . ILE B 1 57 ? 37.02592 -10.75254 -23.36226 1.000 7.98879 57 ILE B N 1
ATOM 2349 C CA . ILE B 1 57 ? 36.86884 -9.30302 -23.29902 1.000 7.78232 57 ILE B CA 1
ATOM 2350 C C . ILE B 1 57 ? 37.38604 -8.76255 -24.61789 1.000 7.03888 57 ILE B C 1
ATOM 2351 O O . ILE B 1 57 ? 38.45938 -9.17690 -25.07048 1.000 9.28070 57 ILE B O 1
ATOM 2356 N N . LEU B 1 58 ? 36.62212 -7.87601 -25.25073 1.000 8.30038 58 LEU B N 1
ATOM 2357 C CA . LEU B 1 58 ? 37.06574 -7.20021 -26.46323 1.000 8.40192 58 LEU B CA 1
ATOM 2358 C C . LEU B 1 58 ? 37.15749 -5.70708 -26.18149 1.000 7.51389 58 LEU B C 1
ATOM 2359 O O . LEU B 1 58 ? 36.23785 -5.13109 -25.59177 1.000 8.26647 58 LEU B O 1
ATOM 2364 N N . ILE B 1 59 ? 38.24823 -5.08047 -26.62129 1.000 5.86026 59 ILE B N 1
ATOM 2365 C CA . ILE B 1 59 ? 38.54734 -3.67738 -26.33287 1.000 6.96481 59 ILE B CA 1
ATOM 2366 C C . ILE B 1 59 ? 38.36249 -2.86672 -27.60868 1.000 8.01466 59 ILE B C 1
ATOM 2367 O O . ILE B 1 59 ? 38.88218 -3.24765 -28.66062 1.000 8.49526 59 ILE B O 1
ATOM 2372 N N . THR B 1 60 ? 37.61798 -1.74908 -27.52492 1.000 5.79272 60 THR B N 1
ATOM 2373 C CA . THR B 1 60 ? 37.36084 -0.94781 -28.72296 1.000 6.78002 60 THR B CA 1
ATOM 2374 C C . THR B 1 60 ? 38.23785 0.29905 -28.82670 1.000 6.93619 60 THR B C 1
ATOM 2375 O O . THR B 1 60 ? 38.44411 0.79812 -29.94072 1.000 7.44586 60 THR B O 1
ATOM 2379 N N . HIS B 1 61 ? 38.76918 0.79987 -27.71414 1.000 7.30735 61 HIS B N 1
ATOM 2380 C CA . HIS B 1 61 ? 39.75366 1.88550 -27.73327 1.000 7.74369 61 HIS B CA 1
ATOM 2381 C C . HIS B 1 61 ? 40.29858 2.03545 -26.31914 1.000 9.03055 61 HIS B C 1
ATOM 2382 O O . HIS B 1 61 ? 39.81078 1.40342 -25.38258 1.000 8.65728 61 HIS B O 1
ATOM 2389 N N . ILE B 1 62 ? 41.32906 2.86449 -26.16971 1.000 7.69256 62 ILE B N 1
ATOM 2390 C CA . ILE B 1 62 ? 42.02204 3.00156 -24.88923 1.000 7.16980 62 ILE B CA 1
ATOM 2391 C C . ILE B 1 62 ? 41.53829 4.28888 -24.23328 1.000 8.93006 62 ILE B C 1
ATOM 2392 O O . ILE B 1 62 ? 41.96295 5.39357 -24.58871 1.000 9.55996 62 ILE B O 1
ATOM 2397 N N . HIS B 1 63 ? 40.63584 4.12465 -23.27693 1.000 7.76783 63 HIS B N 1
ATOM 2398 C CA . HIS B 1 63 ? 40.22411 5.15172 -22.33257 1.000 9.31128 63 HIS B CA 1
ATOM 2399 C C . HIS B 1 63 ? 39.85911 4.41207 -21.05384 1.000 7.59896 63 HIS B C 1
ATOM 2400 O O . HIS B 1 63 ? 39.55998 3.21207 -21.08405 1.000 6.61033 63 HIS B O 1
ATOM 2407 N N . ALA B 1 64 ? 39.83450 5.14439 -19.93628 1.000 5.53794 64 ALA B N 1
ATOM 2408 C CA . ALA B 1 64 ? 39.64262 4.49655 -18.63824 1.000 6.08536 64 ALA B CA 1
ATOM 2409 C C . ALA B 1 64 ? 38.30094 3.78649 -18.53679 1.000 5.95891 64 ALA B C 1
ATOM 2410 O O . ALA B 1 64 ? 38.20708 2.75725 -17.86239 1.000 5.03140 64 ALA B O 1
ATOM 2412 N N . ASP B 1 65 ? 37.25138 4.32583 -19.16830 1.000 5.51732 65 ASP B N 1
ATOM 2413 C CA . ASP B 1 65 ? 35.94278 3.69910 -19.09285 1.000 6.56890 65 ASP B CA 1
ATOM 2414 C C . ASP B 1 65 ? 35.82872 2.50288 -20.02329 1.000 5.68420 65 ASP B C 1
ATOM 2415 O O . ASP B 1 65 ? 34.76359 1.88637 -20.10781 1.000 5.83269 65 ASP B O 1
ATOM 2420 N N . HIS B 1 66 ? 36.92702 2.12392 -20.66751 1.000 5.78813 66 HIS B N 1
ATOM 2421 C CA . HIS B 1 66 ? 36.97263 0.94390 -21.51095 1.000 5.01571 66 HIS B CA 1
ATOM 2422 C C . HIS B 1 66 ? 38.10660 -0.01232 -21.17647 1.000 7.13492 66 HIS B C 1
ATOM 2423 O O . HIS B 1 66 ? 38.00856 -1.18309 -21.55039 1.000 6.68718 66 HIS B O 1
ATOM 2430 N N . VAL B 1 67 ? 39.15588 0.42146 -20.46311 1.000 5.76134 67 VAL B N 1
ATOM 2431 C CA . VAL B 1 67 ? 40.23993 -0.49218 -20.10702 1.000 5.75364 67 VAL B CA 1
ATOM 2432 C C . VAL B 1 67 ? 40.57070 -0.50053 -18.62233 1.000 5.27266 67 VAL B C 1
ATOM 2433 O O . VAL B 1 67 ? 41.36914 -1.33437 -18.19207 1.000 6.48947 67 VAL B O 1
ATOM 2437 N N . GLY B 1 68 ? 40.00788 0.42829 -17.84224 1.000 5.98532 68 GLY B N 1
ATOM 2438 C CA . GLY B 1 68 ? 40.45488 0.60808 -16.45884 1.000 5.84625 68 GLY B CA 1
ATOM 2439 C C . GLY B 1 68 ? 40.03693 -0.49000 -15.49168 1.000 6.29448 68 GLY B C 1
ATOM 2440 O O . GLY B 1 68 ? 40.46236 -0.45984 -14.32992 1.000 6.41966 68 GLY B O 1
ATOM 2441 N N . GLY B 1 69 ? 39.24590 -1.45861 -15.94180 1.000 5.29953 69 GLY B N 1
ATOM 2442 C CA . GLY B 1 69 ? 38.88187 -2.59622 -15.12965 1.000 5.41057 69 GLY B CA 1
ATOM 2443 C C . GLY B 1 69 ? 39.66840 -3.85097 -15.43461 1.000 7.56327 69 GLY B C 1
ATOM 2444 O O . GLY B 1 69 ? 39.51303 -4.86205 -14.73397 1.000 7.09955 69 GLY B O 1
ATOM 2445 N N . ILE B 1 70 ? 40.50812 -3.82108 -16.47060 1.000 5.92486 70 ILE B N 1
ATOM 2446 C CA . ILE B 1 70 ? 41.22656 -5.02755 -16.88744 1.000 5.26621 70 ILE B CA 1
ATOM 2447 C C . ILE B 1 70 ? 42.19526 -5.48441 -15.80702 1.000 6.26905 70 ILE B C 1
ATOM 2448 O O . ILE B 1 70 ? 42.38120 -6.68708 -15.59430 1.000 7.43453 70 ILE B O 1
ATOM 2453 N N . GLU B 1 71 ? 42.83618 -4.54030 -15.11423 1.000 6.96895 71 GLU B N 1
ATOM 2454 C CA . GLU B 1 71 ? 43.81653 -4.91737 -14.10192 1.000 5.24780 71 GLU B CA 1
ATOM 2455 C C . GLU B 1 71 ? 43.19799 -5.79868 -13.02695 1.000 6.17584 71 GLU B C 1
ATOM 2456 O O . GLU B 1 71 ? 43.76552 -6.84045 -12.67945 1.000 7.02775 71 GLU B O 1
ATOM 2462 N N . GLU B 1 72 ? 42.02273 -5.41208 -12.50336 1.000 6.31580 72 GLU B N 1
ATOM 2463 C CA . GLU B 1 72 ? 41.36620 -6.23273 -11.49127 1.000 6.14984 72 GLU B CA 1
ATOM 2464 C C . GLU B 1 72 ? 41.03428 -7.61601 -12.04136 1.000 8.82657 72 GLU B C 1
ATOM 2465 O O . GLU B 1 72 ? 41.28777 -8.62768 -11.37225 1.000 8.54673 72 GLU B O 1
ATOM 2471 N N . PHE B 1 73 ? 40.49589 -7.68183 -13.26260 1.000 7.68229 73 PHE B N 1
ATOM 2472 C CA . PHE B 1 73 ? 40.24408 -8.97391 -13.90728 1.000 11.91580 73 PHE B CA 1
ATOM 2473 C C . PHE B 1 73 ? 41.51091 -9.81080 -13.94577 1.000 8.23241 73 PHE B C 1
ATOM 2474 O O 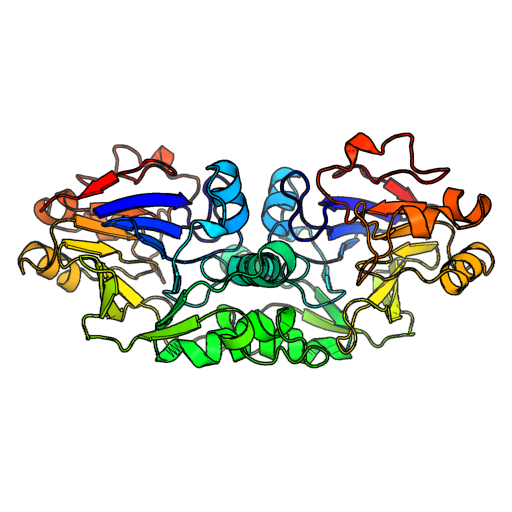. PHE B 1 73 ? 41.50332 -11.00695 -13.61864 1.000 8.69627 73 PHE B O 1
ATOM 2482 N N . ALA B 1 74 ? 42.59980 -9.20334 -14.42558 1.000 7.87460 74 ALA B N 1
ATOM 2483 C CA . ALA B 1 74 ? 43.84343 -9.93615 -14.61466 1.000 8.47045 74 ALA B CA 1
ATOM 2484 C C . ALA B 1 74 ? 44.36380 -10.49645 -13.29830 1.000 10.10205 74 ALA B C 1
ATOM 2485 O O . ALA B 1 74 ? 44.79611 -11.65646 -13.23438 1.000 9.44631 74 ALA B O 1
ATOM 2487 N N . PHE B 1 75 ? 44.33688 -9.68619 -12.23303 1.000 8.41258 75 PHE B N 1
ATOM 2488 C CA . PHE B 1 75 ? 44.85304 -10.14898 -10.94693 1.000 8.26267 75 PHE B CA 1
ATOM 2489 C C . PHE B 1 75 ? 43.97596 -11.25426 -10.37925 1.000 9.76015 75 PHE B C 1
ATOM 2490 O O . PHE B 1 75 ? 44.48165 -12.27567 -9.90393 1.000 9.10780 75 PHE B O 1
ATOM 2498 N N . ARG B 1 76 ? 42.65569 -11.06323 -10.39661 1.000 7.70172 76 ARG B N 1
ATOM 2499 C CA . ARG B 1 76 ? 41.78999 -12.07642 -9.80160 1.000 8.25055 76 ARG B CA 1
ATOM 2500 C C . ARG B 1 76 ? 41.83125 -13.36721 -10.61168 1.000 10.10938 76 ARG B C 1
ATOM 2501 O O . ARG B 1 76 ? 41.90989 -14.46236 -10.04156 1.000 10.59783 76 ARG B O 1
ATOM 2509 N N . LEU B 1 77 ? 41.82541 -13.26378 -11.94097 1.000 8.92306 77 LEU B N 1
ATOM 2510 C CA . LEU B 1 77 ? 41.89132 -14.48331 -12.73800 1.000 9.80302 77 LEU B CA 1
ATOM 2511 C C . LEU B 1 77 ? 43.20027 -15.23272 -12.52048 1.000 11.15878 77 LEU B C 1
ATOM 2512 O O . LEU B 1 77 ? 43.21606 -16.46898 -12.55620 1.000 12.04448 77 LEU B O 1
ATOM 2517 N N . LYS B 1 78 ? 44.30378 -14.52130 -12.28139 1.000 10.87280 78 LYS B N 1
ATOM 2518 C CA . LYS B 1 78 ? 45.57521 -15.21622 -12.09180 1.000 12.08927 78 LYS B CA 1
ATOM 2519 C C . LYS B 1 78 ? 45.70887 -15.79355 -10.68458 1.000 13.64918 78 LYS B C 1
ATOM 2520 O O . LYS B 1 78 ? 46.03825 -16.97600 -10.51959 1.000 13.31693 78 LYS B O 1
ATOM 2526 N N . TYR B 1 79 ? 45.46954 -14.97757 -9.65867 1.000 10.17861 79 TYR B N 1
ATOM 2527 C CA . TYR B 1 79 ? 45.82498 -15.36724 -8.29993 1.000 11.53743 79 TYR B CA 1
ATOM 2528 C C . TYR B 1 79 ? 44.68024 -16.01757 -7.54399 1.000 12.20885 79 TYR B C 1
ATOM 2529 O O . TYR B 1 79 ? 44.92871 -16.82218 -6.63703 1.000 16.24238 79 TYR B O 1
ATOM 2538 N N . LYS B 1 80 ? 43.43567 -15.69621 -7.88625 1.000 11.56101 80 LYS B N 1
ATOM 2539 C CA . LYS B 1 80 ? 42.32668 -16.34649 -7.19787 1.000 14.41697 80 LYS B CA 1
ATOM 2540 C C . LYS B 1 80 ? 41.80202 -17.55503 -7.95648 1.000 14.05417 80 LYS B C 1
ATOM 2541 O O . LYS B 1 80 ? 41.61828 -18.62234 -7.36507 1.000 16.57665 80 LYS B O 1
ATOM 2547 N N . TYR B 1 81 ? 41.56573 -17.41536 -9.26182 1.000 13.68191 81 TYR B N 1
ATOM 2548 C CA . TYR B 1 81 ? 40.89136 -18.47037 -10.00700 1.000 13.51049 81 TYR B CA 1
ATOM 2549 C C . TYR B 1 81 ? 41.82672 -19.33105 -10.83956 1.000 15.79132 81 TYR B C 1
ATOM 2550 O O . TYR B 1 81 ? 41.45707 -20.46258 -11.17720 1.000 18.30854 81 TYR B O 1
ATOM 2559 N N . GLY B 1 82 ? 43.01935 -18.84057 -11.16305 1.000 14.00060 82 GLY B N 1
ATOM 2560 C CA . GLY B 1 82 ? 43.94693 -19.60501 -11.98337 1.000 14.17122 82 GLY B CA 1
ATOM 2561 C C . GLY B 1 82 ? 43.39147 -19.89985 -13.35779 1.000 18.25692 82 GLY B C 1
ATOM 2562 O O . GLY B 1 82 ? 43.51745 -21.02680 -13.84943 1.000 19.77132 82 GLY B O 1
ATOM 2563 N N . MET B 1 83 ? 42.75867 -18.91398 -13.98215 1.000 13.90496 83 MET B N 1
ATOM 2564 C CA . MET B 1 83 ? 42.02332 -19.12769 -15.21760 1.000 12.03235 83 MET B CA 1
ATOM 2565 C C . MET B 1 83 ? 42.48957 -18.16159 -16.29315 1.000 12.91931 83 MET B C 1
ATOM 2566 O O . MET B 1 83 ? 42.77448 -16.99115 -16.01619 1.000 13.01679 83 MET B O 1
ATOM 2571 N N . THR B 1 84 ? 42.56955 -18.66820 -17.51912 1.000 13.74025 84 THR B N 1
ATOM 2572 C CA . THR B 1 84 ? 42.92032 -17.88229 -18.69216 1.000 12.87567 84 THR B CA 1
ATOM 2573 C C . THR B 1 84 ? 41.65917 -17.63888 -19.51556 1.000 12.34908 84 THR B C 1
ATOM 2574 O O . THR B 1 84 ? 41.00643 -18.59551 -19.95306 1.000 15.55128 84 THR B O 1
ATOM 2578 N N . ILE B 1 85 ? 41.30217 -16.36907 -19.70217 1.000 10.64849 85 ILE B N 1
ATOM 2579 C CA . ILE B 1 85 ? 40.25433 -15.99003 -20.64054 1.000 10.80498 85 ILE B CA 1
ATOM 2580 C C . ILE B 1 85 ? 40.89475 -15.23234 -21.80466 1.000 11.73991 85 ILE B C 1
ATOM 2581 O O . ILE B 1 85 ? 42.06141 -14.84460 -21.76232 1.000 12.33038 85 ILE B O 1
ATOM 2586 N N . LYS B 1 86 ? 40.11976 -15.04024 -22.86077 1.000 9.79772 86 LYS B N 1
ATOM 2587 C CA . LYS B 1 86 ? 40.62029 -14.36664 -24.04711 1.000 9.13100 86 LYS B CA 1
ATOM 2588 C C . LYS B 1 86 ? 40.48782 -12.86194 -23.90894 1.000 9.83987 86 LYS B C 1
ATOM 2589 O O . LYS B 1 86 ? 39.54148 -12.34998 -23.30518 1.000 9.99202 86 LYS B O 1
ATOM 2595 N N . LEU B 1 87 ? 41.44411 -12.15061 -24.49638 1.000 8.70436 87 LEU B N 1
ATOM 2596 C CA . LEU B 1 87 ? 41.40549 -10.68890 -24.55013 1.000 7.11106 87 LEU B CA 1
ATOM 2597 C C . LEU B 1 87 ? 41.57832 -10.33457 -26.02062 1.000 8.72108 87 LEU B C 1
ATOM 2598 O O . LEU B 1 87 ? 42.68027 -10.45854 -26.56115 1.000 9.51854 87 LEU B O 1
ATOM 2603 N N . PHE B 1 88 ? 40.47859 -9.937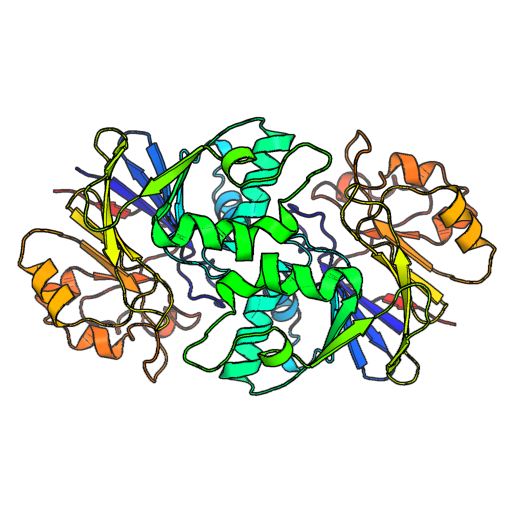26 -26.66235 1.000 7.91978 88 PHE B N 1
ATOM 2604 C CA . PHE B 1 88 ? 40.45790 -9.59920 -28.08050 1.000 7.78642 88 PHE B CA 1
ATOM 2605 C C . PHE B 1 88 ? 40.80085 -8.12509 -28.23492 1.000 7.55972 88 PHE B C 1
ATOM 2606 O O . PHE B 1 88 ? 40.11174 -7.26428 -27.67562 1.000 8.19720 88 PHE B O 1
ATOM 2614 N N . VAL B 1 89 ? 41.86209 -7.83116 -28.97489 1.000 7.59666 89 VAL B N 1
ATOM 2615 C CA . VAL B 1 89 ? 42.36407 -6.46677 -29.08691 1.000 6.46326 89 VAL B CA 1
ATOM 2616 C C . VAL B 1 89 ? 42.59053 -6.13459 -30.55630 1.000 8.67996 89 VAL B C 1
ATOM 2617 O O . VAL B 1 89 ? 43.28405 -6.88275 -31.26139 1.000 8.96836 89 VAL B O 1
ATOM 2621 N N . PRO B 1 90 ? 42.05063 -5.03056 -31.05640 1.000 7.70380 90 PRO B N 1
ATOM 2622 C CA . PRO B 1 90 ? 42.38542 -4.60726 -32.41732 1.000 9.04873 90 PRO B CA 1
ATOM 2623 C C . PRO B 1 90 ? 43.89590 -4.55274 -32.57990 1.000 10.16658 90 PRO B C 1
ATOM 2624 O O . PRO B 1 90 ? 44.61094 -4.10756 -31.68073 1.000 8.66782 90 PRO B O 1
ATOM 2628 N N . ALA B 1 91 ? 44.37112 -5.02906 -33.73756 1.000 10.30939 91 ALA B N 1
ATOM 2629 C CA . ALA B 1 91 ? 45.80377 -5.16244 -33.97935 1.000 10.78328 91 ALA B CA 1
ATOM 2630 C C . ALA B 1 91 ? 46.55141 -3.87569 -33.65837 1.000 11.52590 91 ALA B C 1
ATOM 2631 O O . ALA B 1 91 ? 47.61744 -3.90714 -33.02960 1.000 13.63031 91 ALA B O 1
ATOM 2633 N N . ALA B 1 92 ? 45.99024 -2.72910 -34.05117 1.000 10.37414 92 ALA B N 1
ATOM 2634 C CA . ALA B 1 92 ? 46.67045 -1.45508 -33.85489 1.000 9.89812 92 ALA B CA 1
ATOM 2635 C C . ALA B 1 92 ? 46.74567 -1.05848 -32.38855 1.000 9.82353 92 ALA B C 1
ATOM 2636 O O . ALA B 1 92 ? 47.52106 -0.15711 -32.04139 1.000 11.49294 92 ALA B O 1
ATOM 2638 N N . LEU B 1 93 ? 45.96461 -1.70475 -31.51985 1.000 8.45463 93 LEU B N 1
ATOM 2639 C CA . LEU B 1 93 ? 45.94646 -1.36646 -30.10670 1.000 8.97730 93 LEU B CA 1
ATOM 2640 C C . LEU B 1 93 ? 46.66982 -2.38140 -29.23192 1.000 8.30933 93 LEU B C 1
ATOM 2641 O O . LEU B 1 93 ? 46.87072 -2.10758 -28.04106 1.000 7.96682 93 LEU B O 1
ATOM 2646 N N . VAL B 1 94 ? 47.10189 -3.52053 -29.79511 1.000 8.75482 94 VAL B N 1
ATOM 2647 C CA . VAL B 1 94 ? 47.74025 -4.57421 -28.99985 1.000 11.09486 94 VAL B CA 1
ATOM 2648 C C . VAL B 1 94 ? 48.92926 -4.02496 -28.22086 1.000 10.08676 94 VAL B C 1
ATOM 2649 O O . VAL B 1 94 ? 49.06725 -4.25239 -27.00807 1.000 11.40389 94 VAL B O 1
ATOM 2653 N N . ASN B 1 95 ? 49.81718 -3.30355 -28.91044 1.000 12.36998 95 ASN B N 1
ATOM 2654 C CA . ASN B 1 95 ? 51.01537 -2.79895 -28.24350 1.000 12.23490 95 ASN B CA 1
ATOM 2655 C C . ASN B 1 95 ? 50.71460 -1.65647 -27.27991 1.000 10.51600 95 ASN B C 1
ATOM 2656 O O . ASN B 1 95 ? 51.09587 -1.76777 -26.09936 1.000 10.60259 95 ASN B O 1
ATOM 2661 N N . PRO B 1 96 ? 50.04052 -0.56217 -27.67368 1.000 9.62065 96 PRO B N 1
ATOM 2662 C CA . PRO B 1 96 ? 49.81060 0.51186 -26.69300 1.000 9.48434 96 PRO B CA 1
ATOM 2663 C C . PRO B 1 96 ? 48.97094 0.07928 -25.51146 1.000 8.93917 96 PRO B C 1
ATOM 2664 O O . PRO B 1 96 ? 49.14891 0.61939 -24.41541 1.000 8.68126 96 PRO B O 1
ATOM 2668 N N . LEU B 1 97 ? 48.05419 -0.87028 -25.69220 1.000 7.89864 97 LEU B N 1
ATOM 2669 C CA . LEU B 1 97 ? 47.22587 -1.27162 -24.56144 1.000 8.13968 97 LEU B CA 1
ATOM 2670 C C . LEU B 1 97 ? 48.08473 -1.78046 -23.40819 1.000 8.03579 97 LEU B C 1
ATOM 2671 O O . LEU B 1 97 ? 47.83388 -1.43938 -22.24472 1.000 7.20059 97 LEU B O 1
ATOM 2676 N N . TRP B 1 98 ? 49.10546 -2.59231 -23.70692 1.000 7.60223 98 TRP B N 1
ATOM 2677 C CA . TRP B 1 98 ? 50.06803 -2.98222 -22.67973 1.000 7.92376 98 TRP B CA 1
ATOM 2678 C C . TRP B 1 98 ? 51.06892 -1.86329 -22.39626 1.000 8.76252 98 TRP B C 1
ATOM 2679 O O . TRP B 1 98 ? 51.15737 -1.36906 -21.26655 1.000 8.39788 98 TRP B O 1
ATOM 2690 N N . ASP B 1 99 ? 51.80889 -1.44207 -23.42664 1.000 8.02849 99 ASP B N 1
ATOM 2691 C CA . ASP B 1 99 ? 52.99772 -0.60961 -23.22971 1.000 9.46720 99 ASP B CA 1
ATOM 2692 C C . ASP B 1 99 ? 52.66743 0.68598 -22.49438 1.000 9.95132 99 ASP B C 1
ATOM 2693 O O . ASP B 1 99 ? 53.47214 1.17577 -21.68647 1.000 9.45699 99 ASP B O 1
ATOM 2698 N N . HIS B 1 100 ? 51.50630 1.27693 -22.78730 1.000 8.13816 100 HIS B N 1
ATOM 2699 C CA . HIS B 1 100 ? 51.19542 2.63136 -22.34110 1.000 7.19748 100 HIS B CA 1
ATOM 2700 C C . HIS B 1 100 ? 50.02517 2.70395 -21.37929 1.000 8.46974 100 HIS B C 1
ATOM 2701 O O . HIS B 1 100 ? 49.64279 3.81047 -20.98165 1.000 7.42932 100 HIS B O 1
ATOM 2708 N N . SER B 1 101 ? 49.46056 1.57522 -20.97880 1.000 5.56640 101 SER B N 1
ATOM 2709 C CA . SER B 1 101 ? 48.24483 1.62145 -20.16519 1.000 6.46485 101 SER B CA 1
ATOM 2710 C C . SER B 1 101 ? 48.25166 0.55480 -19.07275 1.000 7.34531 101 SER B C 1
ATOM 2711 O O . SER B 1 101 ? 48.14819 0.88643 -17.88364 1.000 5.81910 101 SER B O 1
ATOM 2714 N N . LEU B 1 102 ? 48.37123 -0.72634 -19.44558 1.000 6.14969 102 LEU B N 1
ATOM 2715 C CA . LEU B 1 102 ? 48.25908 -1.79385 -18.45681 1.000 6.36915 102 LEU B CA 1
ATOM 2716 C C . LEU B 1 102 ? 49.58606 -2.17850 -17.81796 1.000 6.47115 102 LEU B C 1
ATOM 2717 O O . LEU B 1 102 ? 49.58483 -2.72336 -16.70680 1.000 8.78378 102 LEU B O 1
ATOM 2722 N N . ARG B 1 103 ? 50.70973 -1.90768 -18.48888 1.000 5.72666 103 ARG B N 1
ATOM 2723 C CA . ARG B 1 103 ? 52.00772 -2.38462 -18.01551 1.000 6.23641 103 ARG B CA 1
ATOM 2724 C C . ARG B 1 103 ? 52.34045 -1.84611 -16.63060 1.000 7.46652 103 ARG B C 1
ATOM 2725 O O . ARG B 1 103 ? 52.89967 -2.56500 -15.79627 1.000 7.26761 103 ARG B O 1
ATOM 2733 N N . GLY B 1 104 ? 52.04175 -0.56813 -16.37938 1.000 6.10818 104 GLY B N 1
ATOM 2734 C CA . GLY B 1 104 ? 52.46603 0.04205 -15.12578 1.000 7.26601 104 GLY B CA 1
ATOM 2735 C C . GLY B 1 104 ? 52.04420 -0.75667 -13.91075 1.000 6.79160 104 GLY B C 1
ATOM 2736 O O . GLY B 1 104 ? 52.85645 -1.04225 -13.02319 1.000 7.64190 104 GLY B O 1
ATOM 2737 N N . GLY B 1 105 ? 50.76925 -1.14783 -13.86162 1.000 6.92386 105 GLY B N 1
ATOM 2738 C CA . GLY B 1 105 ? 50.24354 -1.89972 -12.74046 1.000 8.23853 105 GLY B CA 1
ATOM 2739 C C . GLY B 1 105 ? 50.43773 -3.39948 -12.83019 1.000 8.62883 105 GLY B C 1
ATOM 2740 O O . GLY B 1 105 ? 50.61546 -4.06154 -11.80415 1.000 9.96331 105 GLY B O 1
ATOM 2741 N N . LEU B 1 106 ? 50.39219 -3.95386 -14.04350 1.000 7.13645 106 LEU B N 1
ATOM 2742 C CA . LEU B 1 106 ? 50.45385 -5.40427 -14.20284 1.000 9.02302 106 LEU B CA 1
ATOM 2743 C C . LEU B 1 106 ? 51.86447 -5.96462 -14.36569 1.000 9.58165 106 LEU B C 1
ATOM 2744 O O . LEU B 1 106 ? 52.05993 -7.16132 -14.11590 1.000 10.39781 106 LEU B O 1
ATOM 2749 N N . GLU B 1 107 ? 52.85613 -5.16571 -14.76620 1.000 7.87153 107 GLU B N 1
ATOM 2750 C CA . GLU B 1 107 ? 54.20471 -5.71726 -14.88458 1.000 9.63339 107 GLU B CA 1
ATOM 2751 C C . GLU B 1 107 ? 54.67489 -6.19752 -13.51941 1.000 9.00120 107 GLU B C 1
ATOM 2752 O O . GLU B 1 107 ? 54.55267 -5.48428 -12.52104 1.000 10.51241 107 GLU B O 1
ATOM 2758 N N . ASN B 1 108 ? 55.17001 -7.41872 -13.47219 1.000 7.59723 108 ASN B N 1
ATOM 2759 C CA . ASN B 1 108 ? 55.76216 -7.96174 -12.25410 1.000 7.88243 108 ASN B CA 1
ATOM 2760 C C . ASN B 1 108 ? 56.93820 -8.81764 -12.71133 1.000 8.93317 108 ASN B C 1
ATOM 2761 O O . ASN B 1 108 ? 56.84062 -10.04297 -12.82826 1.000 10.06978 108 ASN B O 1
ATOM 2766 N N . LYS B 1 109 ? 58.05637 -8.14589 -12.98146 1.000 8.05706 109 LYS B N 1
ATOM 2767 C CA . LYS B 1 109 ? 59.19773 -8.82420 -13.58210 1.000 10.18725 109 LYS B CA 1
ATOM 2768 C C . LYS B 1 109 ? 59.70538 -9.96493 -12.70937 1.000 12.67015 109 LYS B C 1
ATOM 2769 O O . LYS B 1 109 ? 60.15317 -11.00229 -13.22225 1.000 12.71903 109 LYS B O 1
ATOM 2775 N N . ALA B 1 110 ? 59.65186 -9.79172 -11.39037 1.000 10.78611 110 ALA B N 1
ATOM 2776 C CA . ALA B 1 110 ? 60.24458 -10.77958 -10.50411 1.000 10.82523 110 ALA B CA 1
ATOM 2777 C C . ALA B 1 110 ? 59.42236 -12.05844 -10.42102 1.000 9.91174 110 ALA B C 1
ATOM 2778 O O . ALA B 1 110 ? 59.92929 -13.06733 -9.92196 1.000 11.59473 110 ALA B O 1
ATOM 2780 N N . GLU B 1 111 ? 58.17190 -12.03063 -10.87890 1.000 11.16293 111 GLU B N 1
ATOM 2781 C CA . GLU B 1 111 ? 57.35417 -13.22683 -11.01134 1.000 11.85797 111 GLU B CA 1
ATOM 2782 C C . GLU B 1 111 ? 57.26504 -13.68778 -12.45876 1.000 12.10630 111 GLU B C 1
ATOM 2783 O O . GLU B 1 111 ? 56.50462 -14.61123 -12.76166 1.000 14.41728 111 GLU B O 1
ATOM 2789 N N . GLY B 1 112 ? 58.03310 -13.07315 -13.35600 1.000 15.41413 112 GLY B N 1
ATOM 2790 C CA . GLY B 1 112 ? 58.00967 -13.45774 -14.75305 1.000 15.72455 112 GLY B CA 1
ATOM 2791 C C . GLY B 1 112 ? 56.79683 -12.97615 -15.51198 1.000 14.16541 112 GLY B C 1
ATOM 2792 O O . GLY B 1 112 ? 56.45331 -13.55446 -16.54984 1.000 16.27100 112 GLY B O 1
ATOM 2793 N N . LEU B 1 113 ? 56.13742 -11.93139 -15.03095 1.000 13.06230 113 LEU B N 1
ATOM 2794 C CA . LEU B 1 113 ? 54.92216 -11.40895 -15.64602 1.000 11.97708 113 LEU B CA 1
ATOM 2795 C C . LEU B 1 113 ? 55.30484 -10.10889 -16.34681 1.000 12.18206 113 LEU B C 1
ATOM 2796 O O . LEU B 1 113 ? 55.20131 -9.02918 -15.76864 1.000 12.91957 113 LEU B O 1
ATOM 2801 N N . GLU B 1 114 ? 55.77910 -10.21932 -17.59341 1.000 12.97165 114 GLU B N 1
ATOM 2802 C CA . GLU B 1 114 ? 56.31543 -9.07261 -18.32014 1.000 13.93660 114 GLU B CA 1
ATOM 2803 C C . GLU B 1 114 ? 55.46531 -8.66061 -19.50978 1.000 13.53778 114 GLU B C 1
ATOM 2804 O O . GLU B 1 114 ? 55.76967 -7.64704 -20.15147 1.000 16.33470 114 GLU B O 1
ATOM 2810 N N . GLN B 1 115 ? 54.41578 -9.40752 -19.84077 1.000 12.07435 115 GLN B N 1
ATOM 2811 C CA . GLN B 1 115 ? 53.64707 -9.10655 -21.03412 1.000 11.65910 115 GLN B CA 1
ATOM 2812 C C . GLN B 1 115 ? 52.17700 -9.36979 -20.75726 1.000 10.88873 115 GLN B C 1
ATOM 2813 O O . GLN B 1 115 ? 51.81850 -10.09336 -19.82615 1.000 9.48055 115 GLN B O 1
ATOM 2819 N N . LEU B 1 116 ? 51.32798 -8.76479 -21.59373 1.000 10.19304 116 LEU B N 1
ATOM 2820 C CA . LEU B 1 116 ? 49.88659 -8.93599 -21.45175 1.000 9.72319 116 LEU B CA 1
ATOM 2821 C C . LEU B 1 116 ? 49.49893 -10.40561 -21.57838 1.000 10.19857 116 LEU B C 1
ATOM 2822 O O . LEU B 1 116 ? 48.59332 -10.88013 -20.88707 1.000 9.43669 116 LEU B O 1
ATOM 2827 N N . ALA B 1 117 ? 50.19372 -11.14644 -22.43905 1.000 10.21941 117 ALA B N 1
ATOM 2828 C CA . ALA B 1 117 ? 49.90818 -12.56743 -22.62434 1.000 12.68439 117 ALA B CA 1
ATOM 2829 C C . ALA B 1 117 ? 50.16967 -13.39307 -21.36734 1.000 10.80020 117 ALA B C 1
ATOM 2830 O O . ALA B 1 117 ? 49.74525 -14.55907 -21.30376 1.000 13.22692 117 ALA B O 1
ATOM 2832 N N . ASP B 1 118 ? 50.86680 -12.83551 -20.37601 1.000 10.16115 118 ASP B N 1
ATOM 2833 C CA . ASP B 1 118 ? 51.02101 -13.52176 -19.10308 1.000 11.91417 118 ASP B CA 1
ATOM 2834 C C . ASP B 1 118 ? 49.75996 -13.44289 -18.25626 1.000 9.64751 118 ASP B C 1
ATOM 2835 O O . ASP B 1 118 ? 49.70964 -14.05179 -17.18531 1.000 12.86144 118 ASP B O 1
ATOM 2840 N N . TYR B 1 119 ? 48.74741 -12.70220 -18.70068 1.000 9.55983 119 TYR B N 1
ATOM 2841 C CA . TYR B 1 119 ? 47.52310 -12.54131 -17.93361 1.000 9.51323 119 TYR B CA 1
ATOM 2842 C C . TYR B 1 119 ? 46.27246 -12.94889 -18.68952 1.000 9.95034 119 TYR B C 1
ATOM 2843 O O . TYR B 1 119 ? 45.21332 -13.08779 -18.07096 1.000 10.81669 119 TYR B O 1
ATOM 2852 N N . PHE B 1 120 ? 46.36290 -13.10632 -20.00303 1.000 9.06961 120 PHE B N 1
ATOM 2853 C CA . PHE B 1 120 ? 45.23572 -13.42656 -20.86356 1.000 9.12581 120 PHE B CA 1
ATOM 2854 C C . PHE B 1 120 ? 45.76986 -14.17044 -22.07114 1.000 10.80686 120 PHE B C 1
ATOM 2855 O O . PHE B 1 120 ? 46.95529 -14.07812 -22.40285 1.000 11.51400 120 PHE B O 1
ATOM 2863 N N . ASP B 1 121 ? 44.86477 -14.85879 -22.76289 1.000 9.57430 121 ASP B N 1
ATOM 2864 C CA . ASP B 1 121 ? 45.13090 -15.33524 -24.11843 1.000 12.20991 121 ASP B CA 1
ATOM 2865 C C . ASP B 1 121 ? 44.79830 -14.16655 -25.03770 1.000 11.30189 121 ASP B C 1
ATOM 2866 O O . ASP B 1 121 ? 43.62683 -13.89527 -25.30636 1.000 10.74297 121 ASP B O 1
ATOM 2871 N N . VAL B 1 122 ? 45.82594 -13.44977 -25.49965 1.000 12.29878 122 VAL B N 1
ATOM 2872 C CA . VAL B 1 122 ? 45.61826 -12.23595 -26.28738 1.000 10.47870 122 VAL B CA 1
ATOM 2873 C C . VAL B 1 122 ? 45.38466 -12.61997 -27.73881 1.000 12.29768 122 VAL B C 1
ATOM 2874 O O . VAL B 1 122 ? 46.18887 -13.33650 -28.34618 1.000 14.14167 122 VAL B O 1
ATOM 2878 N N . VAL B 1 123 ? 44.27569 -12.14649 -28.29748 1.000 10.39164 123 VAL B N 1
ATOM 2879 C CA . VAL B 1 123 ? 43.88634 -12.45372 -29.67020 1.000 9.97552 123 VAL B CA 1
ATOM 2880 C C . VAL B 1 123 ? 43.83684 -11.12943 -30.41559 1.000 11.25302 123 VAL B C 1
ATOM 2881 O O . VAL B 1 123 ? 42.93059 -10.31724 -30.19232 1.000 9.61430 123 VAL B O 1
ATOM 2885 N N . ALA B 1 124 ? 44.82567 -10.89123 -31.27357 1.000 12.50606 124 ALA B N 1
ATOM 2886 C CA . ALA B 1 124 ? 44.84914 -9.67716 -32.07581 1.000 11.82000 124 ALA B CA 1
ATOM 2887 C C . ALA B 1 124 ? 43.86966 -9.80309 -33.23881 1.000 11.51735 124 ALA B C 1
ATOM 2888 O O . ALA B 1 124 ? 43.88939 -10.80109 -33.97014 1.000 13.76747 124 ALA B O 1
ATOM 2890 N N . LEU B 1 125 ? 43.04965 -8.77273 -33.44720 1.000 10.04303 125 LEU B N 1
ATOM 2891 C CA . LEU B 1 125 ? 42.02883 -8.77624 -34.49743 1.000 10.36368 125 LEU B CA 1
ATOM 2892 C C . LEU B 1 125 ? 42.34031 -7.70288 -35.53179 1.000 11.35826 125 LEU B C 1
ATOM 2893 O O . LEU B 1 125 ? 42.32822 -6.50769 -35.21996 1.000 11.41808 125 LEU B O 1
ATOM 2898 N N . GLU B 1 126 ? 42.59269 -8.12116 -36.77094 1.000 12.95905 126 GLU B N 1
ATOM 2899 C CA . GLU B 1 126 ? 42.74693 -7.15329 -37.84748 1.000 14.15192 126 GLU B CA 1
ATOM 2900 C C . GLU B 1 126 ? 41.39111 -6.55514 -38.20743 1.000 14.93962 126 GLU B C 1
ATOM 2901 O O . GLU B 1 126 ? 40.35574 -7.21156 -38.09878 1.000 13.65338 126 GLU B O 1
ATOM 2907 N N . GLU B 1 127 ? 41.39771 -5.29966 -38.64455 1.000 17.17147 127 GLU B N 1
ATOM 2908 C CA . GLU B 1 127 ? 40.12520 -4.69848 -39.00697 1.000 18.11401 127 GLU B CA 1
ATOM 2909 C C . GLU B 1 127 ? 39.69120 -5.17466 -40.39050 1.000 21.84240 127 GLU B C 1
ATOM 2910 O O . GLU B 1 127 ? 40.48267 -5.71459 -41.16764 1.000 18.14968 127 GLU B O 1
ATOM 2916 N N . ALA B 1 128 ? 38.39886 -4.99692 -40.67528 1.000 20.21089 128 ALA B N 1
ATOM 2917 C CA . ALA B 1 128 ? 37.82723 -5.26547 -41.99590 1.000 20.72718 128 ALA B CA 1
ATOM 2918 C C . ALA B 1 128 ? 37.95491 -6.73572 -42.38262 1.000 23.51073 128 ALA B C 1
ATOM 2919 O O . ALA B 1 128 ? 37.99127 -7.08073 -43.56489 1.000 25.93879 128 ALA B O 1
ATOM 2921 N N . VAL B 1 129 ? 38.04669 -7.59810 -41.37892 1.000 19.85433 129 VAL B N 1
ATOM 2922 C CA . VAL B 1 129 ? 38.02397 -9.04563 -41.53978 1.000 18.31318 129 VAL B CA 1
ATOM 2923 C C . VAL B 1 129 ? 36.96513 -9.56460 -40.58337 1.000 14.90172 129 VAL B C 1
ATOM 2924 O O . VAL B 1 129 ? 36.87452 -9.08315 -39.45175 1.000 15.59969 129 VAL B O 1
ATOM 2928 N N . VAL B 1 130 ? 36.17336 -10.54549 -41.00774 1.000 12.57870 130 VAL B N 1
ATOM 2929 C CA . VAL B 1 130 ? 35.21491 -11.12592 -40.07272 1.000 11.05352 130 VAL B CA 1
ATOM 2930 C C . VAL B 1 130 ? 35.92409 -12.16391 -39.21005 1.000 12.34517 130 VAL B C 1
ATOM 2931 O O . VAL B 1 130 ? 36.65604 -13.02371 -39.71762 1.000 13.83833 130 VAL B O 1
ATOM 2935 N N . HIS B 1 131 ? 35.67966 -12.10528 -37.90240 1.000 11.41248 131 HIS B N 1
ATOM 2936 C CA . HIS B 1 131 ? 36.27051 -13.03240 -36.94353 1.000 11.28482 131 HIS B CA 1
ATOM 2937 C C . HIS B 1 131 ? 35.16248 -13.83466 -36.28932 1.000 12.69000 131 HIS B C 1
ATOM 2938 O O . HIS B 1 131 ? 34.28684 -13.26108 -35.63494 1.000 13.32617 131 HIS B O 1
ATOM 2945 N N . GLU B 1 132 ? 35.21082 -15.15057 -36.43728 1.000 12.21769 132 GLU B N 1
ATOM 2946 C CA . GLU B 1 132 ? 34.29129 -16.02540 -35.71770 1.000 11.70788 132 GLU B CA 1
ATOM 2947 C C . GLU B 1 132 ? 34.97519 -16.39098 -34.40952 1.000 17.22561 132 GLU B C 1
ATOM 2948 O O . GLU B 1 132 ? 35.81538 -17.29401 -34.36639 1.000 20.12151 132 GLU B O 1
ATOM 2954 N N . ILE B 1 133 ? 34.61500 -15.69408 -33.33060 1.000 13.27141 133 ILE B N 1
ATOM 2955 C CA . ILE B 1 133 ? 35.30579 -15.95371 -32.07003 1.000 15.42227 133 ILE B CA 1
ATOM 2956 C C . ILE B 1 133 ? 34.70559 -17.12041 -31.30512 1.000 16.63033 133 ILE B C 1
ATOM 2957 O O . ILE B 1 133 ? 35.33916 -17.62926 -30.36920 1.000 15.75083 133 ILE B O 1
ATOM 2962 N N . HIS B 1 134 ? 33.51412 -17.56677 -31.69484 1.000 13.77132 134 HIS B N 1
ATOM 2963 C CA . HIS B 1 134 ? 32.82447 -18.72937 -31.14961 1.000 14.05196 134 HIS B CA 1
ATOM 2964 C C . HIS B 1 134 ? 31.80227 -19.14669 -32.19531 1.000 16.71729 134 HIS B C 1
ATOM 2965 O O . HIS B 1 134 ? 31.33079 -18.28930 -32.94913 1.000 14.92493 134 HIS B O 1
ATOM 2972 N N . PRO B 1 135 ? 31.47459 -20.44603 -32.31523 1.000 16.05710 135 PRO B N 1
ATOM 2973 C CA . PRO B 1 135 ? 30.50328 -20.83702 -33.34961 1.000 17.91025 135 PRO B CA 1
ATOM 2974 C C . PRO B 1 135 ? 29.20472 -20.05530 -33.23401 1.000 16.56359 135 PRO B C 1
ATOM 2975 O O . PRO B 1 135 ? 28.56985 -20.04897 -32.17427 1.000 18.53762 135 PRO B O 1
ATOM 2979 N N . GLY B 1 136 ? 28.82741 -19.36147 -34.31084 1.000 16.64540 136 GLY B N 1
ATOM 2980 C CA . GLY B 1 136 ? 27.64657 -18.52824 -34.31990 1.000 17.14785 136 GLY B CA 1
ATOM 2981 C C . GLY B 1 136 ? 27.85257 -17.09206 -33.88381 1.000 16.48943 136 GLY B C 1
ATOM 2982 O O . GLY B 1 136 ? 26.91167 -16.29513 -33.97638 1.000 15.11513 136 GLY B O 1
ATOM 2983 N N . LEU B 1 137 ? 29.04090 -16.73314 -33.40173 1.000 13.32892 137 LEU B N 1
ATOM 2984 C CA . LEU B 1 137 ? 29.33326 -15.37964 -32.93695 1.000 12.37626 137 LEU B CA 1
ATOM 2985 C C . LEU B 1 137 ? 30.46629 -14.79514 -33.77788 1.000 14.01855 137 LEU B C 1
ATOM 2986 O O . LEU B 1 137 ? 31.62491 -15.21052 -33.65165 1.000 13.71116 137 LEU B O 1
ATOM 2991 N N . THR B 1 138 ? 30.14178 -13.82691 -34.63088 1.000 11.70283 138 THR B N 1
ATOM 2992 C CA . THR B 1 138 ? 31.15044 -13.16035 -35.44105 1.000 10.32996 138 THR B CA 1
ATOM 2993 C C . THR B 1 138 ? 31.25615 -11.69095 -35.05806 1.000 11.02223 138 THR B C 1
ATOM 2994 O O . THR B 1 138 ? 30.25772 -11.04827 -34.71556 1.000 11.78554 138 THR B O 1
ATOM 2998 N N . VAL B 1 139 ? 32.47761 -11.16834 -35.13043 1.000 10.47488 139 VAL B N 1
ATOM 2999 C CA . VAL B 1 139 ? 32.77698 -9.76891 -34.85953 1.000 12.29534 139 VAL B CA 1
ATOM 3000 C C . VAL B 1 139 ? 33.56150 -9.21625 -36.03967 1.000 11.19326 139 VAL B C 1
ATOM 3001 O O . VAL B 1 139 ? 34.51812 -9.83803 -36.51058 1.000 11.43450 139 VAL B O 1
ATOM 3005 N N . GLU B 1 140 ? 33.15742 -8.05172 -36.51968 1.000 10.37629 140 GLU B N 1
ATOM 3006 C CA . GLU B 1 140 ? 33.89095 -7.36615 -37.57028 1.000 10.63670 140 GLU B CA 1
ATOM 3007 C C . GLU B 1 140 ? 34.18202 -5.96195 -37.07906 1.000 11.41399 140 GLU B C 1
ATOM 3008 O O . GLU B 1 140 ? 33.24924 -5.22512 -36.74874 1.000 12.30973 140 GLU B O 1
ATOM 3014 N N . LEU B 1 141 ? 35.46105 -5.59949 -37.02123 1.000 9.49006 141 LEU B N 1
ATOM 3015 C CA . LEU B 1 141 ? 35.85247 -4.26011 -36.60331 1.000 10.69366 141 LEU B CA 1
ATOM 3016 C C . LEU B 1 141 ? 35.66685 -3.28270 -37.74568 1.000 11.98842 141 LEU B C 1
ATOM 3017 O O . LEU B 1 141 ? 36.01872 -3.57172 -38.89094 1.000 13.29949 141 LEU B O 1
ATOM 3022 N N . VAL B 1 142 ? 35.13536 -2.10740 -37.41773 1.000 10.77061 142 VAL B N 1
ATOM 3023 C CA . VAL B 1 142 ? 35.01338 -1.00038 -38.35212 1.000 14.16644 142 VAL B CA 1
ATOM 3024 C C . VAL B 1 142 ? 35.67060 0.19802 -37.68108 1.000 12.14183 142 VAL B C 1
ATOM 3025 O O . VAL B 1 142 ? 35.25797 0.59484 -36.58973 1.000 11.80309 142 VAL B O 1
ATOM 3029 N N . ARG B 1 143 ? 36.69049 0.76661 -38.31739 1.000 11.77795 143 ARG B N 1
ATOM 3030 C CA . ARG B 1 143 ? 37.35354 1.92494 -37.73820 1.000 11.91679 143 ARG B CA 1
ATOM 3031 C C . ARG B 1 143 ? 36.34345 3.04479 -37.52242 1.000 12.14077 143 ARG B C 1
ATOM 3032 O O . ARG B 1 143 ? 35.57607 3.38615 -38.42427 1.000 15.19424 143 ARG B O 1
ATOM 3040 N N . SER B 1 144 ? 36.32362 3.58969 -36.31417 1.000 10.66295 144 SER B N 1
ATOM 3041 C CA . SER B 1 144 ? 35.45617 4.70681 -35.97285 1.000 10.86730 144 SER B CA 1
ATOM 3042 C C . SER B 1 144 ? 36.28712 5.97563 -35.87316 1.000 11.59605 144 SER B C 1
ATOM 3043 O O . SER B 1 144 ? 37.51629 5.93906 -35.78664 1.000 12.95202 144 SER B O 1
ATOM 3046 N N . GLN B 1 145 ? 35.60675 7.11203 -35.86235 1.000 11.25189 145 GLN B N 1
ATOM 3047 C CA . GLN B 1 145 ? 36.24026 8.37706 -35.51998 1.000 12.92844 145 GLN B CA 1
ATOM 3048 C C . GLN B 1 145 ? 35.80190 8.77002 -34.11613 1.000 10.72530 145 GLN B C 1
ATOM 3049 O O . GLN B 1 145 ? 34.60068 8.88419 -33.84333 1.000 12.11094 145 GLN B O 1
ATOM 3055 N N . HIS B 1 146 ? 36.77503 8.94350 -33.22640 1.000 9.80729 146 HIS B N 1
ATOM 3056 C CA . HIS B 1 146 ? 36.52892 9.34593 -31.84374 1.000 10.44972 146 HIS B CA 1
ATOM 3057 C C . HIS B 1 146 ? 37.55666 10.41274 -31.48460 1.000 11.24195 146 HIS B C 1
ATOM 3058 O O . HIS B 1 146 ? 37.30730 11.60029 -31.71267 1.000 10.63558 146 HIS B O 1
ATOM 3065 N N . ILE B 1 147 ? 38.72193 10.03065 -30.97011 1.000 11.34268 147 ILE B N 1
ATOM 3066 C CA . ILE B 1 147 ? 39.81351 10.98137 -30.78687 1.000 10.81438 147 ILE B CA 1
ATOM 3067 C C . ILE B 1 147 ? 40.65570 10.95683 -32.05018 1.000 10.12783 147 ILE B C 1
ATOM 3068 O O . ILE B 1 147 ? 41.16352 9.89846 -32.43208 1.000 10.70637 147 ILE B O 1
ATOM 3073 N N . ALA B 1 148 ? 40.81019 12.11407 -32.69674 1.000 9.92790 148 ALA B N 1
ATOM 3074 C CA . ALA B 1 148 ? 41.62533 12.17008 -33.90382 1.000 12.31201 148 ALA B CA 1
ATOM 3075 C C . ALA B 1 148 ? 43.04399 11.69943 -33.60463 1.000 11.48867 148 ALA B C 1
ATOM 3076 O O . ALA B 1 148 ? 43.67988 12.15605 -32.64555 1.000 11.27694 148 ALA B O 1
ATOM 3078 N N . GLY B 1 149 ? 43.52497 10.75220 -34.41555 1.000 10.51256 149 GLY B N 1
ATOM 3079 C CA . GLY B 1 149 ? 44.87105 10.25310 -34.28740 1.000 14.97559 149 GLY B CA 1
ATOM 3080 C C . GLY B 1 149 ? 45.02823 9.08399 -33.34718 1.000 13.90319 149 GLY B C 1
ATOM 3081 O O . GLY B 1 149 ? 46.15449 8.60478 -33.17286 1.000 14.35364 149 GLY B O 1
ATOM 3082 N N . LYS B 1 150 ? 43.94587 8.63064 -32.72000 1.000 12.56629 150 LYS B N 1
ATOM 3083 C CA . LYS B 1 150 ? 43.94905 7.47846 -31.82766 1.000 11.87034 150 LYS B CA 1
ATOM 3084 C C . LYS B 1 150 ? 42.99036 6.43877 -32.37562 1.000 11.21776 150 LYS B C 1
ATOM 3085 O O . LYS B 1 150 ? 41.84465 6.75828 -32.70748 1.000 15.31173 150 LYS B O 1
ATOM 3091 N N . ALA B 1 151 ? 43.46041 5.20206 -32.47821 1.000 9.37569 151 ALA B N 1
ATOM 3092 C CA . ALA B 1 151 ? 42.66807 4.17135 -33.12686 1.000 9.53451 151 ALA B CA 1
ATOM 3093 C C . ALA B 1 151 ? 41.50767 3.76860 -32.23362 1.000 10.82914 151 ALA B C 1
ATOM 3094 O O . ALA B 1 151 ? 41.69352 3.46960 -31.05247 1.000 11.52495 151 ALA B O 1
ATOM 3096 N N . SER B 1 152 ? 40.31283 3.74673 -32.80814 1.000 9.12016 152 SER B N 1
ATOM 3097 C CA . SER B 1 152 ? 39.10917 3.35712 -32.09861 1.000 8.43399 152 SER B CA 1
ATOM 3098 C C . SER B 1 152 ? 38.19744 2.63438 -33.07461 1.000 8.78808 152 SER B C 1
ATOM 3099 O O . SER B 1 152 ? 38.25378 2.87406 -34.28445 1.000 9.73753 152 SER B O 1
ATOM 3102 N N . TYR B 1 153 ? 37.36583 1.73527 -32.55130 1.000 9.26715 153 TYR B N 1
ATOM 3103 C CA . TYR B 1 153 ? 36.60046 0.85882 -33.42346 1.000 8.94164 153 TYR B CA 1
ATOM 3104 C C . TYR B 1 153 ? 35.15159 0.74419 -32.99791 1.000 9.53454 153 TYR B C 1
ATOM 3105 O O . TYR B 1 153 ? 34.83304 0.72043 -31.80072 1.000 9.94704 153 TYR B O 1
ATOM 3114 N N . SER B 1 154 ? 34.29183 0.68631 -34.01163 1.000 7.85531 154 SER B N 1
ATOM 3115 C CA . SER B 1 154 ? 32.94265 0.16081 -33.91251 1.000 8.53965 154 SER B CA 1
ATOM 3116 C C . SER B 1 154 ? 32.96011 -1.32083 -34.27930 1.000 8.36367 154 SER B C 1
ATOM 3117 O O . SER B 1 154 ? 33.95728 -1.84533 -34.78693 1.000 8.01944 154 SER B O 1
ATOM 3120 N N . LEU B 1 155 ? 31.84269 -2.00508 -34.02315 1.000 8.68887 155 LEU B N 1
ATOM 3121 C CA . LEU B 1 155 ? 31.76341 -3.45128 -34.22415 1.000 10.18204 155 LEU B CA 1
ATOM 3122 C C . LEU B 1 155 ? 30.47334 -3.82006 -34.93730 1.000 10.12600 155 LEU B C 1
ATOM 3123 O O . LEU B 1 155 ? 29.40108 -3.31457 -34.59060 1.000 11.67939 155 LEU B O 1
ATOM 3128 N N . LEU B 1 156 ? 30.56395 -4.74757 -35.88736 1.000 9.88252 156 LEU B N 1
ATOM 3129 C CA . LEU B 1 156 ? 29.37813 -5.39636 -36.42618 1.000 11.40884 156 LEU B CA 1
ATOM 3130 C C . LEU B 1 156 ? 29.32950 -6.80699 -35.86084 1.000 11.55230 156 LEU B C 1
ATOM 3131 O O . LEU B 1 156 ? 30.26241 -7.58892 -36.06575 1.000 10.25243 156 LEU B O 1
ATOM 3136 N N . LEU B 1 157 ? 28.24248 -7.12804 -35.16780 1.000 8.83555 157 LEU B N 1
ATOM 3137 C CA . LEU B 1 157 ? 28.07552 -8.40653 -34.48657 1.000 10.93561 157 LEU B CA 1
ATOM 3138 C C . LEU B 1 157 ? 27.08445 -9.28006 -35.24900 1.000 12.51354 157 LEU B C 1
ATOM 3139 O O . LEU B 1 157 ? 25.94066 -8.86926 -35.48619 1.000 10.01496 157 LEU B O 1
ATOM 3144 N N . ASN B 1 158 ? 27.51838 -10.49639 -35.59663 1.000 10.79202 158 ASN B N 1
ATOM 3145 C CA . ASN B 1 158 ? 26.67875 -11.49502 -36.27261 1.000 10.97746 158 ASN B CA 1
ATOM 3146 C C . ASN B 1 158 ? 26.02379 -10.96270 -37.54059 1.000 10.97922 158 ASN B C 1
ATOM 3147 O O . ASN B 1 158 ? 24.93023 -11.40597 -37.90790 1.000 11.75788 158 ASN B O 1
ATOM 3152 N N . ASN B 1 159 ? 26.68809 -10.03162 -38.23326 1.000 11.09550 159 ASN B N 1
ATOM 3153 C CA . ASN B 1 159 ? 26.10716 -9.36170 -39.40338 1.000 10.58611 159 ASN B CA 1
ATOM 3154 C C . ASN B 1 159 ? 24.66868 -8.94202 -39.12413 1.000 12.50174 159 ASN B C 1
ATOM 3155 O O . ASN B 1 159 ? 23.77936 -9.10714 -39.96249 1.000 13.53069 159 ASN B O 1
ATOM 3160 N N . LEU B 1 160 ? 24.43137 -8.42783 -37.91784 1.000 12.38164 160 LEU B N 1
ATOM 3161 C CA . LEU B 1 160 ? 23.06969 -8.15560 -37.47210 1.000 12.16389 160 LEU B CA 1
ATOM 3162 C C . LEU B 1 160 ? 22.99008 -6.87511 -36.64749 1.000 12.53316 160 LEU B C 1
ATOM 3163 O O . LEU B 1 160 ? 22.06651 -6.07894 -36.82632 1.000 13.35306 160 LEU B O 1
ATOM 3168 N N . LEU B 1 161 ? 23.95133 -6.64873 -35.75433 1.000 10.61613 161 LEU B N 1
ATOM 3169 C CA . LEU B 1 161 ? 23.89601 -5.55494 -34.78576 1.000 11.31237 161 LEU B CA 1
ATOM 3170 C C . LEU B 1 161 ? 25.16240 -4.72088 -34.92676 1.000 11.53354 161 LEU B C 1
ATOM 3171 O O . LEU B 1 161 ? 26.27557 -5.24421 -34.77935 1.000 10.05185 161 LEU B O 1
ATOM 3176 N N . PHE B 1 162 ? 24.99649 -3.43221 -35.22493 1.000 10.42818 162 PHE B N 1
ATOM 3177 C CA . PHE B 1 162 ? 26.11340 -2.50292 -35.29182 1.000 10.41737 162 PHE B CA 1
ATOM 3178 C C . PHE B 1 162 ? 26.23405 -1.79821 -33.94522 1.000 9.88210 162 PHE B C 1
ATOM 3179 O O . PHE B 1 162 ? 25.30440 -1.11455 -33.51158 1.000 10.24964 162 PHE B O 1
ATOM 3187 N N . TYR B 1 163 ? 27.38024 -1.97319 -33.29490 1.000 8.45156 163 TYR B N 1
ATOM 3188 C CA . TYR B 1 163 ? 27.68104 -1.42190 -31.97824 1.000 8.91690 163 TYR B CA 1
ATOM 3189 C C . TYR B 1 163 ? 28.70023 -0.31409 -32.19369 1.000 7.67342 163 TYR B C 1
ATOM 3190 O O . TYR B 1 163 ? 29.85445 -0.59145 -32.53249 1.000 9.19439 163 TYR B O 1
ATOM 3199 N N . SER B 1 164 ? 28.27125 0.94211 -32.03642 1.000 9.22479 164 SER B N 1
ATOM 3200 C CA . SER B 1 164 ? 29.14933 2.04367 -32.41340 1.000 8.84983 164 SER B CA 1
ATOM 3201 C C . SER B 1 164 ? 30.35540 2.16195 -31.49163 1.000 7.83884 164 SER B C 1
ATOM 3202 O O . SER B 1 164 ? 31.41397 2.62880 -31.93092 1.000 8.32611 164 SER B O 1
ATOM 3205 N N . SER B 1 165 ? 30.22106 1.75719 -30.23203 1.000 7.32937 165 SER B N 1
ATOM 3206 C CA . SER B 1 165 ? 31.13746 2.16514 -29.15738 1.000 6.09937 165 SER B CA 1
ATOM 3207 C C . SER B 1 165 ? 31.27062 3.69408 -29.21035 1.000 7.76154 165 SER B C 1
ATOM 3208 O O . SER B 1 165 ? 30.34522 4.38047 -29.65304 1.000 9.25092 165 SER B O 1
ATOM 3211 N N . ASP B 1 166 ? 32.38377 4.26030 -28.73175 1.000 8.02567 166 ASP B N 1
ATOM 3212 C CA . ASP B 1 166 ? 32.55314 5.71113 -28.79904 1.000 10.10857 166 ASP B CA 1
ATOM 3213 C C . ASP B 1 166 ? 32.76222 6.12953 -30.25176 1.000 7.91320 166 ASP B C 1
ATOM 3214 O O . ASP B 1 166 ? 33.60507 5.56654 -30.95468 1.000 10.55890 166 ASP B O 1
ATOM 3219 N N . ALA B 1 167 ? 31.97248 7.09562 -30.72408 1.000 7.65695 167 ALA B N 1
ATOM 3220 C CA . ALA B 1 167 ? 31.91466 7.32029 -32.16607 1.000 8.92889 167 ALA B CA 1
ATOM 3221 C C . ALA B 1 167 ? 31.30160 8.67272 -32.48154 1.000 9.37252 167 ALA B C 1
ATOM 3222 O O . ALA B 1 167 ? 30.19776 8.97424 -32.01910 1.000 10.53654 167 ALA B O 1
ATOM 3224 N N . ARG B 1 168 ? 32.00009 9.45685 -33.29991 1.000 9.43127 168 ARG B N 1
ATOM 3225 C CA . ARG B 1 168 ? 31.40574 10.64820 -33.88295 1.000 10.59601 168 ARG B CA 1
ATOM 3226 C C . ARG B 1 168 ? 30.28182 10.26459 -34.83494 1.000 10.06383 168 ARG B C 1
ATOM 3227 O O . ARG B 1 168 ? 30.22334 9.14851 -35.35534 1.000 12.56015 168 ARG B O 1
ATOM 3235 N N . PHE B 1 169 ? 29.36984 11.21479 -35.04680 1.000 11.18428 169 PHE B N 1
ATOM 3236 C CA . PHE B 1 169 ? 28.22742 11.00844 -35.92820 1.000 14.27837 169 PHE B CA 1
ATOM 3237 C C . PHE B 1 169 ? 28.67558 10.91051 -37.38130 1.000 15.91524 169 PHE B C 1
ATOM 3238 O O . PHE B 1 169 ? 29.37278 11.79793 -37.88600 1.000 15.48709 169 PHE B O 1
ATOM 3246 N N . ASN B 1 170 ? 28.23518 9.84625 -38.06552 1.000 16.19341 170 ASN B N 1
ATOM 3247 C CA . ASN B 1 170 ? 28.50194 9.63411 -39.49210 1.000 16.04119 170 ASN B CA 1
ATOM 3248 C C . ASN B 1 170 ? 27.15882 9.35619 -40.16790 1.000 16.77283 170 ASN B C 1
ATOM 3249 O O . ASN B 1 170 ? 26.69872 8.21403 -40.18822 1.000 16.85247 170 ASN B O 1
ATOM 3254 N N . TYR B 1 171 ? 26.53305 10.41500 -40.68943 1.000 16.61457 171 TYR B N 1
ATOM 3255 C CA . TYR B 1 171 ? 25.21711 10.29689 -41.31669 1.000 20.48177 171 TYR B CA 1
ATOM 3256 C C . TYR B 1 171 ? 25.22528 9.26714 -42.43761 1.000 17.75548 171 TYR B C 1
ATOM 3257 O O . TYR B 1 171 ? 24.38660 8.36015 -42.46858 1.000 19.01116 171 TYR B O 1
ATOM 3266 N N . ALA B 1 172 ? 26.17043 9.39112 -43.37009 1.000 21.33743 172 ALA B N 1
ATOM 3267 C CA . ALA B 1 172 ? 26.15215 8.52661 -44.54612 1.000 21.45944 172 ALA B CA 1
ATOM 3268 C C . ALA B 1 172 ? 26.40438 7.07367 -44.17187 1.000 21.00883 172 ALA B C 1
ATOM 3269 O O . ALA B 1 172 ? 25.79529 6.16604 -44.74701 1.000 19.36341 172 ALA B O 1
ATOM 3271 N N . GLN B 1 173 ? 27.29277 6.82795 -43.20595 1.000 19.31435 173 GLN B N 1
ATOM 3272 C CA . GLN B 1 173 ? 27.57048 5.44836 -42.82503 1.000 20.05236 173 GLN B CA 1
ATOM 3273 C C . GLN B 1 173 ? 26.35775 4.81138 -42.17170 1.000 18.53151 173 GLN B C 1
ATOM 3274 O O . GLN B 1 173 ? 26.05535 3.63838 -42.42311 1.000 20.76951 173 GLN B O 1
ATOM 3280 N N . LEU B 1 174 ? 25.66279 5.56923 -41.31594 1.000 20.48772 174 LEU B N 1
ATOM 3281 C CA . LEU B 1 174 ? 24.50002 5.03521 -40.61678 1.000 19.13392 174 LEU B CA 1
ATOM 3282 C C . LEU B 1 174 ? 23.33327 4.80508 -41.57083 1.000 22.02612 174 LEU B C 1
ATOM 3283 O O . LEU B 1 174 ? 22.61343 3.80812 -41.44384 1.000 21.94839 174 LEU B O 1
ATOM 3288 N N . VAL B 1 175 ? 23.12478 5.70884 -42.53282 1.000 18.03423 175 VAL B N 1
ATOM 3289 C CA . VAL B 1 175 ? 22.05520 5.48413 -43.49859 1.000 19.37433 175 VAL B CA 1
ATOM 3290 C C . VAL B 1 175 ? 22.38630 4.28808 -44.38173 1.000 22.39285 175 VAL B C 1
ATOM 3291 O O . VAL B 1 175 ? 21.51029 3.47439 -44.70614 1.000 25.03063 175 VAL B O 1
ATOM 3295 N N . GLU B 1 176 ? 23.65755 4.14559 -44.76271 1.000 22.73497 176 GLU B N 1
ATOM 3296 C CA . GLU B 1 176 ? 24.05651 2.99397 -45.56178 1.000 24.22871 176 GLU B CA 1
ATOM 3297 C C . GLU B 1 176 ? 23.88560 1.69449 -44.78387 1.000 24.52264 176 GLU B C 1
ATOM 3298 O O . GLU B 1 176 ? 23.52147 0.67046 -45.36556 1.000 25.65310 176 GLU B O 1
ATOM 3304 N N . LEU B 1 177 ? 24.10997 1.71936 -43.46602 1.000 19.68277 177 LEU B N 1
ATOM 3305 C CA . LEU B 1 177 ? 23.82012 0.54091 -42.65777 1.000 25.54136 177 LEU B CA 1
ATOM 3306 C C . LEU B 1 177 ? 22.34851 0.17100 -42.72156 1.000 21.90114 177 LEU B C 1
ATOM 3307 O O . LEU B 1 177 ? 21.99953 -1.01480 -42.69162 1.000 25.99646 177 LEU B O 1
ATOM 3312 N N . SER B 1 178 ? 21.46684 1.17229 -42.77945 1.000 26.47747 178 SER B N 1
ATOM 3313 C CA . SER B 1 178 ? 20.03761 0.88039 -42.73362 1.000 30.52638 178 SER B CA 1
ATOM 3314 C C . SER B 1 178 ? 19.57499 0.13454 -43.97733 1.000 30.87175 178 SER B C 1
ATOM 3315 O O . SER B 1 178 ? 18.62984 -0.65882 -43.90586 1.000 36.96097 178 SER B O 1
ATOM 3318 N N . THR B 1 179 ? 20.23469 0.34962 -45.11398 1.000 26.38184 179 THR B N 1
ATOM 3319 C CA . THR B 1 179 ? 19.77404 -0.19476 -46.38271 1.000 29.06312 179 THR B CA 1
ATOM 3320 C C . THR B 1 179 ? 20.70644 -1.22755 -46.99663 1.000 24.99482 179 THR B C 1
ATOM 3321 O O . THR B 1 179 ? 20.30853 -1.89269 -47.95894 1.000 28.82958 179 THR B O 1
ATOM 3325 N N . SER B 1 180 ? 21.93536 -1.36566 -46.50103 1.000 26.89850 180 SER B N 1
ATOM 3326 C CA . SER B 1 180 ? 22.84649 -2.34156 -47.08415 1.000 27.96162 180 SER B CA 1
ATOM 3327 C C . SER B 1 180 ? 22.53736 -3.76633 -46.65030 1.000 29.96401 180 SER B C 1
ATOM 3328 O O . SER B 1 180 ? 23.10736 -4.70397 -47.21926 1.000 30.93077 180 SER B O 1
ATOM 3331 N N . GLY B 1 181 ? 21.64816 -3.94996 -45.67405 1.000 26.00491 181 GLY B N 1
ATOM 3332 C CA . GLY B 1 181 ? 21.37479 -5.25675 -45.11984 1.000 24.67483 181 GLY B CA 1
ATOM 3333 C C . GLY B 1 181 ? 22.39282 -5.74873 -44.11437 1.000 25.70206 181 GLY B C 1
ATOM 3334 O O . GLY B 1 181 ? 22.17996 -6.81071 -43.51389 1.000 29.99799 181 GLY B O 1
ATOM 3335 N N . ARG B 1 182 ? 23.49488 -5.02191 -43.91090 1.000 22.07547 182 ARG B N 1
ATOM 3336 C CA . ARG B 1 182 ? 24.54139 -5.49281 -43.01237 1.000 18.54060 182 ARG B CA 1
ATOM 3337 C C . ARG B 1 182 ? 24.11862 -5.44707 -41.54832 1.000 18.83548 182 ARG B C 1
ATOM 3338 O O . ARG B 1 182 ? 24.77917 -6.07142 -40.71233 1.000 16.02125 182 ARG B O 1
ATOM 3346 N N . CYS B 1 183 ? 23.04616 -4.73093 -41.20802 1.000 22.53822 183 CYS B N 1
ATOM 3347 C CA . CYS B 1 183 ? 22.55853 -4.78513 -39.83723 1.000 17.83537 183 CYS B CA 1
ATOM 3348 C C . CYS B 1 183 ? 21.06861 -4.48420 -39.79396 1.000 20.68492 183 CYS B C 1
ATOM 3349 O O . CYS B 1 183 ? 20.50198 -3.87441 -40.70643 1.000 21.42325 183 CYS B O 1
ATOM 3352 N N . LYS B 1 184 ? 20.43896 -4.96585 -38.72056 1.000 17.94678 184 LYS B N 1
ATOM 3353 C CA . LYS B 1 184 ? 19.04585 -4.69635 -38.39718 1.000 16.19591 184 LYS B CA 1
ATOM 3354 C C . LYS B 1 184 ? 18.89468 -3.80192 -37.17954 1.000 16.45701 184 LYS B C 1
ATOM 3355 O O . LYS B 1 184 ? 17.83537 -3.18910 -37.00297 1.000 19.14103 184 LYS B O 1
ATOM 3361 N N . TYR B 1 185 ? 19.92314 -3.71624 -36.34722 1.000 13.72691 185 TYR B N 1
ATOM 3362 C CA . TYR B 1 185 ? 19.90494 -2.93581 -35.12328 1.000 14.95047 185 TYR B CA 1
ATOM 3363 C C . TYR B 1 185 ? 21.18896 -2.13130 -35.03123 1.000 13.24250 185 TYR B C 1
ATOM 3364 O O . TYR B 1 185 ? 22.25192 -2.58800 -35.46278 1.000 11.95519 185 TYR B O 1
ATOM 3373 N N . ILE B 1 186 ? 21.07735 -0.93517 -34.45757 1.000 12.39445 186 ILE B N 1
ATOM 3374 C CA . ILE B 1 186 ? 22.21156 -0.05828 -34.19242 1.000 11.08453 186 ILE B CA 1
ATOM 3375 C C . ILE B 1 186 ? 22.15468 0.36196 -32.73269 1.000 11.52591 186 ILE B C 1
ATOM 3376 O O . ILE B 1 186 ? 21.11471 0.83571 -32.26667 1.000 11.87148 186 ILE B O 1
ATOM 3381 N N . LEU B 1 187 ? 23.27276 0.20703 -32.02527 1.000 10.24857 187 LEU B N 1
ATOM 3382 C CA . LEU B 1 187 ? 23.45497 0.72641 -30.67321 1.000 9.85374 187 LEU B CA 1
ATOM 3383 C C . LEU B 1 187 ? 24.48621 1.83772 -30.77820 1.000 9.23671 187 LEU B C 1
ATOM 3384 O O . LEU B 1 187 ? 25.61273 1.59050 -31.22330 1.000 8.72201 187 LEU B O 1
ATOM 3389 N N . HIS B 1 188 ? 24.08479 3.06718 -30.44679 1.000 9.05940 188 HIS B N 1
ATOM 3390 C CA . HIS B 1 188 ? 24.89927 4.22704 -30.78574 1.000 7.99456 188 HIS B CA 1
ATOM 3391 C C . HIS B 1 188 ? 25.17841 5.12076 -29.58904 1.000 8.92741 188 HIS B C 1
ATOM 3392 O O . HIS B 1 188 ? 24.25908 5.49553 -28.84741 1.000 8.65071 188 HIS B O 1
ATOM 3399 N N . ASP B 1 189 ? 26.46216 5.45607 -29.42800 1.000 8.98426 189 ASP B N 1
ATOM 3400 C CA . ASP B 1 189 ? 26.95044 6.56619 -28.60809 1.000 8.49515 189 ASP B CA 1
ATOM 3401 C C . ASP B 1 189 ? 26.04766 7.79062 -28.73407 1.000 9.45706 189 ASP B C 1
ATOM 3402 O O . ASP B 1 189 ? 25.69777 8.19688 -29.84496 1.000 9.90413 189 ASP B O 1
ATOM 3407 N N . CYS B 1 190 ? 25.66933 8.38371 -27.59714 1.000 9.09472 190 CYS B N 1
ATOM 3408 C CA . CYS B 1 190 ? 24.74325 9.52061 -27.60084 1.000 9.41248 190 CYS B CA 1
ATOM 3409 C C . CYS B 1 190 ? 25.17024 10.54950 -26.55806 1.000 10.69390 190 CYS B C 1
ATOM 3410 O O . CYS B 1 190 ? 24.99483 10.32936 -25.35397 1.000 11.92376 190 CYS B O 1
ATOM 3413 N N . GLN B 1 191 ? 25.73019 11.66846 -27.01467 1.000 10.51154 191 GLN B N 1
ATOM 3414 C CA . GLN B 1 191 ? 26.09430 12.77439 -26.13666 1.000 11.88123 191 GLN B CA 1
ATOM 3415 C C . GLN B 1 191 ? 24.90374 13.71775 -26.02102 1.000 12.53688 191 GLN B C 1
ATOM 3416 O O . GLN B 1 191 ? 24.39781 14.21315 -27.03473 1.000 16.29864 191 GLN B O 1
ATOM 3422 N N . LEU B 1 192 ? 24.45891 13.96727 -24.78849 1.000 12.44542 192 LEU B N 1
ATOM 3423 C CA . LEU B 1 192 ? 23.25712 14.75858 -24.55749 1.000 13.62755 192 LEU B CA 1
ATOM 3424 C C . LEU B 1 192 ? 23.51784 16.25757 -24.52461 1.000 19.41247 192 LEU B C 1
ATOM 3425 O O . LEU B 1 192 ? 22.57625 17.03839 -24.69880 1.000 21.47037 192 LEU B O 1
ATOM 3430 N N . ALA B 1 193 ? 24.75589 16.67695 -24.29478 1.000 18.10368 193 ALA B N 1
ATOM 3431 C CA . ALA B 1 193 ? 25.10264 18.08813 -24.27181 1.000 20.00712 193 ALA B CA 1
ATOM 3432 C C . ALA B 1 193 ? 25.72710 18.50366 -25.59589 1.000 24.11723 193 ALA B C 1
ATOM 3433 O O . ALA B 1 193 ? 26.34994 17.70006 -26.29332 1.000 24.06266 193 ALA B O 1
ATOM 3435 N N . GLU B 1 194 ? 25.54574 19.74113 -25.92908 1.000 25.08422 194 GLU B N 1
ATOM 3436 C CA . GLU B 1 194 ? 26.18688 20.39843 -27.05062 1.000 27.31149 194 GLU B CA 1
ATOM 3437 C C . GLU B 1 194 ? 27.43255 21.13766 -26.57878 1.000 28.62635 194 GLU B C 1
ATOM 3438 O O . GLU B 1 194 ? 27.51167 21.54827 -25.41600 1.000 30.97254 194 GLU B O 1
ATOM 3444 N N . PRO B 1 195 ? 28.43153 21.34654 -27.45381 1.000 30.95298 195 PRO B N 1
ATOM 3445 C CA . PRO B 1 195 ? 28.48088 21.03165 -28.88808 1.000 27.97199 195 PRO B CA 1
ATOM 3446 C C . PRO B 1 195 ? 29.10584 19.67778 -29.21985 1.000 28.33646 195 PRO B C 1
ATOM 3447 O O . PRO B 1 195 ? 29.63564 19.02143 -28.32828 1.000 28.22638 195 PRO B O 1
ATOM 3451 N N . ALA B 1 196 ? 29.04897 19.27983 -30.49212 1.000 27.54109 196 ALA B N 1
ATOM 3452 C CA . ALA B 1 196 ? 29.60127 17.99995 -30.92425 1.000 25.69344 196 ALA B CA 1
ATOM 3453 C C . ALA B 1 196 ? 31.11217 18.10443 -31.09804 1.000 26.12375 196 ALA B C 1
ATOM 3454 O O . ALA B 1 196 ? 31.60483 18.94464 -31.86297 1.000 28.32849 196 ALA B O 1
ATOM 3456 N N . ALA B 1 197 ? 31.84146 17.24386 -30.39094 1.000 22.76204 197 ALA B N 1
ATOM 3457 C CA . ALA B 1 197 ? 33.28660 17.13703 -30.54034 1.000 23.58637 197 ALA B CA 1
ATOM 3458 C C . ALA B 1 197 ? 33.68197 15.70422 -30.88365 1.000 18.42160 197 ALA B C 1
ATOM 3459 O O . ALA B 1 197 ? 33.82831 15.37053 -32.06523 1.000 20.88763 197 ALA B O 1
ATOM 3461 N N . VAL B 1 198 ? 33.85145 14.83999 -29.87976 1.000 14.37404 198 VAL B N 1
ATOM 3462 C CA . VAL B 1 198 ? 34.36900 13.49691 -30.13241 1.000 12.20815 198 VAL B CA 1
ATOM 3463 C C . VAL B 1 198 ? 33.29212 12.42015 -29.98365 1.000 11.14859 198 VAL B C 1
ATOM 3464 O O . VAL B 1 198 ? 33.60425 11.22359 -30.04099 1.000 10.59819 198 VAL B O 1
ATOM 3468 N N . HIS B 1 199 ? 32.02685 12.81255 -29.82201 1.000 11.37473 199 HIS B N 1
ATOM 3469 C CA . HIS B 1 199 ? 30.91409 11.87205 -29.71721 1.000 10.58419 199 HIS B CA 1
ATOM 3470 C C . HIS B 1 199 ? 29.73393 12.37645 -30.52927 1.000 11.17726 199 HIS B C 1
ATOM 3471 O O . HIS B 1 199 ? 29.46368 13.57935 -30.55041 1.000 12.79997 199 HIS B O 1
ATOM 3478 N N . ALA B 1 200 ? 29.00631 11.45195 -31.14972 1.000 10.68176 200 ALA B N 1
ATOM 3479 C CA . ALA B 1 200 ? 27.74700 11.81673 -31.78881 1.000 11.28779 200 ALA B CA 1
ATOM 3480 C C . ALA B 1 200 ? 26.78528 12.37697 -30.75048 1.000 11.59347 200 ALA B C 1
ATOM 3481 O O . ALA B 1 200 ? 26.67874 11.85923 -29.63782 1.000 11.97092 200 ALA B O 1
ATOM 3483 N N . THR B 1 201 ? 26.09378 13.44999 -31.09785 1.000 12.68384 201 THR B N 1
ATOM 3484 C CA . THR B 1 201 ? 25.14871 14.02157 -30.15509 1.000 14.99145 201 THR B CA 1
ATOM 3485 C C . THR B 1 201 ? 23.71463 13.62016 -30.50140 1.000 15.17082 201 THR B C 1
ATOM 3486 O O . THR B 1 201 ? 23.40375 13.19794 -31.62048 1.000 14.47572 201 THR B O 1
ATOM 3490 N N . LEU B 1 202 ? 22.83842 13.73102 -29.50164 1.000 13.58970 202 LEU B N 1
ATOM 3491 C CA . LEU B 1 202 ? 21.43223 13.41463 -29.73574 1.000 13.07546 202 LEU B CA 1
ATOM 3492 C C . LEU B 1 202 ? 20.85729 14.26700 -30.85914 1.000 15.43776 202 LEU B C 1
ATOM 3493 O O . LEU B 1 202 ? 20.13419 13.75679 -31.72497 1.000 15.62753 202 LEU B O 1
ATOM 3498 N N . ASN B 1 203 ? 21.17533 15.56779 -30.87092 1.000 13.91846 203 ASN B N 1
ATOM 3499 C CA . ASN B 1 203 ? 20.69801 16.43114 -31.94734 1.000 17.04173 203 ASN B CA 1
ATOM 3500 C C . ASN B 1 203 ? 21.19103 15.95096 -33.30682 1.000 17.27538 203 ASN B C 1
ATOM 3501 O O . ASN B 1 203 ? 20.45191 16.00486 -34.29524 1.000 19.54266 203 ASN B O 1
ATOM 3506 N N . GLU B 1 204 ? 22.43397 15.47396 -33.38447 1.000 15.92058 204 GLU B N 1
ATOM 3507 C CA . GLU B 1 204 ? 22.92056 14.93661 -34.65050 1.000 16.43309 204 GLU B CA 1
ATOM 3508 C C . GLU B 1 204 ? 22.13870 13.69211 -35.03694 1.000 15.20150 204 GLU B C 1
ATOM 3509 O O . GLU B 1 204 ? 21.67058 13.56753 -36.17260 1.000 16.08734 204 GLU B O 1
ATOM 3515 N N . LEU B 1 205 ? 21.95939 12.76993 -34.09146 1.000 14.75232 205 LEU B N 1
ATOM 3516 C CA . LEU B 1 205 ? 21.22284 11.54852 -34.39533 1.000 16.20512 205 LEU B CA 1
ATOM 3517 C C . LEU B 1 205 ? 19.78520 11.84169 -34.80724 1.000 18.95889 205 LEU B C 1
ATOM 3518 O O . LEU B 1 205 ? 19.22155 11.12404 -35.63782 1.000 19.53042 205 LEU B O 1
ATOM 3523 N N . LEU B 1 206 ? 19.18317 12.89598 -34.25389 1.000 18.45301 206 LEU B N 1
ATOM 3524 C CA . LEU B 1 206 ? 17.82435 13.28113 -34.61641 1.000 18.27105 206 LEU B CA 1
ATOM 3525 C C . LEU B 1 206 ? 17.71670 13.79059 -36.05042 1.000 21.69416 206 LEU B C 1
ATOM 3526 O O . LEU B 1 206 ? 16.59760 13.91611 -36.56531 1.000 21.99571 206 LEU B O 1
ATOM 3531 N N . THR B 1 207 ? 18.84313 14.06306 -36.71517 1.000 20.47326 207 THR B N 1
ATOM 3532 C CA . THR B 1 207 ? 18.80038 14.43459 -38.12382 1.000 21.52327 207 THR B CA 1
ATOM 3533 C C . THR B 1 207 ? 18.63642 13.22986 -39.04326 1.000 20.39503 207 THR B C 1
ATOM 3534 O O . THR B 1 207 ? 18.34065 13.41505 -40.23020 1.000 23.09384 207 THR B O 1
ATOM 3538 N N . LEU B 1 208 ? 18.80939 12.01071 -38.52679 1.000 18.94758 208 LEU B N 1
ATOM 3539 C CA . LEU B 1 208 ? 18.67301 10.81984 -39.34817 1.000 20.22136 208 LEU B CA 1
ATOM 3540 C C . LEU B 1 208 ? 17.22585 10.63851 -39.80469 1.000 20.00376 208 LEU B C 1
ATOM 3541 O O . LEU B 1 208 ? 16.29076 11.08153 -39.13060 1.000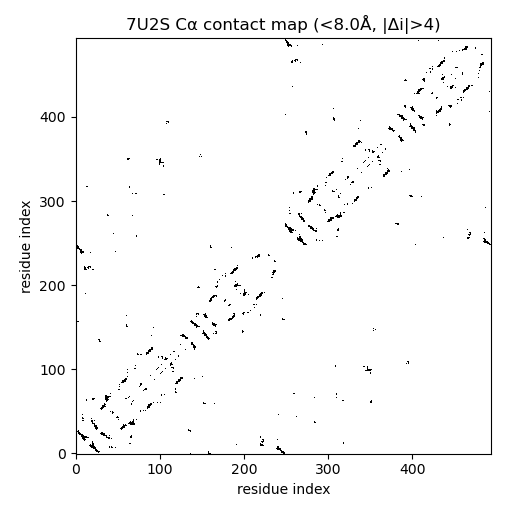 21.02952 208 LEU B O 1
ATOM 3546 N N . PRO B 1 209 ? 17.01677 9.99723 -40.95557 1.000 23.12746 209 PRO B N 1
ATOM 3547 C CA . PRO B 1 209 ? 15.65382 9.62740 -41.35258 1.000 24.27074 209 PRO B CA 1
ATOM 3548 C C . PRO B 1 209 ? 14.99824 8.73031 -40.31098 1.000 23.71580 209 PRO B C 1
ATOM 3549 O O . PRO B 1 209 ? 15.66370 7.97920 -39.59526 1.000 22.19435 209 PRO B O 1
ATOM 3553 N N . GLU B 1 210 ? 13.66469 8.80741 -40.24773 1.000 24.52090 210 GLU B N 1
ATOM 3554 C CA . GLU B 1 210 ? 12.91842 8.04023 -39.25377 1.000 24.67570 210 GLU B CA 1
ATOM 3555 C C . GLU B 1 210 ? 13.21110 6.54803 -39.35080 1.000 24.09931 210 GLU B C 1
ATOM 3556 O O . GLU B 1 210 ? 13.26861 5.85574 -38.32583 1.000 22.84611 210 GLU B O 1
ATOM 3562 N N . ALA B 1 211 ? 13.40075 6.03413 -40.57106 1.000 24.28524 211 ALA B N 1
ATOM 3563 C CA . ALA B 1 211 ? 13.64715 4.60476 -40.73788 1.000 25.11642 211 ALA B CA 1
ATOM 3564 C C . ALA B 1 211 ? 14.96713 4.18442 -40.10226 1.000 23.67595 211 ALA B C 1
ATOM 3565 O O . ALA B 1 211 ? 15.09194 3.05404 -39.61881 1.000 24.36271 211 ALA B O 1
ATOM 3567 N N . VAL B 1 212 ? 15.95905 5.07138 -40.09030 1.000 20.66911 212 VAL B N 1
ATOM 3568 C CA . VAL B 1 212 ? 17.20075 4.75674 -39.39227 1.000 18.08422 212 VAL B CA 1
ATOM 3569 C C . VAL B 1 212 ? 17.01785 4.89727 -37.88473 1.000 19.14528 212 VAL B C 1
ATOM 3570 O O . VAL B 1 212 ? 17.49795 4.06157 -37.11343 1.000 17.97663 212 VAL B O 1
ATOM 3574 N N . GLN B 1 213 ? 16.31152 5.94224 -37.44208 1.000 20.32677 213 GLN B N 1
ATOM 3575 C CA . GLN B 1 213 ? 16.05311 6.11613 -36.01306 1.000 18.41956 213 GLN B CA 1
ATOM 3576 C C . GLN B 1 213 ? 15.33848 4.90828 -35.42242 1.000 19.96296 213 GLN B C 1
ATOM 3577 O O . GLN B 1 213 ? 15.60516 4.52581 -34.27598 1.000 17.27200 213 GLN B O 1
ATOM 3583 N N . GLU B 1 214 ? 14.41180 4.30571 -36.18447 1.000 19.25430 214 GLU B N 1
ATOM 3584 C CA . GLU B 1 214 ? 13.70547 3.11942 -35.71158 1.000 22.93358 214 GLU B CA 1
ATOM 3585 C C . GLU B 1 214 ? 14.64816 1.96803 -35.39646 1.000 20.47514 214 GLU B C 1
ATOM 3586 O O . GLU B 1 214 ? 14.27420 1.05746 -34.64901 1.000 25.57877 214 GLU B O 1
ATOM 3592 N N . MET B 1 215 ? 15.84527 1.97652 -35.96647 1.000 18.78103 215 MET B N 1
ATOM 3593 C CA . MET B 1 215 ? 16.81322 0.91707 -35.73354 1.000 18.00235 215 MET B CA 1
ATOM 3594 C C . MET B 1 215 ? 17.67938 1.13731 -34.50748 1.000 15.18896 215 MET B C 1
ATOM 3595 O O . MET B 1 215 ? 18.43663 0.23174 -34.15238 1.000 15.95082 215 MET B O 1
ATOM 3600 N N . ILE B 1 216 ? 17.60467 2.30007 -33.86265 1.000 14.56144 216 ILE B N 1
ATOM 3601 C CA . ILE B 1 216 ? 18.67501 2.77764 -32.99087 1.000 14.15870 216 ILE B CA 1
ATOM 3602 C C . ILE B 1 216 ? 18.21909 2.75921 -31.54188 1.000 13.59981 216 ILE B C 1
ATOM 3603 O O . ILE B 1 216 ? 17.12375 3.23273 -31.21677 1.000 15.29035 216 ILE B O 1
ATOM 3608 N N . MET B 1 217 ? 19.06183 2.20714 -30.67525 1.000 12.12161 217 MET B N 1
ATOM 3609 C CA . MET B 1 217 ? 18.99479 2.47713 -29.25096 1.000 14.53627 217 MET B CA 1
ATOM 3610 C C . MET B 1 217 ? 20.24540 3.24095 -28.85628 1.000 12.17887 217 MET B C 1
ATOM 3611 O O . MET B 1 217 ? 21.31236 3.06705 -29.45476 1.000 12.84825 217 MET B O 1
ATOM 3616 N N . LEU B 1 218 ? 20.09846 4.10062 -27.85674 1.000 13.91704 218 LEU B N 1
ATOM 3617 C CA . LEU B 1 218 ? 21.14122 5.04139 -27.47382 1.000 9.62119 218 LEU B CA 1
ATOM 3618 C C . LEU B 1 218 ? 21.84436 4.58425 -26.20207 1.000 10.31676 218 LEU B C 1
ATOM 3619 O O . LEU B 1 218 ? 21.20639 4.07796 -25.27287 1.000 10.44238 218 LEU B O 1
ATOM 3624 N N . MET B 1 219 ? 23.15495 4.81089 -26.15268 1.000 8.44177 219 MET B N 1
ATOM 3625 C CA . MET B 1 219 ? 24.00304 4.35425 -25.05355 1.000 7.96404 219 MET B CA 1
ATOM 3626 C C . MET B 1 219 ? 25.11890 5.37079 -24.83115 1.000 7.98153 219 MET B C 1
ATOM 3627 O O . MET B 1 219 ? 25.20149 6.39518 -25.51924 1.000 8.92320 219 MET B O 1
ATOM 3632 N N . HIS B 1 220 ? 25.97694 5.09241 -23.84022 1.000 7.79683 220 HIS B N 1
ATOM 3633 C CA . HIS B 1 220 ? 27.08723 5.98050 -23.48157 1.000 7.54361 220 HIS B CA 1
ATOM 3634 C C . HIS B 1 220 ? 26.57615 7.38813 -23.15628 1.000 9.42044 220 HIS B C 1
ATOM 3635 O O . HIS B 1 220 ? 27.12283 8.38738 -23.60803 1.000 8.99418 220 HIS B O 1
ATOM 3642 N N . TYR B 1 221 ? 25.52129 7.46009 -22.34996 1.000 8.01225 221 TYR B N 1
ATOM 3643 C CA . TYR B 1 221 ? 24.83367 8.72178 -22.09313 1.000 8.85805 221 TYR B CA 1
ATOM 3644 C C . TYR B 1 221 ? 25.08193 9.21812 -20.66991 1.000 9.39197 221 TYR B C 1
ATOM 3645 O O . TYR B 1 221 ? 25.41509 8.45457 -19.76124 1.000 8.96675 221 TYR B O 1
ATOM 3654 N N . ASP B 1 222 ? 24.90953 10.53037 -20.48476 1.000 10.47382 222 ASP B N 1
ATOM 3655 C CA . ASP B 1 222 ? 25.23355 11.16977 -19.21765 1.000 10.18618 222 ASP B CA 1
ATOM 3656 C C . ASP B 1 222 ? 24.03800 11.10344 -18.27168 1.000 11.14019 222 ASP B C 1
ATOM 3657 O O . ASP B 1 222 ? 22.96637 10.59059 -18.61060 1.000 11.04222 222 ASP B O 1
ATOM 3662 N N . ASP B 1 223 ? 24.23877 11.63255 -17.06155 1.000 10.67761 223 ASP B N 1
ATOM 3663 C CA . ASP B 1 223 ? 23.31576 11.40978 -15.95447 1.000 11.47223 223 ASP B CA 1
ATOM 3664 C C . ASP B 1 223 ? 21.96188 12.07233 -16.15841 1.000 13.02418 223 ASP B C 1
ATOM 3665 O O . ASP B 1 223 ? 21.00023 11.68552 -15.48450 1.000 15.47483 223 ASP B O 1
ATOM 3670 N N . GLU B 1 224 ? 21.85546 13.04932 -17.05714 1.000 12.50280 224 GLU B N 1
ATOM 3671 C CA . GLU B 1 224 ? 20.57953 13.71312 -17.29441 1.000 13.05083 224 GLU B CA 1
ATOM 3672 C C . GLU B 1 224 ? 19.74908 13.00684 -18.36706 1.000 14.31387 224 GLU B C 1
ATOM 3673 O O . GLU B 1 224 ? 18.77850 13.58468 -18.87323 1.000 14.05688 224 GLU B O 1
ATOM 3679 N N . MET B 1 225 ? 20.08036 11.74833 -18.67839 1.000 13.46499 225 MET B N 1
ATOM 3680 C CA . MET B 1 225 ? 19.35188 10.99494 -19.69769 1.000 13.32308 225 MET B CA 1
ATOM 3681 C C . MET B 1 225 ? 17.84546 11.03355 -19.48339 1.000 15.01047 225 MET B C 1
ATOM 3682 O O . MET B 1 225 ? 17.08077 11.12371 -20.45174 1.000 16.27286 225 MET B O 1
ATOM 3687 N N . GLU B 1 226 ? 17.39505 10.94194 -18.22727 1.000 15.46138 226 GLU B N 1
ATOM 3688 C CA . GLU B 1 226 ? 15.95710 10.86643 -17.97119 1.000 16.63678 226 GLU B CA 1
ATOM 3689 C C . GLU B 1 226 ? 15.22419 12.09154 -18.50740 1.000 18.11280 226 GLU B C 1
ATOM 3690 O O . GLU B 1 226 ? 14.04104 12.00170 -18.86361 1.000 19.61187 226 GLU B O 1
ATOM 3696 N N . GLN B 1 227 ? 15.91433 13.23534 -18.58999 1.000 16.95721 227 GLN B N 1
ATOM 3697 C CA . GLN B 1 227 ? 15.30294 14.45637 -19.10559 1.000 20.43198 227 GLN B CA 1
ATOM 3698 C C . GLN B 1 227 ? 14.93369 14.34143 -20.57562 1.000 18.98442 227 GLN B C 1
ATOM 3699 O O . GLN B 1 227 ? 14.15123 15.15751 -21.07372 1.000 21.92265 227 GLN B O 1
ATOM 3705 N N . PHE B 1 228 ? 15.49817 13.37024 -21.28512 1.000 19.05784 228 PHE B N 1
ATOM 3706 C CA . PHE B 1 228 ? 15.31504 13.24455 -22.72115 1.000 17.50410 228 PHE B CA 1
ATOM 3707 C C . PHE B 1 228 ? 14.46231 12.04709 -23.10726 1.000 19.18093 228 PHE B C 1
ATOM 3708 O O . PHE B 1 228 ? 14.27779 11.79299 -24.30105 1.000 20.35623 228 PHE B O 1
ATOM 3716 N N . ILE B 1 229 ? 13.92675 11.31154 -22.13222 1.000 20.04880 229 ILE B N 1
ATOM 3717 C CA . ILE B 1 229 ? 13.00879 10.22243 -22.44609 1.000 19.34768 229 ILE B CA 1
ATOM 3718 C C . ILE B 1 229 ? 11.75924 10.79655 -23.09888 1.000 20.64246 229 ILE B C 1
ATOM 3719 O O . ILE B 1 229 ? 11.15628 11.75529 -22.59948 1.000 21.98420 229 ILE B O 1
ATOM 3724 N N . GLY B 1 230 ? 11.37915 10.22638 -24.24113 1.000 21.66110 230 GLY B N 1
ATOM 3725 C CA . GLY B 1 230 ? 10.30725 10.77752 -25.04107 1.000 21.80963 230 GLY B CA 1
ATOM 3726 C C . GLY B 1 230 ? 10.68810 11.98984 -25.86401 1.000 23.13901 230 GLY B C 1
ATOM 3727 O O . GLY B 1 230 ? 9.81606 12.56074 -26.53813 1.000 26.94951 230 GLY B O 1
ATOM 3728 N N . LYS B 1 231 ? 11.95253 12.41767 -25.81161 1.000 22.57350 231 LYS B N 1
ATOM 3729 C CA . LYS B 1 231 ? 12.46282 13.51135 -26.62777 1.000 21.61323 231 LYS B CA 1
ATOM 3730 C C . LYS B 1 231 ? 13.61125 13.02884 -27.50730 1.000 21.24883 231 LYS B C 1
ATOM 3731 O O . LYS B 1 231 ? 14.55729 13.77226 -27.77178 1.000 21.31630 231 LYS B O 1
ATOM 3737 N N . SER B 1 232 ? 13.54664 11.77484 -27.95585 1.000 20.03641 232 SER B N 1
ATOM 3738 C CA . SER B 1 232 ? 14.61324 11.17586 -28.75174 1.000 19.60545 232 SER B CA 1
ATOM 3739 C C . SER B 1 232 ? 14.07852 10.63588 -30.07162 1.000 20.10013 232 SER B C 1
ATOM 3740 O O . SER B 1 232 ? 14.58786 9.63803 -30.59275 1.000 19.10868 232 SER B O 1
ATOM 3743 N N . GLY B 1 233 ? 13.05495 11.28161 -30.62095 1.000 21.39201 233 GLY B N 1
ATOM 3744 C CA . GLY B 1 233 ? 12.49882 10.82666 -31.88247 1.000 20.89927 233 GLY B CA 1
ATOM 3745 C C . GLY B 1 233 ? 12.00239 9.40336 -31.77386 1.000 22.60620 233 GLY B C 1
ATOM 3746 O O . GLY B 1 233 ? 11.35995 9.01418 -30.79006 1.000 23.21433 233 GLY B O 1
ATOM 3747 N N . LYS B 1 234 ? 12.29877 8.61086 -32.79944 1.000 21.57152 234 LYS B N 1
ATOM 3748 C CA . LYS B 1 234 ? 11.94398 7.19976 -32.79790 1.000 23.86357 234 LYS B CA 1
ATOM 3749 C C . LYS B 1 234 ? 13.03316 6.33061 -32.18444 1.000 21.18246 234 LYS B C 1
ATOM 3750 O O . LYS B 1 234 ? 12.88094 5.10460 -32.13108 1.000 21.97296 234 LYS B O 1
ATOM 3756 N N . MET B 1 235 ? 14.12036 6.93851 -31.72162 1.000 18.00045 235 MET B N 1
ATOM 3757 C CA . MET B 1 235 ? 15.15767 6.22908 -30.99154 1.000 16.52688 235 MET B CA 1
ATOM 3758 C C . MET B 1 235 ? 14.73462 6.04942 -29.53739 1.000 19.99817 235 MET B C 1
ATOM 3759 O O . MET B 1 235 ? 13.80025 6.69631 -29.04961 1.000 17.48777 235 MET B O 1
ATOM 3764 N N . SER B 1 236 ? 15.40594 5.12307 -28.86138 1.000 16.63674 236 SER B N 1
ATOM 3765 C CA . SER B 1 236 ? 15.13878 4.80060 -27.46834 1.000 16.70095 236 SER B CA 1
ATOM 3766 C C . SER B 1 236 ? 16.46324 4.69514 -26.73126 1.000 14.94268 236 SER B C 1
ATOM 3767 O O . SER B 1 236 ? 17.48766 4.36143 -27.32850 1.000 14.74303 236 SER B O 1
ATOM 3770 N N . PHE B 1 237 ? 16.43769 4.97648 -25.43015 1.000 15.91200 237 PHE B N 1
ATOM 3771 C CA . PHE B 1 237 ? 17.61172 4.81260 -24.58176 1.000 13.01734 237 PHE B CA 1
ATOM 3772 C C . PHE B 1 237 ? 17.69155 3.37600 -24.08518 1.000 13.09616 237 PHE B C 1
ATOM 3773 O O . PHE B 1 237 ? 16.69096 2.82577 -23.61314 1.000 14.31402 237 PHE B O 1
ATOM 3781 N N . MET B 1 238 ? 18.87535 2.76790 -24.20701 1.000 12.27432 238 MET B N 1
ATOM 3782 C CA . MET B 1 238 ? 19.08257 1.45811 -23.60093 1.000 11.19877 238 MET B CA 1
ATOM 3783 C C . MET B 1 238 ? 18.93654 1.56354 -22.09527 1.000 11.43157 238 MET B C 1
ATOM 3784 O O . MET B 1 238 ? 19.42680 2.51333 -21.47622 1.000 14.05021 238 MET B O 1
ATOM 3789 N N . GLN B 1 239 ? 18.25724 0.58337 -21.50664 1.000 11.69155 239 GLN B N 1
ATOM 3790 C CA . GLN B 1 239 ? 18.09637 0.50995 -20.06113 1.000 11.88154 239 GLN B CA 1
ATOM 3791 C C . GLN B 1 239 ? 19.26391 -0.27891 -19.47966 1.000 12.12687 239 GLN B C 1
ATOM 3792 O O . GLN B 1 239 ? 19.52067 -1.41467 -19.89725 1.000 11.84718 239 GLN B O 1
ATOM 3798 N N . GLN B 1 240 ? 19.99050 0.32829 -18.54254 1.000 12.45103 240 GLN B N 1
ATOM 3799 C CA . GLN B 1 240 ? 21.10675 -0.36329 -17.91977 1.000 10.11558 240 GLN B CA 1
ATOM 3800 C C . GLN B 1 240 ? 20.61943 -1.65292 -17.26370 1.000 10.84822 240 GLN B C 1
ATOM 3801 O O . GLN B 1 240 ? 19.57513 -1.67265 -16.60411 1.000 12.40232 240 GLN B O 1
ATOM 3807 N N . HIS B 1 241 ? 21.36231 -2.73795 -17.49010 1.000 10.75763 241 HIS B N 1
ATOM 3808 C CA . HIS B 1 241 ? 21.17295 -4.07248 -16.91812 1.000 10.65899 241 HIS B CA 1
ATOM 3809 C C . HIS B 1 241 ? 19.97972 -4.81478 -17.50144 1.000 13.96519 241 HIS B C 1
ATOM 3810 O O . HIS B 1 241 ? 19.69552 -5.93754 -17.06451 1.000 13.38558 241 HIS B O 1
ATOM 3817 N N . LYS B 1 242 ? 19.29021 -4.25529 -18.49004 1.000 11.70742 242 LYS B N 1
ATOM 3818 C CA . LYS B 1 242 ? 18.24557 -5.00260 -19.17899 1.000 12.72485 242 LYS B CA 1
ATOM 3819 C C . LYS B 1 242 ? 18.86595 -5.88248 -20.25883 1.000 12.41309 242 LYS B C 1
ATOM 3820 O O . LYS B 1 242 ? 19.73062 -5.43973 -21.01433 1.000 12.99947 242 LYS B O 1
ATOM 3826 N N . THR B 1 243 ? 18.42949 -7.13077 -20.33356 1.000 14.47290 243 THR B N 1
ATOM 3827 C CA . THR B 1 243 ? 18.90302 -8.02931 -21.37722 1.000 14.32593 243 THR B CA 1
ATOM 3828 C C . THR B 1 243 ? 17.98986 -7.88844 -22.59216 1.000 16.36306 243 THR B C 1
ATOM 3829 O O . THR B 1 243 ? 16.77478 -8.10659 -22.49956 1.000 17.45906 243 THR B O 1
ATOM 3833 N N . TYR B 1 244 ? 18.57295 -7.49067 -23.71729 1.000 13.93093 244 TYR B N 1
ATOM 3834 C CA . TYR B 1 244 ? 17.86530 -7.38065 -24.98531 1.000 14.19124 244 TYR B CA 1
ATOM 3835 C C . TYR B 1 244 ? 18.18250 -8.58933 -25.85305 1.000 15.67654 244 TYR B C 1
ATOM 3836 O O . TYR B 1 244 ? 19.31381 -9.07955 -25.85905 1.000 15.09798 244 TYR B O 1
ATOM 3845 N N . SER B 1 245 ? 17.18702 -9.05884 -26.59791 1.000 15.88823 245 SER B N 1
ATOM 3846 C CA . SER B 1 245 ? 17.36489 -10.15745 -27.53372 1.000 19.40610 245 SER B CA 1
ATOM 3847 C C . SER B 1 245 ? 17.22451 -9.62397 -28.95089 1.000 21.32135 245 SER B C 1
ATOM 3848 O O . SER B 1 245 ? 16.28670 -8.87872 -29.25017 1.000 23.32363 245 SER B O 1
ATOM 3851 N N . PHE B 1 246 ? 18.17257 -9.98219 -29.80837 1.000 20.56614 246 PHE B N 1
ATOM 3852 C CA . PHE B 1 246 ? 18.20870 -9.51431 -31.18655 1.000 19.42061 246 PHE B CA 1
ATOM 3853 C C . PHE B 1 246 ? 18.09329 -10.72463 -32.09519 1.000 22.57901 246 PHE B C 1
ATOM 3854 O O . PHE B 1 246 ? 18.93530 -11.62762 -32.04028 1.000 24.21311 246 PHE B O 1
ATOM 3862 N N . THR B 1 247 ? 17.03870 -10.75516 -32.90264 1.000 26.24537 247 THR B N 1
ATOM 3863 C CA . THR B 1 247 ? 16.69417 -11.92817 -33.68812 1.000 29.53079 247 THR B CA 1
ATOM 3864 C C . THR B 1 247 ? 16.98743 -11.69288 -35.16140 1.000 30.11906 247 THR B C 1
ATOM 3865 O O . THR B 1 247 ? 17.06289 -10.55172 -35.62260 1.000 27.53236 247 THR B O 1
ATOM 3869 N N . GLU B 1 248 ? 17.13337 -12.81106 -35.87576 1.000 32.22119 248 GLU B N 1
ATOM 3870 C CA . GLU B 1 248 ? 17.44704 -12.93064 -37.30859 1.000 37.99893 248 GLU B CA 1
ATOM 3871 C C . GLU B 1 248 ? 18.95016 -12.93764 -37.53523 1.000 38.31611 248 GLU B C 1
ATOM 3872 O O . GLU B 1 248 ? 19.51417 -13.96226 -37.92031 1.000 39.63432 248 GLU B O 1
#

Sequence (494 aa):
SSLQIQMIGTGSAFAKKFYNNNALVKCNGFQLLIDCGVTAPRALHELGVPITGIDGILITHIHADHVGGIEEFAFRLKYKYGMTIKLFVPAALVNPLWDHSLRGGLENKAEGLEQLADYFDVVALEEAVVHEIHPGLTVELVRSQHIAGKASYSLLLNNLLFYSSDARFNYAQLVELSTSGRCKYILHDCQLAEPAAVHATLNELLTLPEAVQEMIMLMHYDDDEMEQFIGKSGKMSFMQQHKTYSFTELQIQMIGTGSAFAKKFYNNNALVKCNGFQLLIDCGVTAPRALHELGVPITGIDGILITHIHADHVGGIEEFAFRLKYKYGMTIKLFVPAALVNPLWDHSLRGGLENKAEGLEQLADYFDVVALEEAVVHEIHPGLTVELVRSQHIAGKASYSLLLNNLLFYSSDARFNYAQLVELSTSGRCKYILHDCQLAEPAAVHATLNELLTLPEAVQEMIMLMHYDDEMEQFIGKSGKMSFMQQHKTYSFTE

Foldseek 3Di:
DKKKKAFLWFAAPPFPVTAQGWIFIGDPQATEIEFAALCNVVSCVVVVHDLVSHQEYEAFFDDRSGQVRVQVSQVCCVPPVVDAHEYEYAQVCQCCCCPPPVVVRQPDVVVPRRHPCSRYNYHHDYAPDWDDPDVQWIKHWDFAFAPPPGTGTWIQISLEETEGPFHADDQVVLVCSLPVSSYQAYEAEEEDDDDDDRHHHLVSVVVHPLSSQLRYEYGNYHPCQVVCAVPRRNYYYDDHRDMGMTDD/DKKAFLWFAADPADVTAQGWIFDDDPQATEIEFAALCNVVSCVVVVHDLVSHQEYEAFFDDRSGQVRVQVSQVCCVPPVNDAHEYEYAQVCQVCCCPPPVVVRQPDVVVPRRHPCSRYNYHYDYAPDWDDPDVQWIKHWDFAFAPPPGTGTWIQISLEETEGPFHADDQVVLVCSLPVSSYQAYEAEEEDDDDGDRHHHLVNVVVHPLSSQLRYEYGNYHPCVVVCAVVRRNYHHDDHRDMDDTDD

Radius of gyration: 23.46 Å; Cα contacts (8 Å, |Δi|>4): 1210; chains: 2; bounding box: 54×47×70 Å

Solvent-accessible surface area: 18829 Å² total; per-residue (Å²): 88,59,6,67,0,20,0,0,0,0,0,24,30,68,3,35,136,33,35,4,1,0,0,0,0,61,8,105,78,14,36,0,0,0,0,0,0,27,7,0,6,50,0,1,111,105,48,60,27,78,2,43,31,1,57,0,0,0,0,0,6,12,18,19,5,1,7,18,2,0,18,22,0,0,34,41,0,76,123,147,77,67,72,103,7,76,0,4,0,1,34,60,9,35,100,33,0,6,53,42,17,11,61,6,5,1,28,13,126,78,98,45,16,97,87,2,67,51,10,4,64,40,44,59,5,105,76,79,76,86,34,120,18,52,86,36,0,33,0,29,1,46,86,9,96,4,23,50,77,41,26,2,4,4,0,10,0,13,77,6,0,6,1,0,2,3,6,90,44,71,102,73,58,2,42,114,18,33,108,57,56,98,10,80,45,0,1,4,1,0,46,14,62,133,113,50,67,38,32,0,9,7,89,52,0,61,86,5,54,92,65,4,16,115,32,6,32,0,0,4,0,56,28,74,20,109,114,53,111,78,143,4,50,108,7,57,24,0,114,38,42,96,54,31,70,6,68,152,32,69,0,20,0,0,0,0,0,22,30,69,4,37,136,32,35,5,1,0,0,1,0,52,16,102,79,15,38,0,0,0,0,0,0,28,6,0,5,54,0,1,112,106,48,59,28,76,2,44,27,1,60,0,0,0,0,0,6,14,16,19,5,1,7,18,2,0,18,23,0,0,32,40,0,70,120,149,78,65,72,100,9,73,0,5,0,1,32,61,9,37,99,32,0,18,55,42,17,10,68,7,5,1,34,14,131,79,99,48,16,41,114,10,69,50,9,4,60,39,41,61,5,103,77,82,75,86,34,116,25,50,87,49,0,34,0,29,2,44,86,9,96,3,21,49,77,42,24,2,5,4,0,10,0,36,78,18,0,6,1,0,2,3,6,89,41,68,99,74,58,2,41,102,18,30,104,49,57,99,9,78,49,0,1,4,0,0,44,16,56,93,112,50,67,39,29,0,2,8,95,53,0,64,82,6,55,129,66,2,12,107,31,5,33,0,0,5,1,56,31,53,20,115,118,50,110,77,135,4,58,116,9,59,21,1,112,39,43,96,52,35,72,11,86,180

Nearest PDB structures (foldseek):
  7u2s-assembly1_B  TM=1.004E+00  e=2.648E-56  Paenibacillus xerothermodurans
  7u2r-assembly1_A-2  TM=9.837E-01  e=5.850E-37  Paenibacillus sp. J14
  3zwf-assembly1_B  TM=7.071E-01  e=1.246E-13  Homo sapiens
  3zwf-assembly1_A  TM=7.037E-01  e=2.731E-13  Homo sapiens
  8z1f-assembly1_A  TM=6.407E-01  e=9.439E-10  Homo sapiens